Protein AF-A0A812TSK5-F1 (afdb_monomer_lite)

Foldseek 3Di:
DPPPPPDAPAQEEEEEQQQQQDDPQDDQDDPPDDGPLVSSLLQQLVSVVVNHQYEYEYCDDPVVVCPDPSHDNVSYHYDHDPDDSDTCQLVVCLVNRAAYEGSDQLVCLLPPPRDPPSSSVVSVVPVQSYWYWDQDPPVRHIDTDGNPPDPDPPDPPPVVVVVVVLVPPDPPFFDFDQDPLRWTWGPDPQTWIWHFDDDPPFTDIEIETEQPDCPPVLLVCLVVLLCVPPDVDDDPPQWDQPPDDCPPPVVDPKGKTKGWDPDDPDIHIYIYIYPDPSNRVSRRSLRSSLLVLLPDPDQDDDPDDPVSSVVSSVSNSVNVVNVVVCVVVVVGDPPPPPDDDDDDDDDDDDDDDDDDDDDDDDDDDDDDDDDDDDDPPPPDDPVVQQQPQAQFKKFFQDFDDDDPPPFADGDDGGWIWGFHDRHWAADDPPDPARTKTWTFTPDPPDPGRIGIDGPVRIDTD

Structure (mmCIF, N/CA/C/O backbone):
data_AF-A0A812TSK5-F1
#
_entry.id   AF-A0A812TSK5-F1
#
loop_
_atom_site.group_PDB
_atom_site.id
_atom_site.type_symbol
_atom_site.label_atom_id
_atom_site.label_alt_id
_atom_site.label_comp_id
_atom_site.label_asym_id
_atom_site.label_entity_id
_atom_site.label_seq_id
_atom_site.pdbx_PDB_ins_code
_atom_site.Cartn_x
_atom_site.Cartn_y
_atom_site.Cartn_z
_atom_site.occupancy
_atom_site.B_iso_or_equiv
_atom_site.auth_seq_id
_atom_site.auth_comp_id
_atom_site.auth_asym_id
_atom_site.auth_atom_id
_atom_site.pdbx_PDB_model_num
ATOM 1 N N . MET A 1 1 ? -24.366 -23.630 -4.716 1.00 36.78 1 MET A N 1
ATOM 2 C CA . MET A 1 1 ? -24.702 -23.035 -3.404 1.00 36.78 1 MET A CA 1
ATOM 3 C C . MET A 1 1 ? -24.321 -21.563 -3.444 1.00 36.78 1 MET A C 1
ATOM 5 O O . MET A 1 1 ? -23.135 -21.270 -3.481 1.00 36.78 1 MET A O 1
ATOM 9 N N . ARG A 1 2 ? -25.292 -20.641 -3.533 1.00 34.12 2 ARG A N 1
ATOM 10 C CA . ARG A 1 2 ? -25.018 -19.203 -3.381 1.00 34.12 2 ARG A CA 1
ATOM 11 C C . ARG A 1 2 ? -24.706 -18.969 -1.904 1.00 34.12 2 ARG A C 1
ATOM 13 O O . ARG A 1 2 ? -25.558 -19.250 -1.063 1.00 34.12 2 ARG A O 1
ATOM 20 N N . GLY A 1 3 ? -23.473 -18.575 -1.591 1.00 37.19 3 GLY A N 1
ATOM 21 C CA . GLY A 1 3 ? -23.091 -18.216 -0.228 1.00 37.19 3 GLY A CA 1
ATOM 22 C C . GLY A 1 3 ? -24.025 -17.120 0.270 1.00 37.19 3 GLY A C 1
ATOM 23 O O . GLY A 1 3 ? -24.274 -16.160 -0.457 1.00 37.19 3 GLY A O 1
ATOM 24 N N . ARG A 1 4 ? -24.588 -17.286 1.472 1.00 42.25 4 ARG A N 1
ATOM 25 C CA . ARG A 1 4 ? -25.325 -16.206 2.132 1.00 42.25 4 ARG A CA 1
ATOM 26 C C . ARG A 1 4 ? -24.375 -15.015 2.200 1.00 42.25 4 ARG A C 1
ATOM 28 O O . ARG A 1 4 ? -23.308 -15.129 2.804 1.00 42.25 4 ARG A O 1
ATOM 35 N N . GLN A 1 5 ? -24.743 -13.907 1.562 1.00 48.31 5 GLN A N 1
ATOM 36 C CA . GLN A 1 5 ? -24.223 -12.602 1.944 1.00 48.31 5 GLN A CA 1
ATOM 37 C C . GLN A 1 5 ? -24.538 -12.477 3.432 1.00 48.31 5 GLN A C 1
ATOM 39 O O . GLN A 1 5 ? -25.689 -12.377 3.837 1.00 48.31 5 GLN A O 1
ATOM 44 N N . HIS A 1 6 ? -23.520 -12.704 4.251 1.00 61.47 6 HIS A N 1
ATOM 45 C CA . HIS A 1 6 ? -23.629 -12.571 5.688 1.00 61.47 6 HIS A CA 1
ATOM 46 C C . HIS A 1 6 ? -23.700 -11.074 5.955 1.00 61.47 6 HIS A C 1
ATOM 48 O O . HIS A 1 6 ? -22.680 -10.387 5.826 1.00 61.47 6 HIS A O 1
ATOM 54 N N . ASP A 1 7 ? -24.917 -10.613 6.234 1.00 82.06 7 ASP A N 1
ATOM 55 C CA . ASP A 1 7 ? -25.226 -9.220 6.515 1.00 82.06 7 ASP A CA 1
ATOM 56 C C . ASP A 1 7 ? -24.321 -8.674 7.617 1.00 82.06 7 ASP A C 1
ATOM 58 O O . ASP A 1 7 ? -23.953 -9.362 8.572 1.00 82.06 7 ASP A O 1
ATOM 62 N N . VAL A 1 8 ? -23.925 -7.427 7.414 1.00 87.25 8 VAL A N 1
ATOM 63 C CA . VAL A 1 8 ? -23.082 -6.662 8.321 1.00 87.25 8 VAL A CA 1
ATOM 64 C C . VAL A 1 8 ? -23.941 -6.183 9.492 1.00 87.25 8 VAL A C 1
ATOM 66 O O . VAL A 1 8 ? -25.018 -5.622 9.276 1.00 87.25 8 VAL A O 1
ATOM 69 N N . ASP A 1 9 ? -23.477 -6.390 10.724 1.00 90.88 9 ASP A N 1
ATOM 70 C CA . ASP A 1 9 ? -24.188 -5.969 11.929 1.00 90.88 9 ASP A CA 1
ATOM 71 C C . ASP A 1 9 ? -23.918 -4.488 12.216 1.00 90.88 9 ASP A C 1
ATOM 73 O O . ASP A 1 9 ? -22.937 -4.097 12.851 1.00 90.88 9 ASP A O 1
ATOM 77 N N . LYS A 1 10 ? -24.831 -3.649 11.728 1.00 90.19 10 LYS A N 1
ATOM 78 C CA . LYS A 1 10 ? -24.807 -2.194 11.916 1.00 90.19 10 LYS A CA 1
ATOM 79 C C . LYS A 1 10 ? -25.226 -1.750 13.320 1.00 90.19 10 LYS A C 1
ATOM 81 O O . LYS A 1 10 ? -25.289 -0.553 13.568 1.00 90.19 10 LYS A O 1
ATOM 86 N N . THR A 1 11 ? -25.536 -2.680 14.223 1.00 94.75 11 THR A N 1
ATOM 87 C CA . THR A 1 11 ? -25.902 -2.371 15.613 1.00 94.75 11 THR A CA 1
ATOM 88 C C . THR A 1 11 ? -24.718 -2.463 16.569 1.00 94.75 11 THR A C 1
ATOM 90 O O . THR A 1 11 ? -24.868 -2.167 17.751 1.00 94.75 11 THR A O 1
ATOM 93 N N . ILE A 1 12 ? -23.541 -2.868 16.082 1.00 95.94 12 ILE A N 1
ATOM 94 C CA . ILE A 1 12 ? -22.325 -3.034 16.881 1.00 95.94 12 ILE A CA 1
ATOM 95 C C . ILE A 1 12 ? -21.238 -2.088 16.360 1.00 95.94 12 ILE A C 1
ATOM 97 O O . ILE A 1 12 ? -21.121 -1.857 15.155 1.00 95.94 12 ILE A O 1
ATOM 101 N N . CYS A 1 13 ? -20.428 -1.548 17.268 1.00 96.12 13 CYS A N 1
ATOM 102 C CA . CYS A 1 13 ? -19.269 -0.730 16.946 1.00 96.12 13 CYS A CA 1
ATOM 103 C C . CYS A 1 13 ? -18.065 -1.101 17.814 1.00 96.12 13 CYS A C 1
ATOM 105 O O . CYS A 1 13 ? -18.139 -1.093 19.043 1.00 96.12 13 CYS A O 1
ATOM 107 N N . VAL A 1 14 ? -16.932 -1.387 17.178 1.00 95.56 14 VAL A N 1
ATOM 108 C CA . VAL A 1 14 ? -15.648 -1.596 17.849 1.00 95.56 14 VAL A CA 1
ATOM 109 C C . VAL A 1 14 ? -14.958 -0.254 18.050 1.00 95.56 14 VAL A C 1
ATOM 111 O O . VAL A 1 14 ? -14.876 0.543 17.122 1.00 95.56 14 VAL A O 1
ATOM 114 N N . VAL A 1 15 ? -14.441 0.010 19.243 1.00 94.00 15 VAL A N 1
ATOM 115 C CA . VAL A 1 15 ? -13.782 1.275 19.576 1.00 94.00 15 VAL A CA 1
ATOM 116 C C . VAL A 1 15 ? -12.371 1.003 20.070 1.00 94.00 15 VAL A C 1
ATOM 118 O O . VAL A 1 15 ? -12.179 0.266 21.035 1.00 94.00 15 VAL A O 1
ATOM 121 N N . ASP A 1 16 ? -11.389 1.617 19.418 1.00 92.25 16 ASP A N 1
ATOM 122 C CA . ASP A 1 16 ? -10.003 1.658 19.880 1.00 92.25 16 ASP A CA 1
ATOM 123 C C . ASP A 1 16 ? -9.836 2.720 20.983 1.00 92.25 16 ASP A C 1
ATOM 125 O O . ASP A 1 16 ? -9.900 3.926 20.719 1.00 92.25 16 ASP A O 1
ATOM 129 N N . ALA A 1 17 ? -9.625 2.274 22.223 1.00 91.81 17 ALA A N 1
ATOM 130 C CA . ALA A 1 17 ? -9.507 3.148 23.386 1.00 91.81 17 ALA A CA 1
ATOM 131 C C . ALA A 1 17 ? -8.311 4.108 23.287 1.00 91.81 17 ALA A C 1
ATOM 133 O O . ALA A 1 17 ? -8.424 5.272 23.668 1.00 91.81 17 ALA A O 1
ATOM 134 N N . GLU A 1 18 ? -7.173 3.647 22.769 1.00 88.56 18 GLU A N 1
ATOM 135 C CA . GLU A 1 18 ? -5.960 4.443 22.599 1.00 88.56 18 GLU A CA 1
ATOM 136 C C . GLU A 1 18 ? -6.164 5.541 21.561 1.00 88.56 18 GLU A C 1
ATOM 138 O O . GLU A 1 18 ? -5.792 6.688 21.809 1.00 88.56 18 GLU A O 1
ATOM 143 N N . SER A 1 19 ? -6.800 5.202 20.436 1.00 86.38 19 SER A N 1
ATOM 144 C CA . SER A 1 19 ? -7.126 6.171 19.385 1.00 86.38 19 SER A CA 1
ATOM 145 C C . SER A 1 19 ? -8.056 7.273 19.893 1.00 86.38 19 SER A C 1
ATOM 147 O O . SER A 1 19 ? -7.827 8.446 19.617 1.00 86.38 19 SER A O 1
ATOM 149 N N . VAL A 1 20 ? -9.095 6.913 20.652 1.00 88.62 20 VAL A N 1
ATOM 150 C CA . VAL A 1 20 ? -10.060 7.880 21.209 1.00 88.62 20 VAL A CA 1
ATOM 151 C C . VAL A 1 20 ? -9.454 8.695 22.357 1.00 88.62 20 VAL A C 1
ATOM 153 O O . VAL A 1 20 ? -9.829 9.846 22.598 1.00 88.62 20 VAL A O 1
ATOM 156 N N . SER A 1 21 ? -8.505 8.109 23.082 1.00 87.62 21 SER A N 1
ATOM 157 C CA . SER A 1 21 ? -7.828 8.760 24.195 1.00 87.62 21 SER A CA 1
ATOM 158 C C . SER A 1 21 ? -6.821 9.829 23.762 1.00 87.62 21 SER A C 1
ATOM 160 O O . SER A 1 21 ? -6.545 10.730 24.561 1.00 87.62 21 SER A O 1
ATOM 162 N N . ASP A 1 22 ? -6.212 9.713 22.580 1.00 80.75 22 ASP A N 1
ATOM 163 C CA . ASP A 1 22 ? -5.118 10.599 22.177 1.00 80.75 22 ASP A CA 1
ATOM 164 C C . ASP A 1 22 ? -5.622 12.011 21.819 1.00 80.75 22 ASP A C 1
ATOM 166 O O . ASP A 1 22 ? -6.673 12.205 21.208 1.00 80.75 22 ASP A O 1
ATOM 170 N N . ILE A 1 23 ? -4.885 13.027 22.267 1.00 63.44 23 ILE A N 1
ATOM 171 C CA . ILE A 1 23 ? -5.219 14.450 22.088 1.00 63.44 23 ILE A CA 1
ATOM 172 C C . ILE A 1 23 ? -4.483 15.027 20.875 1.00 63.44 23 ILE A C 1
ATOM 174 O O . ILE A 1 23 ? -4.989 15.959 20.255 1.00 63.44 23 ILE A O 1
ATOM 178 N N . ASP A 1 24 ? -3.338 14.446 20.507 1.00 59.84 24 ASP A N 1
ATOM 179 C CA . ASP A 1 24 ? -2.367 15.087 19.615 1.00 59.84 24 ASP A CA 1
ATOM 180 C C . ASP A 1 24 ? -2.385 14.544 18.175 1.00 59.84 24 ASP A C 1
ATOM 182 O O . ASP A 1 24 ? -1.460 14.819 17.412 1.00 59.84 24 ASP A O 1
ATOM 186 N N . GLY A 1 25 ? -3.415 13.780 17.793 1.00 53.06 25 GLY A N 1
ATOM 187 C CA . GLY A 1 25 ? -3.689 13.443 16.392 1.00 53.06 25 GLY A CA 1
ATOM 188 C C . GLY A 1 25 ? -2.508 12.829 15.632 1.00 53.06 25 GLY A C 1
ATOM 189 O O . GLY A 1 25 ? -2.191 13.287 14.537 1.00 53.06 25 GLY A O 1
ATOM 190 N N . GLY A 1 26 ? -1.850 11.805 16.193 1.00 50.69 26 GLY A N 1
ATOM 191 C CA . GLY A 1 26 ? -0.916 10.973 15.417 1.00 50.69 26 GLY A CA 1
ATOM 192 C C . GLY A 1 26 ? 0.481 10.765 16.000 1.00 50.69 26 GLY A C 1
ATOM 193 O O . GLY A 1 26 ? 1.356 10.248 15.303 1.00 50.69 26 GLY A O 1
ATOM 194 N N . ARG A 1 27 ? 0.739 11.108 17.270 1.00 52.31 27 ARG A N 1
ATOM 195 C CA . ARG A 1 27 ? 1.970 10.642 17.928 1.00 52.31 27 ARG A CA 1
ATOM 196 C C . ARG A 1 27 ? 1.769 9.212 18.409 1.00 52.31 27 ARG A C 1
ATOM 198 O O . ARG A 1 27 ? 0.837 8.934 19.148 1.00 52.31 27 ARG A O 1
ATOM 205 N N . ALA A 1 28 ? 2.671 8.312 18.014 1.00 54.78 28 ALA A N 1
ATOM 206 C CA . ALA A 1 28 ? 2.641 6.917 18.440 1.00 54.78 28 ALA A CA 1
ATOM 207 C C . ALA A 1 28 ? 2.476 6.823 19.969 1.00 54.78 28 ALA A C 1
ATOM 209 O O . ALA A 1 28 ? 3.349 7.254 20.728 1.00 54.78 28 ALA A O 1
ATOM 210 N N . VAL A 1 29 ? 1.329 6.294 20.407 1.00 55.78 29 VAL A N 1
ATOM 211 C CA . VAL A 1 29 ? 0.978 6.150 21.821 1.00 55.78 29 VAL A CA 1
ATOM 212 C C . VAL A 1 29 ? 1.940 5.147 22.449 1.00 55.78 29 VAL A C 1
ATOM 214 O O . VAL A 1 29 ? 1.794 3.935 22.284 1.00 55.78 29 VAL A O 1
ATOM 217 N N . THR A 1 30 ? 2.940 5.653 23.169 1.00 60.62 30 THR A N 1
ATOM 218 C CA . THR A 1 30 ? 3.804 4.831 24.019 1.00 60.62 30 THR A CA 1
ATOM 219 C C . THR A 1 30 ? 2.961 4.181 25.113 1.00 60.62 30 THR A C 1
ATOM 221 O O . THR A 1 30 ? 2.147 4.869 25.732 1.00 60.62 30 THR A O 1
ATOM 224 N N . ASP A 1 31 ? 3.208 2.901 25.401 1.00 63.66 31 ASP A N 1
ATOM 225 C CA . ASP A 1 31 ? 2.447 2.070 26.358 1.00 63.66 31 ASP A CA 1
ATOM 226 C C . ASP A 1 31 ? 2.313 2.660 27.775 1.00 63.66 31 ASP A C 1
ATOM 228 O O . ASP A 1 31 ? 1.492 2.209 28.565 1.00 63.66 31 ASP A O 1
ATOM 232 N N . SER A 1 32 ? 3.103 3.681 28.108 1.00 69.31 32 SER A N 1
ATOM 233 C CA . SER A 1 32 ? 3.150 4.330 29.416 1.00 69.31 32 SER A CA 1
ATOM 234 C C . SER A 1 32 ? 2.205 5.523 29.601 1.00 69.31 32 SER A C 1
ATOM 236 O O . SER A 1 32 ? 2.106 6.029 30.720 1.00 69.31 32 SER A O 1
ATOM 238 N N . ARG A 1 33 ? 1.534 6.024 28.552 1.00 78.25 33 ARG A N 1
ATOM 239 C CA . ARG A 1 33 ? 0.634 7.182 28.706 1.00 78.25 33 ARG A CA 1
ATOM 240 C C . ARG A 1 33 ? -0.706 6.749 29.309 1.00 78.25 33 ARG A C 1
ATOM 242 O O . ARG A 1 33 ? -1.337 5.856 28.747 1.00 78.25 33 ARG A O 1
ATOM 249 N N . PRO A 1 34 ? -1.174 7.373 30.404 1.00 84.75 34 PRO A N 1
ATOM 250 C CA . PRO A 1 34 ? -2.491 7.070 30.952 1.00 84.75 34 PRO A CA 1
ATOM 251 C C . PRO A 1 34 ? -3.581 7.456 29.948 1.00 84.75 34 PRO A C 1
ATOM 253 O O . PRO A 1 34 ? -3.516 8.528 29.342 1.00 84.75 34 PRO A O 1
ATOM 256 N N . LEU A 1 35 ? -4.580 6.587 29.784 1.00 88.56 35 LEU A N 1
ATOM 257 C CA . LEU A 1 35 ? -5.718 6.870 28.915 1.00 88.56 35 LEU A CA 1
ATOM 258 C C . LEU A 1 35 ? -6.612 7.968 29.506 1.00 88.56 35 LEU A C 1
ATOM 260 O O . LEU A 1 35 ? -6.861 8.028 30.711 1.00 88.56 35 LEU A O 1
ATOM 264 N N . ASN A 1 36 ? -7.145 8.823 28.640 1.00 90.31 36 ASN A N 1
ATOM 265 C CA . ASN A 1 36 ? -8.159 9.810 28.967 1.00 90.31 36 ASN A CA 1
ATOM 266 C C . ASN A 1 36 ? -9.526 9.121 29.056 1.00 90.31 36 ASN A C 1
ATOM 268 O O . ASN A 1 36 ? -10.317 9.107 28.112 1.00 90.31 36 ASN A O 1
ATOM 272 N N . VAL A 1 37 ? -9.781 8.547 30.229 1.00 90.75 37 VAL A N 1
ATOM 273 C CA . VAL A 1 37 ? -11.004 7.809 30.572 1.00 90.75 37 VAL A CA 1
ATOM 274 C C . VAL A 1 37 ? -12.269 8.620 30.266 1.00 90.75 37 VAL A C 1
ATOM 276 O O . VAL A 1 37 ? -13.228 8.071 29.733 1.00 90.75 37 VAL A O 1
ATOM 279 N N . GLY A 1 38 ? -12.261 9.934 30.523 1.00 90.38 38 GLY A N 1
ATOM 280 C CA . GLY A 1 38 ? -13.415 10.803 30.272 1.00 90.38 38 GLY A CA 1
ATOM 281 C C . GLY A 1 38 ? -13.801 10.889 28.792 1.00 90.38 38 GLY A C 1
ATOM 282 O O . GLY A 1 38 ? -14.982 10.827 28.464 1.00 90.38 38 GLY A O 1
ATOM 283 N N . ARG A 1 39 ? -12.816 10.958 27.889 1.00 89.44 39 ARG A N 1
ATOM 284 C CA . ARG A 1 39 ? -13.065 10.946 26.437 1.00 89.44 39 ARG A CA 1
ATOM 285 C C . ARG A 1 39 ? -13.602 9.610 25.951 1.00 89.44 39 ARG A C 1
ATOM 287 O O . ARG A 1 39 ? -14.519 9.578 25.138 1.00 89.44 39 ARG A O 1
ATOM 294 N N . ILE A 1 40 ? -13.038 8.521 26.464 1.00 92.25 40 ILE A N 1
ATOM 295 C CA . ILE A 1 40 ? -13.488 7.170 26.128 1.00 92.25 40 ILE A CA 1
ATOM 296 C C . ILE A 1 40 ? -14.949 6.990 26.562 1.00 92.25 40 ILE A C 1
ATOM 298 O O . ILE A 1 40 ? -15.767 6.563 25.753 1.00 92.25 40 ILE A O 1
ATOM 302 N N . LEU A 1 41 ? -15.298 7.386 27.793 1.00 92.31 41 LEU A N 1
ATOM 303 C CA . LEU A 1 41 ? -16.678 7.359 28.294 1.00 92.31 41 LEU A CA 1
ATOM 304 C C . LEU A 1 41 ? -17.626 8.166 27.418 1.00 92.31 41 LEU A C 1
ATOM 306 O O . LEU A 1 41 ? -18.689 7.679 27.047 1.00 92.31 41 LEU A O 1
ATOM 310 N N . GLN A 1 42 ? -17.232 9.381 27.057 1.00 91.44 42 GLN A N 1
ATOM 311 C CA . GLN A 1 42 ? -18.052 10.241 26.219 1.00 91.44 42 GLN A CA 1
ATOM 312 C C . GLN A 1 42 ? -18.274 9.648 24.824 1.00 91.44 42 GLN A C 1
ATOM 314 O O . GLN A 1 42 ? -19.394 9.687 24.319 1.00 91.44 42 GLN A O 1
ATOM 319 N N . ALA A 1 43 ? -17.239 9.056 24.220 1.00 92.38 43 ALA A N 1
ATOM 320 C CA . ALA A 1 43 ? -17.361 8.362 22.943 1.00 92.38 43 ALA A CA 1
ATOM 321 C C . ALA A 1 43 ? -18.328 7.176 23.034 1.00 92.38 43 ALA A C 1
ATOM 323 O O . ALA A 1 43 ? -19.224 7.043 22.203 1.00 92.38 43 ALA A O 1
ATOM 324 N N . ILE A 1 44 ? -18.195 6.356 24.081 1.00 93.56 44 ILE A N 1
ATOM 325 C CA . ILE A 1 44 ? -19.095 5.228 24.348 1.00 93.56 44 ILE A CA 1
ATOM 326 C C . ILE A 1 44 ? -20.537 5.722 24.495 1.00 93.56 44 ILE A C 1
ATOM 328 O O . ILE A 1 44 ? -21.416 5.219 23.805 1.00 93.56 44 ILE A O 1
ATOM 332 N N . GLN A 1 45 ? -20.779 6.730 25.336 1.00 93.44 45 GLN A N 1
ATOM 333 C CA . GLN A 1 45 ? -22.114 7.285 25.578 1.00 93.44 45 GLN A CA 1
ATOM 334 C C . GLN A 1 45 ? -22.751 7.827 24.301 1.00 93.44 45 GLN A C 1
ATOM 336 O O . GLN A 1 45 ? -23.930 7.593 24.049 1.00 93.44 45 GLN A O 1
ATOM 341 N N . LYS A 1 46 ? -21.976 8.537 23.478 1.00 93.31 46 LYS A N 1
ATOM 342 C CA . LYS A 1 46 ? -22.461 9.084 22.210 1.00 93.31 46 LYS A CA 1
ATOM 343 C C . LYS A 1 46 ? -22.807 7.987 21.216 1.00 93.31 46 LYS A C 1
ATOM 345 O O . LYS A 1 46 ? -23.893 8.015 20.657 1.00 93.31 46 LYS A O 1
ATOM 350 N N . LEU A 1 47 ? -21.948 6.985 21.053 1.00 94.50 47 LEU A N 1
ATOM 351 C CA . LEU A 1 47 ? -22.238 5.850 20.174 1.00 94.50 47 LEU A CA 1
ATOM 352 C C . LEU A 1 47 ? -23.427 5.014 20.688 1.00 94.50 47 LEU A C 1
ATOM 354 O O . LEU A 1 47 ? -24.244 4.561 19.891 1.00 94.50 47 LEU A O 1
ATOM 358 N N . GLN A 1 48 ? -23.579 4.857 22.007 1.00 94.25 48 GLN A N 1
ATOM 359 C CA . GLN A 1 48 ? -24.752 4.209 22.607 1.00 94.25 48 GLN A CA 1
ATOM 360 C C . GLN A 1 48 ? -26.037 5.025 22.406 1.00 94.25 48 GLN A C 1
ATOM 362 O O . GLN A 1 48 ? -27.095 4.440 22.181 1.00 94.25 48 GLN A O 1
ATOM 367 N N . ALA A 1 49 ? -25.960 6.359 22.430 1.00 93.38 49 ALA A N 1
ATOM 368 C CA . ALA A 1 49 ? -27.096 7.231 22.123 1.00 93.38 49 ALA A CA 1
ATOM 369 C C . ALA A 1 49 ? -27.563 7.096 20.661 1.00 93.38 49 ALA A C 1
ATOM 371 O O . ALA A 1 49 ? -28.755 7.226 20.396 1.00 93.38 49 ALA A O 1
ATOM 372 N N . GLU A 1 50 ? -26.657 6.742 19.742 1.00 94.06 50 GLU A N 1
ATOM 373 C CA . GLU A 1 50 ? -26.975 6.351 18.357 1.00 94.06 50 GLU A CA 1
ATOM 374 C C . GLU A 1 50 ? -27.537 4.915 18.243 1.00 94.06 50 GLU A C 1
ATOM 376 O O . GLU A 1 50 ? -27.796 4.417 17.147 1.00 94.06 50 GLU A O 1
ATOM 381 N N . GLY A 1 51 ? -27.736 4.218 19.368 1.00 94.38 51 GLY A N 1
ATOM 382 C CA . GLY A 1 51 ? -28.298 2.867 19.422 1.00 94.38 51 GLY A CA 1
ATOM 383 C C . GLY A 1 51 ? -27.287 1.740 19.196 1.00 94.38 51 GLY A C 1
ATOM 384 O O . GLY A 1 51 ? -27.696 0.603 18.947 1.00 94.38 51 GLY A O 1
ATOM 385 N N . LEU A 1 52 ? -25.982 2.024 19.272 1.00 95.94 52 LEU A N 1
ATOM 386 C CA . LEU A 1 52 ? -24.930 1.033 19.041 1.00 95.94 52 LEU A CA 1
ATOM 387 C C . LEU A 1 52 ? -24.515 0.316 20.326 1.00 95.94 52 LEU A C 1
ATOM 389 O O . LEU A 1 52 ? -24.326 0.919 21.382 1.00 95.94 52 LEU A O 1
ATOM 393 N N . LYS A 1 53 ? -24.277 -0.989 20.206 1.00 96.56 53 LYS A N 1
ATOM 394 C CA . LYS A 1 53 ? -23.549 -1.787 21.193 1.00 96.56 53 LYS A CA 1
ATOM 395 C C . LYS A 1 53 ? -22.056 -1.635 20.955 1.00 96.56 53 LYS A C 1
ATOM 397 O O . LYS A 1 53 ? -21.600 -1.665 19.815 1.00 96.56 53 LYS A O 1
ATOM 402 N N . ILE A 1 54 ? -21.284 -1.505 22.022 1.00 95.94 54 ILE A N 1
ATOM 403 C CA . ILE A 1 54 ? -19.876 -1.134 21.941 1.00 95.94 54 ILE A CA 1
ATOM 404 C C . ILE A 1 54 ? -18.986 -2.311 22.311 1.00 95.94 54 ILE A C 1
ATOM 406 O O . ILE A 1 54 ? -19.173 -2.939 23.350 1.00 95.94 54 ILE A O 1
ATOM 410 N N . ILE A 1 55 ? -17.985 -2.576 21.473 1.00 95.38 55 ILE A N 1
ATOM 411 C CA . ILE A 1 55 ? -16.853 -3.443 21.793 1.00 95.38 55 ILE A CA 1
ATOM 412 C C . ILE A 1 55 ? -15.630 -2.548 21.989 1.00 95.38 55 ILE A C 1
ATOM 414 O O . ILE A 1 55 ? -15.021 -2.101 21.021 1.00 95.38 55 ILE A O 1
ATOM 418 N N . LEU A 1 56 ? -15.259 -2.263 23.233 1.00 93.94 56 LEU A N 1
ATOM 419 C CA . LEU A 1 56 ? -14.068 -1.475 23.534 1.00 93.94 56 LEU A CA 1
ATOM 420 C C . LEU A 1 56 ? -12.829 -2.368 23.520 1.00 93.94 56 LEU A C 1
ATOM 422 O O . LEU A 1 56 ? -12.758 -3.362 24.245 1.00 93.94 56 LEU A O 1
ATOM 426 N N . VAL A 1 57 ? -11.829 -1.970 22.743 1.00 92.94 57 VAL A N 1
ATOM 427 C CA . VAL A 1 57 ? -10.532 -2.637 22.649 1.00 92.94 57 VAL A CA 1
ATOM 428 C C . VAL A 1 57 ? -9.485 -1.729 23.268 1.00 92.94 57 VAL A C 1
ATOM 430 O O . VAL A 1 57 ? -9.395 -0.558 22.912 1.00 92.94 57 VAL A O 1
ATOM 433 N N . SER A 1 58 ? -8.706 -2.257 24.210 1.00 90.38 58 SER A N 1
ATOM 434 C CA . SER A 1 58 ? -7.613 -1.507 24.835 1.00 90.38 58 SER A CA 1
ATOM 435 C C . SER A 1 58 ? -6.457 -2.418 25.220 1.00 90.38 58 SER A C 1
ATOM 437 O O . SER A 1 58 ? -6.674 -3.571 25.603 1.00 90.38 58 SER A O 1
ATOM 439 N N . ARG A 1 59 ? -5.221 -1.914 25.162 1.00 87.50 59 ARG A N 1
ATOM 440 C CA . ARG A 1 59 ? -4.040 -2.586 25.735 1.00 87.50 59 ARG A CA 1
ATOM 441 C C . ARG A 1 59 ? -3.980 -2.410 27.252 1.00 87.50 59 ARG A C 1
ATOM 443 O O . ARG A 1 59 ? -3.475 -3.284 27.959 1.00 87.50 59 ARG A O 1
ATOM 450 N N . GLN A 1 60 ? -4.506 -1.296 27.761 1.00 87.44 60 GLN A N 1
ATOM 451 C CA . GLN A 1 60 ? -4.575 -1.024 29.195 1.00 87.44 60 GLN A CA 1
ATOM 452 C C . GLN A 1 60 ? -5.798 -1.696 29.813 1.00 87.44 60 GLN A C 1
ATOM 454 O O . GLN A 1 60 ? -6.780 -1.984 29.131 1.00 87.44 60 GLN A O 1
ATOM 459 N N . ASP A 1 61 ? -5.712 -1.988 31.110 1.00 86.94 61 ASP A N 1
ATOM 460 C CA . ASP A 1 61 ? -6.835 -2.533 31.866 1.00 86.94 61 ASP A CA 1
ATOM 461 C C . ASP A 1 61 ? -7.899 -1.452 32.071 1.00 86.94 61 ASP A C 1
ATOM 463 O O . ASP A 1 61 ? -7.650 -0.443 32.728 1.00 86.94 61 ASP A O 1
ATOM 467 N N . MET A 1 62 ? -9.074 -1.688 31.492 1.00 86.81 62 MET A N 1
ATOM 468 C CA . MET A 1 62 ? -10.221 -0.782 31.532 1.00 86.81 62 MET A CA 1
ATOM 469 C C . MET A 1 62 ? -11.374 -1.346 32.367 1.00 86.81 62 MET A C 1
ATOM 471 O O . MET A 1 62 ? -12.504 -0.881 32.261 1.00 86.81 62 MET A O 1
ATOM 475 N N . SER A 1 63 ? -11.116 -2.338 33.222 1.00 81.69 63 SER A N 1
ATOM 476 C CA . SER A 1 63 ? -12.138 -2.934 34.095 1.00 81.69 63 SER A CA 1
ATOM 477 C C . SER A 1 63 ? -12.845 -1.911 34.993 1.00 81.69 63 SER A C 1
ATOM 479 O O . SER A 1 63 ? -14.036 -2.047 35.258 1.00 81.69 63 SER A O 1
ATOM 481 N N . THR A 1 64 ? -12.164 -0.840 35.402 1.00 81.38 64 THR A N 1
ATOM 482 C CA . THR A 1 64 ? -12.746 0.228 36.231 1.00 81.38 64 THR A CA 1
ATOM 483 C C . THR A 1 64 ? -13.851 1.013 35.526 1.00 81.38 64 THR A C 1
ATOM 485 O O . THR A 1 64 ? -14.785 1.454 36.191 1.00 81.38 64 THR A O 1
ATOM 488 N N . LEU A 1 65 ? -13.805 1.128 34.194 1.00 79.69 65 LEU A N 1
ATOM 489 C CA . LEU A 1 65 ? -14.867 1.755 33.400 1.00 79.69 65 LEU A CA 1
ATOM 490 C C . LEU A 1 65 ? -16.185 0.983 33.474 1.00 79.69 65 LEU A C 1
ATOM 492 O O . LEU A 1 65 ? -17.246 1.570 33.299 1.00 79.69 65 LEU A O 1
ATOM 496 N N . MET A 1 66 ? -16.136 -0.327 33.741 1.00 74.56 66 MET A N 1
ATOM 497 C CA . MET A 1 66 ? -17.325 -1.197 33.740 1.00 74.56 66 MET A CA 1
ATOM 498 C C . MET A 1 66 ? -18.241 -0.954 34.929 1.00 74.56 66 MET A C 1
ATOM 500 O O . MET A 1 66 ? -19.371 -1.433 34.954 1.00 74.56 66 MET A O 1
ATOM 504 N N . HIS A 1 67 ? -17.745 -0.220 35.918 1.00 80.69 67 HIS A N 1
ATOM 505 C CA . HIS A 1 67 ? -18.482 0.131 37.119 1.00 80.69 67 HIS A CA 1
ATOM 506 C C . HIS A 1 67 ? -19.017 1.565 37.085 1.00 80.69 67 HIS A C 1
ATOM 508 O O . HIS A 1 67 ? -19.679 1.980 38.036 1.00 80.69 67 HIS A O 1
ATOM 514 N N . ASP A 1 68 ? -18.751 2.319 36.016 1.00 84.06 68 ASP A N 1
ATOM 515 C CA . ASP A 1 68 ? -19.303 3.655 35.857 1.00 84.06 68 ASP A CA 1
ATOM 516 C C . ASP A 1 68 ? -20.789 3.562 35.483 1.00 84.06 68 ASP A C 1
ATOM 518 O O . ASP A 1 68 ? -21.164 2.981 34.466 1.00 84.06 68 ASP A O 1
ATOM 522 N N . SER A 1 69 ? -21.652 4.149 36.314 1.00 81.69 69 SER A N 1
ATOM 523 C CA . SER A 1 69 ? -23.108 4.133 36.127 1.00 81.69 69 SER A CA 1
ATOM 524 C C . SER A 1 69 ? -23.586 4.849 34.861 1.00 81.69 69 SER A C 1
ATOM 526 O O . SER A 1 69 ? -24.766 4.772 34.529 1.00 81.69 69 SER A O 1
ATOM 528 N N . SER A 1 70 ? -22.706 5.595 34.191 1.00 84.88 70 SER A N 1
ATOM 529 C CA . SER A 1 70 ? -23.035 6.360 32.991 1.00 84.88 70 SER A CA 1
ATOM 530 C C . SER A 1 70 ? -22.957 5.556 31.688 1.00 84.88 70 SER A C 1
ATOM 532 O O . SER A 1 70 ? -23.377 6.066 30.651 1.00 84.88 70 SER A O 1
ATOM 534 N N . VAL A 1 71 ? -22.445 4.321 31.725 1.00 84.12 71 VAL A N 1
ATOM 535 C CA . VAL A 1 71 ? -22.389 3.417 30.567 1.00 84.12 71 VAL A CA 1
ATOM 536 C C . VAL A 1 71 ? -23.452 2.337 30.712 1.00 84.12 71 VAL A C 1
ATOM 538 O O . VAL A 1 71 ? -23.563 1.698 31.760 1.00 84.12 71 VAL A O 1
ATOM 541 N N . ASP A 1 72 ? -24.211 2.083 29.645 1.00 88.00 72 ASP A N 1
ATOM 542 C CA . ASP A 1 72 ? -25.099 0.923 29.616 1.00 88.00 72 ASP A CA 1
ATOM 543 C C . ASP A 1 72 ? -24.267 -0.358 29.480 1.00 88.00 72 ASP A C 1
ATOM 545 O O . ASP A 1 72 ? -23.823 -0.727 28.388 1.00 88.00 72 ASP A O 1
ATOM 549 N N . ALA A 1 73 ? -24.063 -1.042 30.607 1.00 87.25 73 ALA A N 1
ATOM 550 C CA . ALA A 1 73 ? -23.304 -2.285 30.681 1.00 87.25 73 ALA A CA 1
ATOM 551 C C . ALA A 1 73 ? -23.915 -3.422 29.839 1.00 87.25 73 ALA A C 1
ATOM 553 O O . ALA A 1 73 ? -23.200 -4.346 29.458 1.00 87.25 73 ALA A O 1
ATOM 554 N N . SER A 1 74 ? -25.218 -3.379 29.526 1.00 88.19 74 SER A N 1
ATOM 555 C CA . SER A 1 74 ? -25.880 -4.433 28.742 1.00 88.19 74 SER A CA 1
ATOM 556 C C . SER A 1 74 ? -25.518 -4.391 27.252 1.00 88.19 74 SER A C 1
ATOM 558 O O . SER A 1 74 ? -25.554 -5.417 26.567 1.00 88.19 74 SER A O 1
ATOM 560 N N . GLY A 1 75 ? -25.123 -3.216 26.759 1.00 87.75 75 GLY A N 1
ATOM 561 C CA . GLY A 1 75 ? -24.675 -2.975 25.392 1.00 87.75 75 GLY A CA 1
ATOM 562 C C . GLY A 1 75 ? -23.161 -2.837 25.269 1.00 87.75 75 GLY A C 1
ATOM 563 O O . GLY A 1 75 ? -22.708 -2.219 24.310 1.00 87.75 75 GLY A O 1
ATOM 564 N N . PHE A 1 76 ? -22.382 -3.343 26.227 1.00 90.25 76 PHE A N 1
ATOM 565 C CA . PHE A 1 76 ? -20.952 -3.074 26.306 1.00 90.25 76 PHE A CA 1
ATOM 566 C C . PHE A 1 76 ? -20.115 -4.350 26.501 1.00 90.25 76 PHE A C 1
ATOM 568 O O . PHE A 1 76 ? -20.363 -5.148 27.402 1.00 90.25 76 PHE A O 1
ATOM 575 N N . LEU A 1 77 ? -19.079 -4.520 25.677 1.00 91.94 77 LEU A N 1
ATOM 576 C CA . LEU A 1 77 ? -18.084 -5.587 25.773 1.00 91.94 77 LEU A CA 1
ATOM 577 C C . LEU A 1 77 ? -16.676 -4.985 25.819 1.00 91.94 77 LEU A C 1
ATOM 579 O O . LEU A 1 77 ? -16.302 -4.206 24.949 1.00 91.94 77 LEU A O 1
ATOM 583 N N . TYR A 1 78 ? -15.865 -5.393 26.794 1.00 91.56 78 TYR A N 1
ATOM 584 C CA . TYR A 1 78 ? -14.447 -5.034 26.864 1.00 91.56 78 TYR A CA 1
ATOM 585 C C . TYR A 1 78 ? -13.562 -6.194 26.403 1.00 91.56 78 TYR A C 1
ATOM 587 O O . TYR A 1 78 ? -13.679 -7.312 26.909 1.00 91.56 78 TYR A O 1
ATOM 595 N N . ILE A 1 79 ? -12.637 -5.914 25.486 1.00 90.12 79 ILE A N 1
ATOM 596 C CA . ILE A 1 79 ? -11.604 -6.849 25.041 1.00 90.12 79 ILE A CA 1
ATOM 597 C C . ILE A 1 79 ? -10.231 -6.242 25.328 1.00 90.12 79 ILE A C 1
ATOM 599 O O . ILE A 1 79 ? -9.812 -5.261 24.710 1.00 90.12 79 ILE A O 1
ATOM 603 N N . LYS A 1 80 ? -9.493 -6.870 26.247 1.00 86.88 80 LYS A N 1
ATOM 604 C CA . LYS A 1 80 ? -8.089 -6.535 26.483 1.00 86.88 80 LYS A CA 1
ATOM 605 C C . LYS A 1 80 ? -7.229 -7.102 25.356 1.00 86.88 80 LYS A C 1
ATOM 607 O O . LYS A 1 80 ? -7.215 -8.313 25.138 1.00 86.88 80 LYS A O 1
ATOM 612 N N . SER A 1 81 ? -6.490 -6.244 24.662 1.00 82.81 81 SER A N 1
ATOM 613 C CA . SER A 1 81 ? -5.494 -6.675 23.681 1.00 82.81 81 SER A CA 1
ATOM 614 C C . SER A 1 81 ? -4.301 -7.276 24.420 1.00 82.81 81 SER A C 1
ATOM 616 O O . SER A 1 81 ? -3.611 -6.580 25.165 1.00 82.81 81 SER A O 1
ATOM 618 N N . LEU A 1 82 ? -4.104 -8.592 24.284 1.00 68.00 82 LEU A N 1
ATOM 619 C CA . LEU A 1 82 ? -3.142 -9.317 25.112 1.00 68.00 82 LEU A CA 1
ATOM 620 C C . LEU A 1 82 ? -1.719 -9.316 24.553 1.00 68.00 82 LEU A C 1
ATOM 622 O O . LEU A 1 82 ? -0.815 -9.406 25.369 1.00 68.00 82 LEU A O 1
ATOM 626 N N . ASN A 1 83 ? -1.494 -9.212 23.235 1.00 55.78 83 ASN A N 1
ATOM 627 C CA . ASN A 1 83 ? -0.147 -9.260 22.643 1.00 55.78 83 ASN A CA 1
ATOM 628 C C . ASN A 1 83 ? -0.127 -8.739 21.190 1.00 55.78 83 ASN A C 1
ATOM 630 O O . ASN A 1 83 ? -0.519 -9.463 20.276 1.00 55.78 83 ASN A O 1
ATOM 634 N N . GLY A 1 84 ? 0.382 -7.523 20.959 1.00 56.47 84 GLY A N 1
ATOM 635 C CA . GLY A 1 84 ? 0.686 -7.020 19.613 1.00 56.47 84 GLY A CA 1
ATOM 636 C C . GLY A 1 84 ? 0.988 -5.512 19.559 1.00 56.47 84 GLY A C 1
ATOM 637 O O . GLY A 1 84 ? 0.393 -4.751 20.320 1.00 56.47 84 GLY A O 1
ATOM 638 N N . PRO A 1 85 ? 1.891 -5.051 18.667 1.00 53.25 85 PRO A N 1
ATOM 639 C CA . PRO A 1 85 ? 2.156 -3.623 18.443 1.00 53.25 85 PRO A CA 1
ATOM 640 C C . PRO A 1 85 ? 1.036 -2.904 17.668 1.00 53.25 85 PRO A C 1
ATOM 642 O O . PRO A 1 85 ? 1.066 -1.682 17.549 1.00 53.25 85 PRO A O 1
ATOM 645 N N . ALA A 1 86 ? 0.064 -3.644 17.128 1.00 58.38 86 ALA A N 1
ATOM 646 C CA . ALA A 1 86 ? -1.102 -3.118 16.430 1.00 58.38 86 ALA A CA 1
ATOM 647 C C . ALA A 1 86 ? -2.369 -3.516 17.196 1.00 58.38 86 ALA A C 1
ATOM 649 O O . ALA A 1 86 ? -2.522 -4.666 17.607 1.00 58.38 86 ALA A O 1
ATOM 650 N N . ILE A 1 87 ? -3.249 -2.546 17.427 1.00 62.28 87 ILE A N 1
ATOM 651 C CA . ILE A 1 87 ? -4.502 -2.741 18.153 1.00 62.28 87 ILE A CA 1
ATOM 652 C C . ILE A 1 87 ? -5.461 -3.517 17.243 1.00 62.28 87 ILE A C 1
ATOM 654 O O . ILE A 1 87 ? -5.684 -3.150 16.092 1.00 62.28 87 ILE A O 1
ATOM 658 N N . ASP A 1 88 ? -6.027 -4.607 17.763 1.00 77.44 88 ASP A N 1
ATOM 659 C CA . ASP A 1 88 ? -6.846 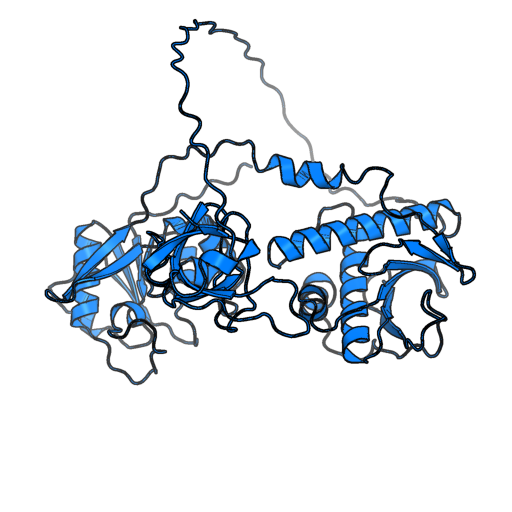-5.577 17.023 1.00 77.44 88 ASP A CA 1
ATOM 660 C C . ASP A 1 88 ? -8.247 -5.063 16.628 1.00 77.44 88 ASP A C 1
ATOM 662 O O . ASP A 1 88 ? -9.129 -5.855 16.300 1.00 77.44 88 ASP A O 1
ATOM 666 N N . THR A 1 89 ? -8.480 -3.750 16.630 1.00 88.50 89 THR A N 1
ATOM 667 C CA . THR A 1 89 ? -9.779 -3.130 16.323 1.00 88.50 89 THR A CA 1
ATOM 668 C C . THR A 1 89 ? -10.306 -3.579 14.966 1.00 88.50 89 THR A C 1
ATOM 670 O O . THR A 1 89 ? -11.448 -4.017 14.874 1.00 88.50 89 THR A O 1
ATOM 673 N N . VAL A 1 90 ? -9.460 -3.568 13.927 1.00 88.88 90 VAL A N 1
ATOM 674 C CA . VAL A 1 90 ? -9.843 -4.011 12.575 1.00 88.88 90 VAL A CA 1
ATOM 675 C C . VAL A 1 90 ? -10.137 -5.511 12.535 1.00 88.88 90 VAL A C 1
ATOM 677 O O . VAL A 1 90 ? -11.094 -5.933 11.892 1.00 88.88 90 VAL A O 1
ATOM 680 N N . ARG A 1 91 ? -9.352 -6.337 13.241 1.00 89.94 91 ARG A N 1
ATOM 681 C CA . ARG A 1 91 ? -9.611 -7.783 13.321 1.00 89.94 91 ARG A CA 1
ATOM 682 C C . ARG A 1 91 ? -10.963 -8.050 13.971 1.00 89.94 91 ARG A C 1
ATOM 684 O O . ARG A 1 91 ? -11.760 -8.804 13.431 1.00 89.94 91 ARG A O 1
ATOM 691 N N . ILE A 1 92 ? -11.216 -7.423 15.117 1.00 91.75 92 ILE A N 1
ATOM 692 C CA . ILE A 1 92 ? -12.460 -7.590 15.867 1.00 91.75 92 ILE A CA 1
ATOM 693 C C . ILE A 1 92 ? -13.631 -7.078 15.023 1.00 91.75 92 ILE A C 1
ATOM 695 O O . ILE A 1 92 ? -14.633 -7.771 14.890 1.00 91.75 92 ILE A O 1
ATOM 699 N N . ALA A 1 93 ? -13.489 -5.936 14.355 1.00 92.50 93 ALA A N 1
ATOM 700 C CA . ALA A 1 93 ? -14.515 -5.426 13.453 1.00 92.50 93 ALA A CA 1
ATOM 701 C C . ALA A 1 93 ? -14.801 -6.388 12.291 1.00 92.50 93 ALA A C 1
ATOM 703 O O . ALA A 1 93 ? -15.964 -6.594 11.953 1.00 92.50 93 ALA A O 1
ATOM 704 N N . ALA A 1 94 ? -13.772 -7.038 11.740 1.00 90.69 94 ALA A N 1
ATOM 705 C CA . ALA A 1 94 ? -13.914 -8.049 10.696 1.00 90.69 94 ALA A CA 1
ATOM 706 C C . ALA A 1 94 ? -14.578 -9.342 11.195 1.00 90.69 94 ALA A C 1
ATOM 708 O O . ALA A 1 94 ? -15.426 -9.906 10.498 1.00 90.69 94 ALA A O 1
ATOM 709 N N . ASP A 1 95 ? -14.226 -9.801 12.396 1.00 90.88 95 ASP A N 1
ATOM 710 C CA . ASP A 1 95 ? -14.787 -11.009 13.006 1.00 90.88 95 ASP A CA 1
ATOM 711 C C . ASP A 1 95 ? -16.265 -10.81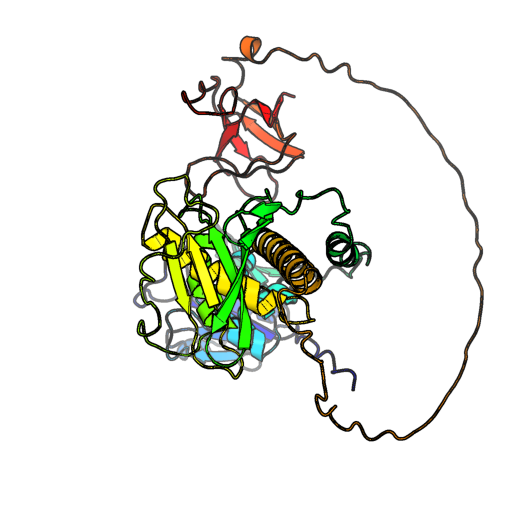7 13.381 1.00 90.88 95 ASP A C 1
ATOM 713 O O . ASP A 1 95 ? -17.082 -11.708 13.147 1.00 90.88 95 ASP A O 1
ATOM 717 N N . TYR A 1 96 ? -16.620 -9.634 13.891 1.00 91.69 96 TYR A N 1
ATOM 718 C CA . TYR A 1 96 ? -17.993 -9.264 14.254 1.00 91.69 96 TYR A CA 1
ATOM 719 C C . TYR A 1 96 ? -18.774 -8.601 13.110 1.00 91.69 96 TYR A C 1
ATOM 721 O O . TYR A 1 96 ? -19.970 -8.366 13.252 1.00 91.69 96 TYR A O 1
ATOM 729 N N . ARG A 1 97 ? -18.119 -8.319 11.976 1.00 91.06 97 ARG A N 1
ATOM 730 C CA . ARG A 1 97 ? -18.677 -7.636 10.795 1.00 91.06 97 ARG A CA 1
ATOM 731 C C . ARG A 1 97 ? -19.484 -6.399 11.168 1.00 91.06 97 ARG A C 1
ATOM 733 O O . ARG A 1 97 ? -20.673 -6.325 10.877 1.00 91.06 97 ARG A O 1
ATOM 740 N N . CYS A 1 98 ? -18.845 -5.451 11.830 1.00 94.00 98 CYS A N 1
ATOM 741 C CA . CYS A 1 98 ? -19.534 -4.313 12.425 1.00 94.00 98 CYS A CA 1
ATOM 742 C C . CYS A 1 98 ? -18.758 -3.008 12.222 1.00 94.00 98 CYS A C 1
ATOM 744 O O . CYS A 1 98 ? -17.713 -2.996 11.565 1.00 94.00 98 CYS A O 1
ATOM 746 N N . PHE A 1 99 ? -19.304 -1.899 12.724 1.00 93.19 99 PHE A N 1
ATOM 747 C CA . PHE A 1 99 ? -18.647 -0.599 12.629 1.00 93.19 99 PHE A CA 1
ATOM 748 C C . PHE A 1 99 ? -17.351 -0.581 13.438 1.00 93.19 99 PHE A C 1
ATOM 750 O O . PHE A 1 99 ? -17.200 -1.338 14.398 1.00 93.19 99 PHE A O 1
ATOM 757 N N . PHE A 1 100 ? -16.417 0.298 13.081 1.00 93.06 100 PHE A N 1
ATOM 758 C CA . PHE A 1 100 ? -15.218 0.503 13.885 1.00 93.06 100 PHE A CA 1
ATOM 759 C C . PHE A 1 100 ? -14.756 1.957 13.929 1.00 93.06 100 PHE A C 1
ATOM 761 O O . PHE A 1 100 ? -14.836 2.684 12.942 1.00 93.06 100 PHE A O 1
ATOM 768 N N . VAL A 1 101 ? -14.242 2.352 15.091 1.00 90.44 101 VAL A N 1
ATOM 769 C CA . VAL A 1 101 ? -13.715 3.681 15.405 1.00 90.44 101 VAL A CA 1
ATOM 770 C C . VAL A 1 101 ? -12.216 3.559 15.658 1.00 90.44 101 VAL A C 1
ATOM 772 O O . VAL A 1 101 ? -11.779 2.834 16.555 1.00 90.44 101 VAL A O 1
ATOM 775 N N . THR A 1 102 ? -11.423 4.281 14.872 1.00 83.94 102 THR A N 1
ATOM 776 C CA . THR A 1 102 ? -9.958 4.336 14.967 1.00 83.94 102 THR A CA 1
ATOM 777 C C . THR A 1 102 ? -9.455 5.691 14.463 1.00 83.94 102 THR A C 1
ATOM 779 O O . THR A 1 102 ? -10.154 6.368 13.712 1.00 83.94 102 THR A O 1
ATOM 782 N N . SER A 1 103 ? -8.274 6.112 14.920 1.00 74.25 103 SER A N 1
ATOM 783 C CA . SER A 1 103 ? -7.688 7.424 14.613 1.00 74.25 103 SER A CA 1
ATOM 784 C C . SER A 1 103 ? -7.073 7.524 13.215 1.00 74.25 103 SER A C 1
ATOM 786 O O . SER A 1 103 ? -6.897 8.636 12.722 1.00 74.25 103 SER A O 1
ATOM 788 N N . ALA A 1 104 ? -6.742 6.402 12.567 1.00 66.75 104 ALA A N 1
ATOM 789 C CA . ALA A 1 104 ? -6.206 6.440 11.208 1.00 66.75 104 ALA A CA 1
ATOM 790 C C . ALA A 1 104 ? -7.322 6.371 10.156 1.00 66.75 104 ALA A C 1
ATOM 792 O O . ALA A 1 104 ? -8.373 5.763 10.365 1.00 66.75 104 ALA A O 1
ATOM 793 N N . ASP A 1 105 ? -7.088 7.012 9.014 1.00 64.44 105 ASP A N 1
ATOM 794 C CA . ASP A 1 105 ? -7.965 6.908 7.850 1.00 64.44 105 ASP A CA 1
ATOM 795 C C . ASP A 1 105 ? -8.031 5.440 7.384 1.00 64.44 105 ASP A C 1
ATOM 797 O O . ASP A 1 105 ? -6.998 4.763 7.359 1.00 64.44 105 ASP A O 1
ATOM 801 N N . ALA A 1 106 ? -9.215 4.928 7.020 1.00 61.44 106 ALA A N 1
ATOM 802 C CA . ALA A 1 106 ? -9.352 3.586 6.445 1.00 61.44 106 ALA A CA 1
ATOM 803 C C . ALA A 1 106 ? -8.394 3.388 5.266 1.00 61.44 106 ALA A C 1
ATOM 805 O O . ALA A 1 106 ? -7.771 2.331 5.172 1.00 61.44 106 ALA A O 1
ATOM 806 N N . ALA A 1 107 ? -8.188 4.429 4.452 1.00 61.12 107 ALA A N 1
ATOM 807 C CA . ALA A 1 107 ? -7.254 4.397 3.330 1.00 61.12 107 ALA A CA 1
ATOM 808 C C . ALA A 1 107 ? -5.814 4.063 3.766 1.00 61.12 107 ALA A C 1
ATOM 810 O O . ALA A 1 107 ? -5.107 3.315 3.093 1.00 61.12 107 ALA A O 1
ATOM 811 N N . ALA A 1 108 ? -5.380 4.557 4.931 1.00 66.56 108 ALA A N 1
ATOM 812 C CA . ALA A 1 108 ? -4.062 4.234 5.467 1.00 66.56 108 ALA A CA 1
ATOM 813 C C . ALA A 1 108 ? -3.969 2.758 5.899 1.00 66.56 108 ALA A C 1
ATOM 815 O O . ALA A 1 108 ? -2.913 2.141 5.754 1.00 66.56 108 ALA A O 1
ATOM 816 N N . PHE A 1 109 ? -5.073 2.172 6.375 1.00 70.50 109 PHE A N 1
ATOM 817 C CA . PHE A 1 109 ? -5.130 0.773 6.808 1.00 70.50 109 PHE A CA 1
ATOM 818 C C . PHE A 1 109 ? -5.205 -0.237 5.664 1.00 70.50 109 PHE A C 1
ATOM 820 O O . PHE A 1 109 ? -4.717 -1.355 5.825 1.00 70.50 109 PHE A O 1
ATOM 827 N N . GLU A 1 110 ? -5.759 0.135 4.509 1.00 70.00 110 GLU A N 1
ATOM 828 C CA . GLU A 1 110 ? -5.786 -0.731 3.320 1.00 70.00 110 GLU A CA 1
ATOM 829 C C . GLU A 1 110 ? -4.375 -1.161 2.893 1.00 70.00 110 GLU A C 1
ATOM 831 O O . GLU A 1 110 ? -4.168 -2.299 2.475 1.00 70.00 110 GLU A O 1
ATOM 836 N N . SER A 1 111 ? -3.397 -0.266 3.067 1.00 65.31 111 SER A N 1
ATOM 837 C CA . SER A 1 111 ? -1.980 -0.500 2.760 1.00 65.31 111 SER A CA 1
ATOM 838 C C . SER A 1 111 ? -1.089 -0.757 3.986 1.00 65.31 111 SER A C 1
ATOM 840 O O . SER A 1 111 ? 0.131 -0.868 3.844 1.00 65.31 111 SER A O 1
ATOM 842 N N . ASP A 1 112 ? -1.655 -0.859 5.197 1.00 70.50 112 ASP A N 1
ATOM 843 C CA . ASP A 1 112 ? -0.858 -1.044 6.415 1.00 70.50 112 ASP A CA 1
ATOM 844 C C . ASP A 1 112 ? -0.305 -2.472 6.482 1.00 70.50 112 ASP A C 1
ATOM 846 O O . ASP A 1 112 ? -1.014 -3.430 6.804 1.00 70.50 112 ASP A O 1
ATOM 850 N N . TRP A 1 113 ? 0.997 -2.605 6.217 1.00 67.56 113 TRP A N 1
ATOM 851 C CA . TRP A 1 113 ? 1.729 -3.875 6.215 1.00 67.56 113 TRP A CA 1
ATOM 852 C C . TRP A 1 113 ? 1.650 -4.643 7.545 1.00 67.56 113 TRP A C 1
ATOM 854 O O . TRP A 1 113 ? 1.944 -5.838 7.573 1.00 67.56 113 TRP A O 1
ATOM 864 N N . ARG A 1 114 ? 1.260 -3.988 8.649 1.00 73.12 114 ARG A N 1
ATOM 865 C CA . ARG A 1 114 ? 1.098 -4.621 9.968 1.00 73.12 114 ARG A CA 1
ATOM 866 C C . ARG A 1 114 ? -0.205 -5.414 10.094 1.00 73.12 114 ARG A C 1
ATOM 868 O O . ARG A 1 114 ? -0.306 -6.266 10.976 1.00 73.12 114 ARG A O 1
ATOM 875 N N . LEU A 1 115 ? -1.205 -5.148 9.251 1.00 74.31 115 LEU A N 1
ATOM 876 C CA . LEU A 1 115 ? -2.477 -5.871 9.251 1.00 74.31 115 LEU A CA 1
ATOM 877 C C . LEU A 1 115 ? -2.381 -7.145 8.390 1.00 74.31 115 LEU A C 1
ATOM 879 O O . LEU A 1 115 ? -1.884 -7.087 7.270 1.00 74.31 115 LEU A O 1
ATOM 883 N N . PRO A 1 116 ? -2.891 -8.308 8.845 1.00 78.38 116 PRO A N 1
ATOM 884 C CA . PRO A 1 116 ? -2.997 -9.491 7.992 1.00 78.38 116 PRO A CA 1
ATOM 885 C C . PRO A 1 116 ? -3.824 -9.219 6.727 1.00 78.38 116 PRO A C 1
ATOM 887 O O . PRO A 1 116 ? -4.852 -8.543 6.793 1.00 78.38 116 PRO A O 1
ATOM 890 N N . GLN A 1 117 ? -3.453 -9.838 5.602 1.00 73.12 117 GLN A N 1
ATOM 891 C CA . GLN A 1 117 ? -4.097 -9.632 4.292 1.00 73.12 117 GLN A CA 1
ATOM 892 C C . GLN A 1 117 ? -5.627 -9.797 4.322 1.00 73.12 117 GLN A C 1
ATOM 894 O O . GLN A 1 117 ? -6.356 -9.018 3.712 1.00 73.12 117 GLN A O 1
ATOM 899 N N . LYS A 1 118 ? -6.138 -10.784 5.073 1.00 83.81 118 LYS A N 1
ATOM 900 C CA . LYS A 1 118 ? -7.586 -10.998 5.250 1.00 83.81 118 LYS A CA 1
ATOM 901 C C . LYS A 1 118 ? -8.289 -9.744 5.791 1.00 83.81 118 LYS A C 1
ATOM 903 O O . LYS A 1 118 ? -9.414 -9.462 5.394 1.00 83.81 118 LYS A O 1
ATOM 908 N N . HIS A 1 119 ? -7.644 -9.013 6.698 1.00 85.81 119 HIS A N 1
ATOM 909 C CA . HIS A 1 119 ? -8.204 -7.818 7.325 1.00 85.81 119 HIS A CA 1
ATOM 910 C C . HIS A 1 119 ? -8.029 -6.578 6.447 1.00 85.81 119 HIS A C 1
ATOM 912 O O . HIS A 1 119 ? -8.972 -5.806 6.349 1.00 85.81 119 HIS A O 1
ATOM 918 N N . GLN A 1 120 ? -6.900 -6.433 5.744 1.00 82.19 120 GLN A N 1
ATOM 919 C CA . GLN A 1 120 ? -6.721 -5.377 4.731 1.00 82.19 120 GLN A CA 1
ATOM 920 C C . GLN A 1 120 ? -7.821 -5.450 3.659 1.00 82.19 120 GLN A C 1
ATOM 922 O O . GLN A 1 120 ? -8.508 -4.467 3.396 1.00 82.19 120 GLN A O 1
ATOM 927 N N . MET A 1 121 ? -8.069 -6.650 3.118 1.00 80.06 121 MET A N 1
ATOM 928 C CA . MET A 1 121 ? -9.146 -6.884 2.149 1.00 80.06 121 MET A CA 1
ATOM 929 C C . MET A 1 121 ? -10.533 -6.601 2.732 1.00 80.06 121 MET A C 1
ATOM 931 O O . MET A 1 121 ? -11.401 -6.096 2.023 1.00 80.06 121 MET A O 1
ATOM 935 N N . TRP A 1 122 ? -10.755 -6.921 4.011 1.00 87.69 122 TRP A N 1
ATOM 936 C CA . TRP A 1 122 ? -12.016 -6.607 4.680 1.00 87.69 122 TRP A CA 1
ATOM 937 C C . TRP A 1 122 ? -12.222 -5.094 4.805 1.00 87.69 122 TRP A C 1
ATOM 939 O O . TRP A 1 122 ? -13.308 -4.630 4.475 1.00 87.69 122 TRP A O 1
ATOM 949 N N . VAL A 1 123 ? -11.198 -4.332 5.206 1.00 86.19 123 VAL A N 1
ATOM 950 C CA . VAL A 1 123 ? -11.266 -2.861 5.277 1.00 86.19 123 VAL A CA 1
ATOM 951 C C . VAL A 1 123 ? -11.578 -2.277 3.904 1.00 86.19 123 VAL A C 1
ATOM 953 O O . VAL A 1 123 ? -12.552 -1.544 3.782 1.00 86.19 123 VAL A O 1
ATOM 956 N N . TYR A 1 124 ? -10.844 -2.687 2.867 1.00 83.19 124 TYR A N 1
ATOM 957 C CA . TYR A 1 124 ? -11.065 -2.234 1.490 1.00 83.19 124 TYR A CA 1
ATOM 958 C C . TYR A 1 124 ? -12.516 -2.463 1.024 1.00 83.19 124 TYR A C 1
ATOM 960 O O . TYR A 1 124 ? -13.190 -1.572 0.501 1.00 83.19 124 TYR A O 1
ATOM 968 N N . GLN A 1 125 ? -13.047 -3.664 1.275 1.00 84.62 125 GLN A N 1
ATOM 969 C CA . GLN A 1 125 ? -14.413 -4.033 0.891 1.00 84.62 125 GLN A CA 1
ATOM 970 C C . GLN A 1 125 ? -15.501 -3.370 1.748 1.00 84.62 125 GLN A C 1
ATOM 972 O O . GLN A 1 125 ? -16.653 -3.322 1.323 1.00 84.62 125 GLN A O 1
ATOM 977 N N . ASN A 1 126 ? -15.160 -2.893 2.947 1.00 88.00 126 ASN A N 1
ATOM 978 C CA . ASN A 1 126 ? -16.102 -2.375 3.940 1.00 88.00 126 ASN A CA 1
ATOM 979 C C . ASN A 1 126 ? -15.664 -0.995 4.457 1.00 88.00 126 ASN A C 1
ATOM 981 O O . ASN A 1 126 ? -15.841 -0.686 5.633 1.00 88.00 126 ASN A O 1
ATOM 985 N N . HIS A 1 127 ? -15.100 -0.147 3.593 1.00 84.31 127 HIS A N 1
ATOM 986 C CA . HIS A 1 127 ? -14.632 1.198 3.959 1.00 84.31 127 HIS A CA 1
ATOM 987 C C . HIS A 1 127 ? -15.758 2.067 4.552 1.00 84.31 127 HIS A C 1
ATOM 989 O O . HIS A 1 127 ? -15.530 2.911 5.414 1.00 84.31 127 HIS A O 1
ATOM 995 N N . ASN A 1 128 ? -17.008 1.800 4.166 1.00 86.81 128 ASN A N 1
ATOM 996 C CA . ASN A 1 128 ? -18.206 2.432 4.717 1.00 86.81 128 ASN A CA 1
ATOM 997 C C . ASN A 1 128 ? -18.538 2.023 6.168 1.00 86.81 128 ASN A C 1
ATOM 999 O O . ASN A 1 128 ? -19.445 2.600 6.763 1.00 86.81 128 ASN A O 1
ATOM 1003 N N . MET A 1 129 ? -17.838 1.037 6.734 1.00 88.19 129 MET A N 1
ATOM 1004 C CA . MET A 1 129 ? -17.982 0.607 8.129 1.00 88.19 129 MET A CA 1
ATOM 1005 C C . MET A 1 129 ? -17.045 1.355 9.083 1.00 88.19 129 MET A C 1
ATOM 1007 O O . MET A 1 129 ? -17.077 1.119 10.292 1.00 88.19 129 MET A O 1
ATOM 1011 N N . GLN A 1 130 ? -16.226 2.274 8.573 1.00 89.75 130 GLN A N 1
ATOM 1012 C CA . GLN A 1 130 ? -15.463 3.172 9.422 1.00 89.75 130 GLN A CA 1
ATOM 1013 C C . GLN A 1 130 ? -16.363 4.285 9.969 1.00 89.75 130 GLN A C 1
ATOM 1015 O O . GLN A 1 130 ? -17.059 4.983 9.224 1.00 89.75 130 GLN A O 1
ATOM 1020 N N . VAL A 1 131 ? -16.289 4.480 11.281 1.00 89.06 131 VAL A N 1
ATOM 1021 C CA . VAL A 1 131 ? -16.866 5.622 11.984 1.00 89.06 131 VAL A CA 1
ATOM 1022 C C . VAL A 1 131 ? -15.728 6.581 12.284 1.00 89.06 131 VAL A C 1
ATOM 1024 O O . VAL A 1 131 ? -14.871 6.319 13.133 1.00 89.06 131 VAL A O 1
ATOM 1027 N N . ARG A 1 132 ? -15.700 7.688 11.544 1.00 88.00 132 ARG A N 1
ATOM 1028 C CA . ARG A 1 132 ? -14.779 8.787 11.828 1.00 88.00 132 ARG A CA 1
ATOM 1029 C C . ARG A 1 132 ? -15.281 9.514 13.066 1.00 88.00 132 ARG A C 1
ATOM 1031 O O . ARG A 1 132 ? -16.461 9.437 13.399 1.00 88.00 132 ARG A O 1
ATOM 1038 N N . PHE A 1 133 ? -14.396 10.197 13.770 1.00 87.50 133 PHE A N 1
ATOM 1039 C CA . PHE A 1 133 ? -14.801 10.965 14.934 1.00 87.50 133 PHE A CA 1
ATOM 1040 C C . PHE A 1 133 ? -13.965 12.219 15.0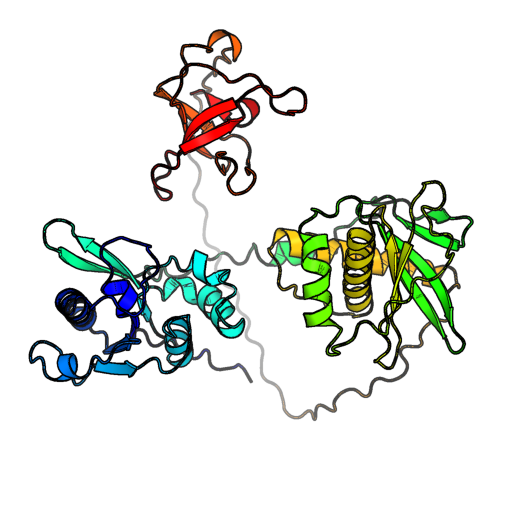79 1.00 87.50 133 PHE A C 1
ATOM 1042 O O . PHE A 1 133 ? -12.800 12.257 14.683 1.00 87.50 133 PHE A O 1
ATOM 1049 N N . GLU A 1 134 ? -14.570 13.217 15.702 1.00 85.94 134 GLU A N 1
ATOM 1050 C CA . GLU A 1 134 ? -13.912 14.457 16.073 1.00 85.94 134 GLU A CA 1
ATOM 1051 C C . GLU A 1 134 ? -14.209 14.761 17.539 1.00 85.94 134 GLU A C 1
ATOM 1053 O O . GLU A 1 134 ? -15.281 14.441 18.055 1.00 85.94 134 GLU A O 1
ATOM 1058 N N . PHE A 1 135 ? -13.237 15.362 18.221 1.00 82.62 135 PHE A N 1
ATOM 1059 C CA . PHE A 1 135 ? -13.460 15.978 19.522 1.00 82.62 135 PHE A CA 1
ATOM 1060 C C . PHE A 1 135 ? -13.513 17.480 19.314 1.00 82.62 135 PHE A C 1
ATOM 1062 O O . PHE A 1 135 ? -12.494 18.093 18.988 1.00 82.62 135 PHE A O 1
ATOM 1069 N N . GLU A 1 136 ? -14.685 18.075 19.506 1.00 81.38 136 GLU A N 1
ATOM 1070 C CA . GLU A 1 136 ? -14.862 19.504 19.288 1.00 81.38 136 GLU A CA 1
ATOM 1071 C C . GLU A 1 136 ? -13.900 20.293 20.210 1.00 81.38 136 GLU A C 1
ATOM 1073 O O . GLU A 1 136 ? -13.887 20.068 21.424 1.00 81.38 136 GLU A O 1
ATOM 1078 N N . PRO A 1 137 ? -13.062 21.212 19.686 1.00 74.25 137 PRO A N 1
ATOM 1079 C CA . PRO A 1 137 ? -11.950 21.797 20.448 1.00 74.25 137 PRO A CA 1
ATOM 1080 C C . PRO A 1 137 ? -12.359 22.508 21.747 1.00 74.25 137 PRO A C 1
ATOM 1082 O O . PRO A 1 137 ? -11.580 22.561 22.701 1.00 74.25 137 PRO A O 1
ATOM 1085 N N . HIS A 1 138 ? -13.582 23.045 21.788 1.00 74.44 138 HIS A N 1
ATOM 1086 C CA . HIS A 1 138 ? -14.076 23.896 22.871 1.00 74.44 138 HIS A CA 1
ATOM 1087 C C . HIS A 1 138 ? -14.946 23.136 23.877 1.00 74.44 138 HIS A C 1
ATOM 1089 O O . HIS A 1 138 ? -14.749 23.276 25.083 1.00 74.44 138 HIS A O 1
ATOM 1095 N N . SER A 1 139 ? -15.882 22.314 23.400 1.00 75.69 139 SER A N 1
ATOM 1096 C CA . SER A 1 139 ? -16.756 21.491 24.249 1.00 75.69 139 SER A CA 1
ATOM 1097 C C . SER A 1 139 ? -16.086 20.179 24.674 1.00 75.69 139 SER A C 1
ATOM 1099 O O . SER A 1 139 ? -16.525 19.536 25.627 1.00 75.69 139 SER A O 1
ATOM 1101 N N . ARG A 1 140 ? -15.007 19.792 23.973 1.00 75.31 140 ARG A N 1
ATOM 1102 C CA . ARG A 1 140 ? -14.404 18.454 24.002 1.00 75.31 140 ARG A CA 1
ATOM 1103 C C . ARG A 1 140 ? -15.431 17.368 23.718 1.00 75.31 140 ARG A C 1
ATOM 1105 O O . ARG A 1 140 ? -15.254 16.256 24.192 1.00 75.31 140 ARG A O 1
ATOM 1112 N N . GLU A 1 141 ? -16.495 17.683 22.988 1.00 86.94 141 GLU A N 1
ATOM 1113 C CA . GLU A 1 141 ? -17.561 16.741 22.693 1.00 86.94 141 GLU A CA 1
ATOM 1114 C C . GLU A 1 141 ? -17.154 15.771 21.591 1.00 86.94 141 GLU A C 1
ATOM 1116 O O . GLU A 1 141 ? -16.627 16.182 20.561 1.00 86.94 141 GLU A O 1
ATOM 1121 N N . PHE A 1 142 ? -17.377 14.478 21.830 1.00 88.69 142 PHE A N 1
ATOM 1122 C CA . PHE A 1 142 ? -17.188 13.446 20.819 1.00 88.69 142 PHE A CA 1
ATOM 1123 C C . PHE A 1 142 ? -18.333 13.499 19.805 1.00 88.69 142 PHE A C 1
ATOM 1125 O O . PHE A 1 142 ? -19.502 13.356 20.178 1.00 88.69 142 PHE A O 1
ATOM 1132 N N . VAL A 1 143 ? -17.988 13.650 18.530 1.00 89.69 143 VAL A N 1
ATOM 1133 C CA . VAL A 1 143 ? -18.931 13.680 17.412 1.00 89.69 143 VAL A CA 1
ATOM 1134 C C . VAL A 1 143 ? -18.602 12.526 16.461 1.00 89.69 143 VAL A C 1
ATOM 1136 O O . VAL A 1 143 ? -17.584 12.593 15.767 1.00 89.69 143 VAL A O 1
ATOM 1139 N N . PRO A 1 144 ? -19.412 11.450 16.428 1.00 90.44 144 PRO A N 1
ATOM 1140 C CA . PRO A 1 144 ? -19.239 10.383 15.453 1.00 90.44 144 PRO A CA 1
ATOM 1141 C C . PRO A 1 144 ? -19.737 10.823 14.072 1.00 90.44 144 PRO A C 1
ATOM 1143 O O . PRO A 1 144 ? -20.802 11.419 13.933 1.00 90.44 144 PRO A O 1
ATOM 1146 N N . VAL A 1 145 ? -18.984 10.468 13.037 1.00 89.50 145 VAL A N 1
ATOM 1147 C CA . VAL A 1 145 ? -19.301 10.710 11.630 1.00 89.50 145 VAL A CA 1
ATOM 1148 C C . VAL A 1 145 ? -19.360 9.360 10.925 1.00 89.50 145 VAL A C 1
ATOM 1150 O O . VAL A 1 145 ? -18.340 8.740 10.610 1.00 89.50 145 VAL A O 1
ATOM 1153 N N . PHE A 1 146 ? -20.583 8.888 10.695 1.00 86.62 146 PHE A N 1
ATOM 1154 C CA . PHE A 1 146 ? -20.837 7.659 9.954 1.00 86.62 146 PHE A CA 1
ATOM 1155 C C . PHE A 1 146 ? -20.726 7.930 8.460 1.00 86.62 146 PHE A C 1
ATOM 1157 O O . PHE A 1 146 ? -21.356 8.851 7.936 1.00 86.62 146 PHE A O 1
ATOM 1164 N N . SER A 1 147 ? -19.966 7.094 7.757 1.00 81.31 147 SER A N 1
ATOM 1165 C CA . SER A 1 147 ? -19.988 7.098 6.299 1.00 81.31 147 SER A CA 1
ATOM 1166 C C . SER A 1 147 ? -21.413 6.792 5.840 1.00 81.31 147 SER A C 1
ATOM 1168 O O . SER A 1 147 ? -21.948 5.719 6.130 1.00 81.31 147 SER A O 1
ATOM 1170 N N . ALA A 1 148 ? -22.063 7.742 5.163 1.00 64.06 148 ALA A N 1
ATOM 1171 C CA . ALA A 1 148 ? -23.419 7.542 4.676 1.00 64.06 148 ALA A CA 1
ATOM 1172 C C . ALA A 1 148 ? -23.439 6.295 3.785 1.00 64.06 148 ALA A C 1
ATOM 1174 O O . ALA A 1 148 ? -22.723 6.227 2.783 1.00 64.06 148 ALA A O 1
ATOM 1175 N N . SER A 1 149 ? -24.265 5.303 4.127 1.00 47.59 149 SER A N 1
ATOM 1176 C CA . SER A 1 149 ? -24.570 4.219 3.201 1.00 47.59 149 SER A CA 1
ATOM 1177 C C . SER A 1 149 ? -25.415 4.802 2.074 1.00 47.59 149 SER A C 1
ATOM 1179 O O . SER A 1 149 ? -26.642 4.723 2.110 1.00 47.59 149 SER A O 1
ATOM 1181 N N . SER A 1 150 ? -24.768 5.453 1.110 1.00 34.19 150 SER A N 1
ATOM 1182 C CA . SER A 1 150 ? -25.435 5.886 -0.108 1.00 34.19 150 SER A CA 1
ATOM 1183 C C . SER A 1 150 ? -26.011 4.636 -0.777 1.00 34.19 150 SER A C 1
ATOM 1185 O O . SER A 1 150 ? -25.276 3.657 -0.953 1.00 34.19 150 SER A O 1
ATOM 1187 N N . PRO A 1 151 ? -27.311 4.599 -1.114 1.00 36.22 151 PRO A N 1
ATOM 1188 C CA . PRO A 1 151 ? -27.843 3.522 -1.927 1.00 36.22 151 PRO A CA 1
ATOM 1189 C C . PRO A 1 151 ? -27.108 3.551 -3.270 1.00 36.22 151 PRO A C 1
ATOM 1191 O O . PRO A 1 151 ? -27.110 4.557 -3.974 1.00 36.22 151 PRO A O 1
ATOM 1194 N N . SER A 1 152 ? -26.424 2.449 -3.565 1.00 37.69 152 SER A N 1
ATOM 1195 C CA . SER A 1 152 ? -25.666 2.199 -4.788 1.00 37.69 152 SER A CA 1
ATOM 1196 C C . SER A 1 152 ? -26.392 2.694 -6.048 1.00 37.69 152 SER A C 1
ATOM 1198 O O . SER A 1 152 ? -27.401 2.124 -6.458 1.00 37.69 152 SER A O 1
ATOM 1200 N N . GLN A 1 153 ? -25.824 3.712 -6.694 1.00 31.00 153 GLN A N 1
ATOM 1201 C CA . GLN A 1 153 ? -25.811 3.837 -8.151 1.00 31.00 153 GLN A CA 1
ATOM 1202 C C . GLN A 1 153 ? -24.365 3.660 -8.627 1.00 31.00 153 GLN A C 1
ATOM 1204 O O . GLN A 1 153 ? -23.743 4.574 -9.159 1.00 31.00 153 GLN A O 1
ATOM 1209 N N . ALA A 1 154 ? -23.792 2.479 -8.396 1.00 33.19 154 ALA A N 1
ATOM 1210 C CA . ALA A 1 154 ? -22.643 2.048 -9.179 1.00 33.19 154 ALA A CA 1
ATOM 1211 C C . ALA A 1 154 ? -23.173 1.502 -10.515 1.00 33.19 154 ALA A C 1
ATOM 1213 O O . ALA A 1 154 ? -23.808 0.447 -10.547 1.00 33.19 154 ALA A O 1
ATOM 1214 N N . SER A 1 155 ? -22.959 2.244 -11.607 1.00 30.89 155 SER A N 1
ATOM 1215 C CA . SER A 1 155 ? -23.167 1.730 -12.967 1.00 30.89 155 SER A CA 1
ATOM 1216 C C . SER A 1 155 ? -22.239 0.521 -13.203 1.00 30.89 155 SER A C 1
ATOM 1218 O O . SER A 1 155 ? -21.070 0.598 -12.814 1.00 30.89 155 SER A O 1
ATOM 1220 N N . PRO A 1 156 ? -22.694 -0.583 -13.831 1.00 34.88 156 PRO A N 1
ATOM 1221 C CA . PRO A 1 156 ? -21.879 -1.786 -14.040 1.00 34.88 156 PRO A CA 1
ATOM 1222 C C . PRO A 1 156 ? -20.730 -1.624 -15.053 1.00 34.88 156 PRO A C 1
ATOM 1224 O O . PRO A 1 156 ? -19.959 -2.558 -15.247 1.00 34.88 156 PRO A O 1
ATOM 1227 N N . GLU A 1 157 ? -20.588 -0.475 -15.712 1.00 35.16 157 GLU A N 1
ATOM 1228 C CA . GLU A 1 157 ? -19.822 -0.383 -16.965 1.00 35.16 157 GLU A CA 1
ATOM 1229 C C . GLU A 1 157 ? -18.288 -0.343 -16.825 1.00 35.16 157 GLU A C 1
ATOM 1231 O O . GLU A 1 157 ? -17.595 -0.521 -17.818 1.00 35.16 157 GLU A O 1
ATOM 1236 N N . LYS A 1 158 ? -17.708 -0.174 -15.627 1.00 36.50 158 LYS A N 1
ATOM 1237 C CA . LYS A 1 158 ? -16.240 -0.000 -15.490 1.00 36.50 158 LYS A CA 1
ATOM 1238 C C . LYS A 1 158 ? -15.427 -1.230 -15.085 1.00 36.50 158 LYS A C 1
ATOM 1240 O O . LYS A 1 158 ? -14.202 -1.163 -15.084 1.00 36.50 158 LYS A O 1
ATOM 1245 N N . ILE A 1 159 ? -16.062 -2.356 -14.759 1.00 36.91 159 ILE A N 1
ATOM 1246 C CA . ILE A 1 159 ? -15.325 -3.588 -14.410 1.00 36.91 159 ILE A CA 1
ATOM 1247 C C . ILE A 1 159 ? -14.999 -4.421 -15.669 1.00 36.91 159 ILE A C 1
ATOM 1249 O O . ILE A 1 159 ? -14.025 -5.173 -15.669 1.00 36.91 159 ILE A O 1
ATOM 1253 N N . GLU A 1 160 ? -15.726 -4.237 -16.778 1.00 34.38 160 GLU A N 1
ATOM 1254 C CA . GLU A 1 160 ? -15.467 -4.963 -18.035 1.00 34.38 160 GLU A CA 1
ATOM 1255 C C . GLU A 1 160 ? -14.266 -4.428 -18.845 1.00 34.38 160 GLU A C 1
ATOM 1257 O O . GLU A 1 160 ? -13.611 -5.211 -19.535 1.00 34.38 160 GLU A O 1
ATOM 1262 N N . GLU A 1 161 ? -13.879 -3.152 -18.711 1.00 33.94 161 GLU A N 1
ATOM 1263 C CA . GLU A 1 161 ? -12.742 -2.586 -19.470 1.00 33.94 161 GLU A CA 1
ATOM 1264 C C . GLU A 1 161 ? -11.377 -3.173 -19.068 1.00 33.94 161 GLU A C 1
ATOM 1266 O O . GLU A 1 161 ? -10.479 -3.298 -19.905 1.00 33.94 161 GLU A O 1
ATOM 1271 N N . CYS A 1 162 ? -11.215 -3.617 -17.815 1.00 32.81 162 CYS A N 1
ATOM 1272 C CA . CYS A 1 162 ? -9.964 -4.233 -17.358 1.00 32.81 162 CYS A CA 1
ATOM 1273 C C . CYS A 1 162 ? -9.731 -5.618 -17.996 1.00 32.81 162 CYS A C 1
ATOM 1275 O O . CYS A 1 162 ? -8.591 -6.013 -18.248 1.00 32.81 162 CYS A O 1
ATOM 1277 N N . HIS A 1 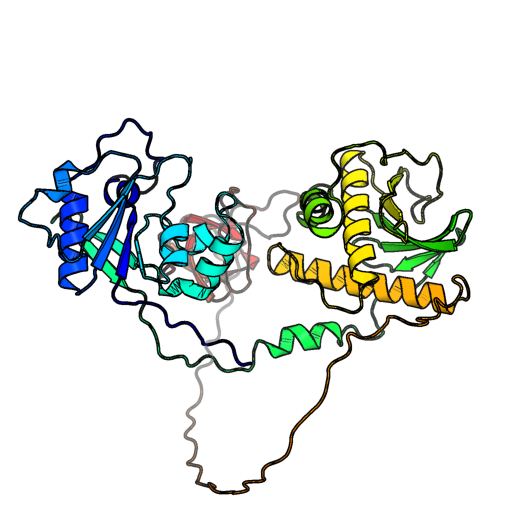163 ? -10.805 -6.343 -18.330 1.00 35.03 163 HIS A N 1
ATOM 1278 C CA . HIS A 1 163 ? -10.699 -7.629 -19.018 1.00 35.03 163 HIS A CA 1
ATOM 1279 C C . HIS A 1 163 ? -10.487 -7.476 -20.531 1.00 35.03 163 HIS A C 1
ATOM 1281 O O . HIS A 1 163 ? -9.733 -8.259 -21.110 1.00 35.03 163 HIS A O 1
ATOM 1287 N N . GLN A 1 164 ? -11.046 -6.436 -21.158 1.00 34.97 164 GLN A N 1
ATOM 1288 C CA . GLN A 1 164 ? -10.931 -6.229 -22.608 1.00 34.97 164 GLN A CA 1
ATOM 1289 C C . GLN A 1 164 ? -9.556 -5.697 -23.053 1.00 34.97 164 GLN A C 1
ATOM 1291 O O . GLN A 1 164 ? -9.110 -6.006 -24.158 1.00 34.97 164 GLN A O 1
ATOM 1296 N N . GLN A 1 165 ? -8.805 -4.987 -22.200 1.00 37.41 165 GLN A N 1
ATOM 1297 C CA . GLN A 1 165 ? -7.458 -4.519 -22.571 1.00 37.41 165 GLN A CA 1
ATOM 1298 C C . GLN A 1 165 ? -6.390 -5.624 -22.662 1.00 37.41 165 GLN A C 1
ATOM 1300 O O . GLN A 1 165 ? -5.362 -5.422 -23.307 1.00 37.41 165 GLN A O 1
ATOM 1305 N N . THR A 1 166 ? -6.632 -6.814 -22.100 1.00 39.50 166 THR A N 1
ATOM 1306 C CA . THR A 1 166 ? -5.700 -7.950 -22.259 1.00 39.50 166 THR A CA 1
ATOM 1307 C C . THR A 1 166 ? -5.822 -8.595 -23.651 1.00 39.50 166 THR A C 1
ATOM 1309 O O . THR A 1 166 ? -4.850 -9.160 -24.151 1.00 39.50 166 THR A O 1
ATOM 1312 N N . GLU A 1 167 ? -6.982 -8.465 -24.310 1.00 39.22 167 GLU A N 1
ATOM 1313 C CA . GLU A 1 167 ? -7.221 -8.916 -25.694 1.00 39.22 167 GLU A CA 1
ATOM 1314 C C . GLU A 1 167 ? -6.895 -7.841 -26.751 1.00 39.22 167 GLU A C 1
ATOM 1316 O O . GLU A 1 167 ? -6.743 -8.162 -27.927 1.00 39.22 167 GLU A O 1
ATOM 1321 N N . LEU A 1 168 ? -6.702 -6.580 -26.341 1.00 38.06 168 LEU A N 1
ATOM 1322 C CA . LEU A 1 168 ? -6.385 -5.438 -27.216 1.00 38.06 168 LEU A CA 1
ATOM 1323 C C . LEU A 1 168 ? -4.882 -5.184 -27.429 1.00 38.06 168 LEU A C 1
ATOM 1325 O O . LEU A 1 168 ? -4.502 -4.155 -27.989 1.00 38.06 168 LEU A O 1
ATOM 1329 N N . LEU A 1 169 ? -4.001 -6.113 -27.049 1.00 46.91 169 LEU A N 1
ATOM 1330 C CA . LEU A 1 169 ? -2.612 -6.085 -27.515 1.00 46.91 169 LEU A CA 1
ATOM 1331 C C . LEU A 1 169 ? -2.576 -6.546 -28.980 1.00 46.91 169 LEU A C 1
ATOM 1333 O O . LEU A 1 169 ? -2.278 -7.705 -29.269 1.00 46.91 169 LEU A O 1
ATOM 1337 N N . GLY A 1 170 ? -2.915 -5.637 -29.897 1.00 46.69 170 GLY A N 1
ATOM 1338 C CA . GLY A 1 170 ? -2.879 -5.871 -31.339 1.00 46.69 170 GLY A CA 1
ATOM 1339 C C . GLY A 1 170 ? -1.504 -6.351 -31.847 1.00 46.69 170 GLY A C 1
ATOM 1340 O O . GLY A 1 170 ? -0.501 -6.272 -31.130 1.00 46.69 170 GLY A O 1
ATOM 1341 N N . PRO A 1 171 ? -1.423 -6.835 -33.100 1.00 47.31 171 PRO A N 1
ATOM 1342 C CA . PRO A 1 171 ? -0.200 -7.381 -33.712 1.00 47.31 171 PRO A CA 1
ATOM 1343 C C . PRO A 1 171 ? 0.964 -6.375 -33.865 1.00 47.31 171 PRO A C 1
ATOM 1345 O O . PRO A 1 171 ? 2.042 -6.746 -34.315 1.00 47.31 171 PRO A O 1
ATOM 1348 N N . GLU A 1 172 ? 0.769 -5.121 -33.460 1.00 46.94 172 GLU A N 1
ATOM 1349 C CA . GLU A 1 172 ? 1.667 -3.974 -33.640 1.00 46.94 172 GLU A CA 1
ATOM 1350 C C . GLU A 1 172 ? 2.739 -3.837 -32.529 1.00 46.94 172 GLU A C 1
ATOM 1352 O O . GLU A 1 172 ? 3.435 -2.824 -32.450 1.00 46.94 172 GLU A O 1
ATOM 1357 N N . HIS A 1 173 ? 2.867 -4.792 -31.600 1.00 55.44 173 HIS A N 1
ATOM 1358 C CA . HIS A 1 173 ? 3.728 -4.636 -30.417 1.00 55.44 173 HIS A CA 1
ATOM 1359 C C . HIS A 1 173 ? 4.913 -5.600 -30.396 1.00 55.44 173 HIS A C 1
ATOM 1361 O O . HIS A 1 173 ? 4.788 -6.745 -29.968 1.00 55.44 173 HIS A O 1
ATOM 1367 N N . GLY A 1 174 ? 6.068 -5.054 -30.794 1.00 59.34 174 GLY A N 1
ATOM 1368 C CA . GLY A 1 174 ? 7.393 -5.664 -30.714 1.00 59.34 174 GLY A CA 1
ATOM 1369 C C . GLY A 1 174 ? 7.622 -6.701 -31.806 1.00 59.34 174 GLY A C 1
ATOM 1370 O O . GLY A 1 174 ? 7.033 -7.779 -31.780 1.00 59.34 174 GLY A O 1
ATOM 1371 N N . VAL A 1 175 ? 8.508 -6.403 -32.758 1.00 70.94 175 VAL A N 1
ATOM 1372 C CA . VAL A 1 175 ? 8.997 -7.431 -33.683 1.00 70.94 175 VAL A CA 1
ATOM 1373 C C . VAL A 1 175 ? 9.711 -8.484 -32.839 1.00 70.94 175 VAL A C 1
ATOM 1375 O O . VAL A 1 175 ? 10.661 -8.171 -32.124 1.00 70.94 175 VAL A O 1
ATOM 1378 N N . LEU A 1 176 ? 9.207 -9.719 -32.868 1.00 78.06 176 LEU A N 1
ATOM 1379 C CA . LEU A 1 176 ? 9.885 -10.837 -32.227 1.00 78.06 176 LEU A CA 1
ATOM 1380 C C . LEU A 1 176 ? 11.130 -11.164 -33.040 1.00 78.06 176 LEU A C 1
ATOM 1382 O O . LEU A 1 176 ? 11.037 -11.539 -34.209 1.00 78.06 176 LEU A O 1
ATOM 1386 N N . GLU A 1 177 ? 12.290 -11.037 -32.413 1.00 77.56 177 GLU A N 1
ATOM 1387 C CA . GLU A 1 177 ? 13.566 -11.298 -33.064 1.00 77.56 177 GLU A CA 1
ATOM 1388 C C . GLU A 1 177 ? 14.193 -12.567 -32.496 1.00 77.56 177 GLU A C 1
ATOM 1390 O O . GLU A 1 177 ? 14.333 -12.737 -31.282 1.00 77.56 177 GLU A O 1
ATOM 1395 N N . THR A 1 178 ? 14.585 -13.472 -33.396 1.00 76.94 178 THR A N 1
ATOM 1396 C CA . THR A 1 178 ? 15.438 -14.608 -33.040 1.00 76.94 178 THR A CA 1
ATOM 1397 C C . THR A 1 178 ? 16.885 -14.161 -33.147 1.00 76.94 178 THR A C 1
ATOM 1399 O O . THR A 1 178 ? 17.394 -13.890 -34.234 1.00 76.94 178 THR A O 1
ATOM 1402 N N . LEU A 1 179 ? 17.558 -14.085 -32.008 1.00 74.56 179 LEU A N 1
ATOM 1403 C CA . LEU A 1 179 ? 18.947 -13.675 -31.928 1.00 74.56 179 LEU A CA 1
ATOM 1404 C C . LEU A 1 179 ? 19.874 -14.821 -32.360 1.00 74.56 179 LEU A C 1
ATOM 1406 O O . LEU A 1 179 ? 19.541 -15.993 -32.165 1.00 74.56 179 LEU A O 1
ATOM 1410 N N . PRO A 1 180 ? 21.088 -14.521 -32.864 1.00 63.38 180 PRO A N 1
ATOM 1411 C CA . PRO A 1 180 ? 22.060 -15.542 -33.279 1.00 63.38 180 PRO A CA 1
ATOM 1412 C C . PRO A 1 180 ? 22.431 -16.549 -32.179 1.00 63.38 180 PRO A C 1
ATOM 1414 O O . PRO A 1 180 ? 22.911 -17.644 -32.456 1.00 63.38 180 PRO A O 1
ATOM 1417 N N . SER A 1 181 ? 22.219 -16.175 -30.918 1.00 67.44 181 SER A N 1
ATOM 1418 C CA . SER A 1 181 ? 22.422 -16.996 -29.724 1.00 67.44 181 SER A CA 1
ATOM 1419 C C . SER A 1 181 ? 21.267 -17.964 -29.422 1.00 67.44 181 SER A C 1
ATOM 1421 O O . SER A 1 181 ? 21.352 -18.704 -28.444 1.00 67.44 181 SER A O 1
ATOM 1423 N N . GLY A 1 182 ? 20.204 -17.973 -30.233 1.00 79.94 182 GLY A N 1
ATOM 1424 C CA . GLY A 1 182 ? 19.010 -18.805 -30.054 1.00 79.94 182 GLY A CA 1
ATOM 1425 C C . GLY A 1 182 ? 17.960 -18.218 -29.105 1.00 79.94 182 GLY A C 1
ATOM 1426 O O . GLY A 1 182 ? 16.940 -18.857 -28.859 1.00 79.94 182 GLY A O 1
ATOM 1427 N N . TRP A 1 183 ? 18.198 -17.018 -28.570 1.00 83.81 183 TRP A N 1
ATOM 1428 C CA . TRP A 1 183 ? 17.222 -16.286 -27.764 1.00 83.81 183 TRP A CA 1
ATOM 1429 C C . TRP A 1 183 ? 16.132 -15.688 -28.643 1.00 83.81 183 TRP A C 1
ATOM 1431 O O . TRP A 1 183 ? 16.412 -15.187 -29.727 1.00 83.81 183 TRP A O 1
ATOM 1441 N N . ILE A 1 184 ? 14.908 -15.681 -28.136 1.00 86.12 184 ILE A N 1
ATOM 1442 C CA . ILE A 1 184 ? 13.779 -14.982 -28.743 1.00 86.12 184 ILE A CA 1
ATOM 1443 C C . ILE A 1 184 ? 13.448 -13.815 -27.828 1.00 86.12 184 ILE A C 1
ATOM 1445 O O . ILE A 1 184 ? 13.108 -14.045 -26.670 1.00 86.12 184 ILE A O 1
ATOM 1449 N N . SER A 1 185 ? 13.580 -12.591 -28.324 1.00 87.69 185 SER A N 1
ATOM 1450 C CA . SER A 1 185 ? 13.355 -11.363 -27.557 1.00 87.69 185 SER A CA 1
ATOM 1451 C C . SER A 1 185 ? 12.191 -10.578 -28.141 1.00 87.69 185 SER A C 1
ATOM 1453 O O . SER A 1 185 ? 11.918 -10.671 -29.338 1.00 87.69 185 SER A O 1
ATOM 1455 N N . ASP A 1 186 ? 11.543 -9.771 -27.306 1.00 83.00 186 ASP A N 1
ATOM 1456 C CA . ASP A 1 186 ? 10.845 -8.581 -27.787 1.00 83.00 186 ASP A CA 1
ATOM 1457 C C . ASP A 1 186 ? 11.734 -7.341 -27.582 1.00 83.00 186 ASP A C 1
ATOM 1459 O O . ASP A 1 186 ? 12.725 -7.377 -26.848 1.00 83.00 186 ASP A O 1
ATOM 1463 N N . SER A 1 187 ? 11.424 -6.258 -28.291 1.00 79.00 187 SER A N 1
ATOM 1464 C CA . SER A 1 187 ? 12.126 -4.972 -28.189 1.00 79.00 187 SER A CA 1
ATOM 1465 C C . SER A 1 187 ? 11.526 -4.054 -27.115 1.00 79.00 187 SER A C 1
ATOM 1467 O O . SER A 1 187 ? 11.787 -2.854 -27.117 1.00 79.00 187 SER A O 1
ATOM 1469 N N . LEU A 1 188 ? 10.646 -4.584 -26.260 1.00 79.69 188 LEU A N 1
ATOM 1470 C CA . LEU A 1 188 ? 9.865 -3.809 -25.298 1.00 79.69 188 LEU A CA 1
ATOM 1471 C C . LEU A 1 188 ? 10.539 -3.820 -23.926 1.00 79.69 188 LEU A C 1
ATOM 1473 O O . LEU A 1 188 ? 11.191 -4.789 -23.546 1.00 79.69 188 LEU A O 1
ATOM 1477 N N . GLU A 1 189 ? 10.335 -2.763 -23.146 1.00 77.06 189 GLU A N 1
ATOM 1478 C CA . GLU A 1 189 ? 10.847 -2.676 -21.777 1.00 77.06 189 GLU A CA 1
ATOM 1479 C C . GLU A 1 189 ? 9.834 -3.222 -20.749 1.00 77.06 189 GLU A C 1
ATOM 1481 O O . GLU A 1 189 ? 8.627 -3.091 -20.962 1.00 77.06 189 GLU A O 1
ATOM 1486 N N . PRO A 1 190 ? 10.274 -3.885 -19.659 1.00 79.31 190 PRO A N 1
ATOM 1487 C CA . PRO A 1 190 ? 11.635 -4.391 -19.465 1.00 79.31 190 PRO A CA 1
ATOM 1488 C C . PRO A 1 190 ? 11.974 -5.433 -20.536 1.00 79.31 190 PRO A C 1
ATOM 1490 O O . PRO A 1 190 ? 11.087 -6.158 -20.979 1.00 79.31 190 PRO A O 1
ATOM 1493 N N . LEU A 1 191 ? 13.239 -5.502 -20.960 1.00 84.81 191 LEU A N 1
ATOM 1494 C CA . LEU A 1 191 ? 13.656 -6.425 -22.020 1.00 84.81 191 LEU A CA 1
ATOM 1495 C C . LEU A 1 191 ? 13.478 -7.871 -21.556 1.00 84.81 191 LEU A C 1
ATOM 1497 O O . LEU A 1 191 ? 14.075 -8.296 -20.559 1.00 84.81 191 LEU A O 1
ATOM 1501 N N . MET A 1 192 ? 12.655 -8.613 -22.296 1.00 90.94 192 MET A N 1
ATOM 1502 C CA . MET A 1 192 ? 12.313 -10.001 -22.019 1.00 90.94 192 MET A CA 1
ATOM 1503 C C . MET A 1 192 ? 12.793 -10.885 -23.157 1.00 90.94 192 MET A C 1
ATOM 1505 O O . MET A 1 192 ? 12.541 -10.607 -24.327 1.00 90.94 192 MET A O 1
ATOM 1509 N N . ALA A 1 193 ? 13.435 -11.994 -22.806 1.00 89.56 193 ALA A N 1
ATOM 1510 C CA . ALA A 1 193 ? 13.846 -12.980 -23.786 1.00 89.56 193 ALA A CA 1
ATOM 1511 C C . ALA A 1 193 ? 13.598 -14.398 -23.285 1.00 89.56 193 ALA A C 1
ATOM 1513 O O . ALA A 1 193 ? 13.703 -14.677 -22.094 1.00 89.56 193 ALA A O 1
ATOM 1514 N N . VAL A 1 194 ? 13.290 -15.314 -24.194 1.00 89.38 194 VAL A N 1
ATOM 1515 C CA . VAL A 1 194 ? 13.112 -16.734 -23.896 1.00 89.38 194 VAL A CA 1
ATOM 1516 C C . VAL A 1 194 ? 14.189 -17.538 -24.609 1.00 89.38 194 VAL A C 1
ATOM 1518 O O . VAL A 1 194 ? 14.426 -17.344 -25.801 1.00 89.38 194 VAL A O 1
ATOM 1521 N N . LEU A 1 195 ? 14.827 -18.455 -23.882 1.00 85.69 195 LEU A N 1
ATOM 1522 C CA . LEU A 1 195 ? 15.745 -19.443 -24.444 1.00 85.69 195 LEU A CA 1
ATOM 1523 C C . LEU A 1 195 ? 15.224 -20.853 -24.161 1.00 85.69 195 LEU A C 1
ATOM 1525 O O . LEU A 1 195 ? 14.886 -21.161 -23.016 1.00 85.69 195 LEU A O 1
ATOM 1529 N N . PRO A 1 196 ? 15.210 -21.752 -25.150 1.00 75.94 196 PRO A N 1
ATOM 1530 C CA . PRO A 1 196 ? 15.125 -23.180 -24.877 1.00 75.94 196 PRO A CA 1
ATOM 1531 C C . PRO A 1 196 ? 16.380 -23.690 -24.171 1.00 75.94 196 PRO A C 1
ATOM 1533 O O . PRO A 1 196 ? 17.472 -23.689 -24.740 1.00 75.94 196 PRO A O 1
ATOM 1536 N N . CYS A 1 197 ? 16.241 -24.195 -22.950 1.00 72.75 197 CYS A N 1
ATOM 1537 C CA . CYS A 1 197 ? 17.334 -24.914 -22.307 1.00 72.75 197 CYS A CA 1
ATOM 1538 C C . CYS A 1 197 ? 17.063 -26.418 -22.343 1.00 72.75 197 CYS A C 1
ATOM 1540 O O . CYS A 1 197 ? 15.974 -26.876 -21.990 1.00 72.75 197 CYS A O 1
ATOM 1542 N N . ARG A 1 198 ? 18.062 -27.185 -22.797 1.00 65.56 198 ARG A N 1
ATOM 1543 C CA . ARG A 1 198 ? 18.092 -28.638 -22.625 1.00 65.56 198 ARG A CA 1
ATOM 1544 C C . ARG A 1 198 ? 18.734 -28.937 -21.282 1.00 65.56 198 ARG A C 1
ATOM 1546 O O . ARG A 1 198 ? 19.946 -28.809 -21.147 1.00 65.56 198 ARG A O 1
ATOM 1553 N N . GLU A 1 199 ? 17.920 -29.361 -20.329 1.00 62.22 199 GLU A N 1
ATOM 1554 C CA . GLU A 1 199 ? 18.395 -30.107 -19.168 1.00 62.22 199 GLU A CA 1
ATOM 1555 C C . GLU A 1 199 ? 18.007 -31.579 -19.358 1.00 62.22 199 GLU A C 1
ATOM 1557 O O . GLU A 1 199 ? 17.016 -31.850 -20.036 1.00 62.22 199 GLU A O 1
ATOM 1562 N N . ASP A 1 200 ? 18.789 -32.503 -18.789 1.00 53.19 200 ASP A N 1
ATOM 1563 C CA . ASP A 1 200 ? 18.891 -33.953 -19.075 1.00 53.19 200 ASP A CA 1
ATOM 1564 C C . ASP A 1 200 ? 17.594 -34.773 -19.292 1.00 53.19 200 ASP A C 1
ATOM 1566 O O . ASP A 1 200 ? 17.670 -35.929 -19.703 1.00 53.19 200 ASP A O 1
ATOM 1570 N N . VAL A 1 201 ? 16.400 -34.221 -19.050 1.00 54.44 201 VAL A N 1
ATOM 1571 C CA . VAL A 1 201 ? 15.116 -34.937 -19.136 1.00 54.44 201 VAL A CA 1
ATOM 1572 C C . VAL A 1 201 ? 14.020 -34.172 -19.908 1.00 54.44 201 VAL A C 1
ATOM 1574 O O . VAL A 1 201 ? 13.090 -34.805 -20.404 1.00 54.44 201 VAL A O 1
ATOM 1577 N N . ALA A 1 202 ? 14.105 -32.842 -20.083 1.00 62.12 202 ALA A N 1
ATOM 1578 C CA . ALA A 1 202 ? 13.098 -32.067 -20.826 1.00 62.12 202 ALA A CA 1
ATOM 1579 C C . ALA A 1 202 ? 13.614 -30.702 -21.325 1.00 62.12 202 ALA A C 1
ATOM 1581 O O . ALA A 1 202 ? 14.374 -30.015 -20.645 1.00 62.12 202 ALA A O 1
ATOM 1582 N N . LEU A 1 203 ? 13.139 -30.280 -22.503 1.00 68.12 203 LEU A N 1
ATOM 1583 C CA . LEU A 1 203 ? 13.298 -28.912 -23.011 1.00 68.12 203 LEU A CA 1
ATOM 1584 C C . LEU A 1 203 ? 12.337 -27.984 -22.260 1.00 68.12 203 LEU A C 1
ATOM 1586 O O . LEU A 1 203 ? 11.124 -28.115 -22.418 1.00 68.12 203 LEU A O 1
ATOM 1590 N N . GLN A 1 204 ? 12.867 -27.046 -21.472 1.00 73.88 204 GLN A N 1
ATOM 1591 C CA . GLN A 1 204 ? 12.053 -26.060 -20.753 1.00 73.88 204 GLN A CA 1
ATOM 1592 C C . GLN A 1 204 ? 12.377 -24.627 -21.189 1.00 73.88 204 GLN A C 1
ATOM 1594 O O . GLN A 1 204 ? 13.541 -24.321 -21.480 1.00 73.88 204 GLN A O 1
ATOM 1599 N N . PRO A 1 205 ? 11.364 -23.744 -21.283 1.00 80.50 205 PRO A N 1
ATOM 1600 C CA . PRO A 1 205 ? 11.597 -22.341 -21.574 1.00 80.50 205 PRO A CA 1
ATOM 1601 C C . PRO A 1 205 ? 12.243 -21.665 -20.368 1.00 80.50 205 PRO A C 1
ATOM 1603 O O . PRO A 1 205 ? 11.703 -21.682 -19.264 1.00 80.50 205 PRO A O 1
ATOM 1606 N N . VAL A 1 206 ? 13.388 -21.037 -20.604 1.00 87.06 206 VAL A N 1
ATOM 1607 C CA . VAL A 1 206 ? 14.046 -20.146 -19.652 1.00 87.06 206 VAL A CA 1
ATOM 1608 C C . VAL A 1 206 ? 13.618 -18.729 -19.981 1.00 87.06 206 VAL A C 1
ATOM 1610 O O . VAL A 1 206 ? 13.920 -18.248 -21.074 1.00 87.06 206 VAL A O 1
ATOM 1613 N N . LEU A 1 207 ? 12.931 -18.059 -19.056 1.00 90.62 207 LEU A N 1
ATOM 1614 C CA . LEU A 1 207 ? 12.622 -16.639 -19.208 1.00 90.62 207 LEU A CA 1
ATOM 1615 C C . LEU A 1 207 ? 13.767 -15.808 -18.629 1.00 90.62 207 LEU A C 1
ATOM 1617 O O . LEU A 1 207 ? 14.162 -15.989 -17.478 1.00 90.62 207 LEU A O 1
ATOM 1621 N N . ALA A 1 208 ? 14.287 -14.885 -19.423 1.00 89.62 208 ALA A N 1
ATOM 1622 C CA . ALA A 1 208 ? 15.274 -13.913 -19.008 1.00 89.62 208 ALA A CA 1
ATOM 1623 C C . ALA A 1 208 ? 14.674 -12.509 -18.994 1.00 89.62 208 ALA A C 1
ATOM 1625 O O . ALA A 1 208 ? 13.944 -12.135 -19.910 1.00 89.62 208 ALA A O 1
ATOM 1626 N N . MET A 1 209 ? 15.027 -11.731 -17.975 1.00 91.44 209 MET A N 1
ATOM 1627 C CA . MET A 1 209 ? 14.686 -10.317 -17.864 1.00 91.44 209 MET A CA 1
ATOM 1628 C C . MET A 1 209 ? 15.926 -9.494 -17.543 1.00 91.44 209 MET A C 1
ATOM 1630 O O . MET A 1 209 ? 16.747 -9.888 -16.711 1.00 91.44 209 MET A O 1
ATOM 1634 N N . GLN A 1 210 ? 16.050 -8.329 -18.168 1.00 87.69 210 GLN A N 1
ATOM 1635 C CA . GLN A 1 210 ? 17.063 -7.342 -17.811 1.00 87.69 210 GLN A CA 1
ATOM 1636 C C . GLN A 1 210 ? 16.454 -6.285 -16.886 1.00 87.69 210 GLN A C 1
ATOM 1638 O O . GLN A 1 210 ? 15.496 -5.614 -17.261 1.00 87.69 210 GLN A O 1
ATOM 1643 N N . ALA A 1 211 ? 17.028 -6.105 -15.693 1.00 83.69 211 ALA A N 1
ATOM 1644 C CA . ALA A 1 211 ? 16.749 -4.918 -14.888 1.00 83.69 211 ALA A CA 1
ATOM 1645 C C . ALA A 1 211 ? 17.595 -3.760 -15.416 1.00 83.69 211 ALA A C 1
ATOM 1647 O O . ALA A 1 211 ? 18.827 -3.797 -15.326 1.00 83.69 211 ALA A O 1
ATOM 1648 N N . GLN A 1 212 ? 16.928 -2.746 -15.961 1.00 74.88 212 GLN A N 1
ATOM 1649 C CA . GLN A 1 212 ? 17.573 -1.490 -16.335 1.00 74.88 212 GLN A CA 1
ATOM 1650 C C . GLN A 1 212 ? 17.817 -0.608 -15.107 1.00 74.88 212 GLN A C 1
ATOM 1652 O O . GLN A 1 212 ? 18.921 -0.093 -14.937 1.00 74.88 212 GLN A O 1
ATOM 1657 N N . ASP A 1 213 ? 16.826 -0.525 -14.213 1.00 80.44 213 ASP A N 1
ATOM 1658 C CA . ASP A 1 213 ? 16.908 0.216 -12.958 1.00 80.44 213 ASP A CA 1
ATOM 1659 C C . ASP A 1 213 ? 16.631 -0.699 -11.754 1.00 80.44 213 ASP A C 1
ATOM 1661 O O . ASP A 1 213 ? 15.660 -1.452 -11.710 1.00 80.44 213 ASP A O 1
ATOM 1665 N N . GLU A 1 214 ? 17.501 -0.642 -10.747 1.00 76.62 214 GLU A N 1
ATOM 1666 C CA . GLU A 1 214 ? 17.293 -1.345 -9.477 1.00 76.62 214 GLU A CA 1
ATOM 1667 C C . GLU A 1 214 ? 16.313 -0.625 -8.542 1.00 76.62 214 GLU A C 1
ATOM 1669 O O . GLU A 1 214 ? 15.903 -1.203 -7.525 1.00 76.62 214 GLU A O 1
ATOM 1674 N N . LYS A 1 215 ? 15.990 0.635 -8.865 1.00 82.62 215 LYS A N 1
ATOM 1675 C CA . LYS A 1 215 ? 15.008 1.465 -8.173 1.00 82.62 215 LYS A CA 1
ATOM 1676 C C . LYS A 1 215 ? 13.585 1.281 -8.688 1.00 82.62 215 LYS A C 1
ATOM 1678 O O . LYS A 1 215 ? 12.674 1.740 -8.008 1.00 82.62 215 LYS A O 1
ATOM 1683 N N . ASP A 1 216 ? 13.397 0.584 -9.809 1.00 82.19 216 ASP A N 1
ATOM 1684 C CA . ASP A 1 216 ? 12.070 0.230 -10.307 1.00 82.19 216 ASP A CA 1
ATOM 1685 C C . ASP A 1 216 ? 11.263 -0.474 -9.187 1.00 82.19 216 ASP A C 1
ATOM 1687 O O . ASP A 1 216 ? 11.740 -1.479 -8.636 1.00 82.19 216 ASP A O 1
ATOM 1691 N N . PRO A 1 217 ? 10.077 0.043 -8.807 1.00 83.06 217 PRO A N 1
ATOM 1692 C CA . PRO A 1 217 ? 9.285 -0.499 -7.701 1.00 83.06 217 PRO A CA 1
ATOM 1693 C C . PRO A 1 217 ? 8.955 -1.988 -7.856 1.00 83.06 217 PRO A C 1
ATOM 1695 O O . PRO A 1 217 ? 9.027 -2.751 -6.889 1.00 83.06 217 PRO A O 1
ATOM 1698 N N . ILE A 1 218 ? 8.677 -2.442 -9.079 1.00 83.75 218 ILE A N 1
ATOM 1699 C CA . ILE A 1 218 ? 8.354 -3.840 -9.369 1.00 83.75 218 ILE A CA 1
ATOM 1700 C C . ILE A 1 218 ? 9.600 -4.708 -9.186 1.00 83.75 218 ILE A C 1
ATOM 1702 O O . ILE A 1 218 ? 9.537 -5.784 -8.581 1.00 83.75 218 ILE A O 1
ATOM 1706 N N . VAL A 1 219 ? 10.763 -4.225 -9.632 1.00 84.12 219 VAL A N 1
ATOM 1707 C CA . VAL A 1 219 ? 12.053 -4.895 -9.401 1.00 84.12 219 VAL A CA 1
ATOM 1708 C C . VAL A 1 219 ? 12.369 -4.956 -7.901 1.00 84.12 219 VAL A C 1
ATOM 1710 O O . VAL A 1 219 ? 12.850 -5.986 -7.418 1.00 84.12 219 VAL A O 1
ATOM 1713 N N . GLN A 1 220 ? 12.068 -3.912 -7.123 1.00 84.75 220 GLN A N 1
ATOM 1714 C CA . GLN A 1 220 ? 12.240 -3.924 -5.665 1.00 84.75 220 GLN A CA 1
ATOM 1715 C C . GLN A 1 220 ? 11.330 -4.952 -4.973 1.00 84.75 220 GLN A C 1
ATOM 1717 O O . GLN A 1 220 ? 11.790 -5.648 -4.061 1.00 84.75 220 GLN A O 1
ATOM 1722 N N . HIS A 1 221 ? 10.088 -5.104 -5.441 1.00 85.31 221 HIS A N 1
ATOM 1723 C CA . HIS A 1 221 ? 9.103 -6.048 -4.901 1.00 85.31 221 HIS A CA 1
ATOM 1724 C C . HIS A 1 221 ? 9.285 -7.500 -5.375 1.00 85.31 221 HIS A C 1
ATOM 1726 O O . HIS A 1 221 ? 8.775 -8.424 -4.737 1.00 85.31 221 HIS A O 1
ATOM 1732 N N . ALA A 1 222 ? 10.054 -7.735 -6.441 1.00 85.06 222 ALA A N 1
ATOM 1733 C CA . ALA A 1 222 ? 10.212 -9.038 -7.089 1.00 85.06 222 ALA A CA 1
ATOM 1734 C C . ALA A 1 222 ? 10.577 -10.197 -6.141 1.00 85.06 222 ALA A C 1
ATOM 1736 O O . ALA A 1 222 ? 10.067 -11.311 -6.284 1.00 85.06 222 ALA A O 1
ATOM 1737 N N . VAL A 1 223 ? 11.438 -9.948 -5.146 1.00 82.06 223 VAL A N 1
ATOM 1738 C CA . VAL A 1 223 ? 11.837 -10.973 -4.164 1.00 82.06 223 VAL A CA 1
ATOM 1739 C C . VAL A 1 223 ? 10.639 -11.398 -3.311 1.00 82.06 223 VAL A C 1
ATOM 1741 O O . VAL A 1 223 ? 10.360 -12.593 -3.221 1.00 82.06 223 VAL A O 1
ATOM 1744 N N . SER A 1 224 ? 9.896 -10.432 -2.762 1.00 83.12 224 SER A N 1
ATOM 1745 C CA . SER A 1 224 ? 8.692 -10.674 -1.953 1.00 83.12 224 SER A CA 1
ATOM 1746 C C . SER A 1 224 ? 7.616 -11.422 -2.749 1.00 83.12 224 SER A C 1
ATOM 1748 O O . SER A 1 224 ? 7.048 -12.414 -2.283 1.00 83.12 224 SER A O 1
ATOM 1750 N N . LEU A 1 225 ? 7.405 -11.020 -4.008 1.00 82.19 225 LEU A N 1
ATOM 1751 C CA . LEU A 1 225 ? 6.465 -11.683 -4.914 1.00 82.19 225 LEU A CA 1
ATOM 1752 C C . LEU A 1 225 ? 6.832 -13.151 -5.147 1.00 82.19 225 LEU A C 1
ATOM 1754 O O . LEU A 1 225 ? 5.982 -14.034 -5.035 1.00 82.19 225 LEU A O 1
ATOM 1758 N N . SER A 1 226 ? 8.107 -13.436 -5.414 1.00 80.12 226 SER A N 1
ATOM 1759 C CA . SER A 1 226 ? 8.557 -14.811 -5.652 1.00 80.12 226 SER A CA 1
ATOM 1760 C C . SER A 1 226 ? 8.406 -15.718 -4.423 1.00 80.12 226 SER A C 1
ATOM 1762 O O . SER A 1 226 ? 8.023 -16.880 -4.563 1.00 80.12 226 SER A O 1
ATOM 1764 N N . GLN A 1 227 ? 8.636 -15.183 -3.219 1.00 78.69 227 GLN A N 1
ATOM 1765 C CA . GLN A 1 227 ? 8.456 -15.905 -1.955 1.00 78.69 227 GLN A CA 1
ATOM 1766 C C . GLN A 1 227 ? 6.976 -16.169 -1.658 1.00 78.69 227 GLN A C 1
ATOM 1768 O O . GLN A 1 227 ? 6.617 -17.224 -1.154 1.00 78.69 227 GLN A O 1
ATOM 1773 N N . THR A 1 228 ? 6.093 -15.242 -2.023 1.00 73.19 228 THR A N 1
ATOM 1774 C CA . THR A 1 228 ? 4.653 -15.405 -1.785 1.00 73.19 228 THR A CA 1
ATOM 1775 C C . THR A 1 228 ? 4.025 -16.429 -2.733 1.00 73.19 228 THR A C 1
ATOM 1777 O O . THR A 1 228 ? 3.169 -17.212 -2.329 1.00 73.19 228 THR A O 1
ATOM 1780 N N . HIS A 1 229 ? 4.433 -16.426 -4.006 1.00 65.31 229 HIS A N 1
ATOM 1781 C CA . HIS A 1 229 ? 3.731 -17.173 -5.054 1.00 65.31 229 HIS A CA 1
ATOM 1782 C C . HIS A 1 229 ? 4.389 -18.497 -5.459 1.00 65.31 229 HIS A C 1
ATOM 1784 O O . HIS A 1 229 ? 3.700 -19.362 -6.003 1.00 65.31 229 HIS A O 1
ATOM 1790 N N . ILE A 1 230 ? 5.704 -18.656 -5.259 1.00 68.56 230 ILE A N 1
ATOM 1791 C CA . ILE A 1 230 ? 6.472 -19.752 -5.875 1.00 68.56 230 ILE A CA 1
ATOM 1792 C C . ILE A 1 230 ? 7.340 -20.515 -4.869 1.00 68.56 230 ILE A C 1
ATOM 1794 O O . ILE A 1 230 ? 7.478 -21.730 -5.008 1.00 68.56 230 ILE A O 1
ATOM 1798 N N . TYR A 1 231 ? 7.927 -19.843 -3.873 1.00 65.19 231 TYR A N 1
ATOM 1799 C CA . TYR A 1 231 ? 8.959 -20.434 -3.016 1.00 65.19 231 TYR A CA 1
ATOM 1800 C C . TYR A 1 231 ? 8.576 -20.444 -1.531 1.00 65.19 231 TYR A C 1
ATOM 1802 O O . TYR A 1 231 ? 8.426 -19.390 -0.932 1.00 65.19 231 TYR A O 1
ATOM 1810 N N . SER A 1 232 ? 8.502 -21.626 -0.908 1.00 53.62 232 SER A N 1
ATOM 1811 C CA . SER A 1 232 ? 8.314 -21.771 0.549 1.00 53.62 232 SER A CA 1
ATOM 1812 C C . SER A 1 232 ? 9.587 -22.185 1.304 1.00 53.62 232 SER A C 1
ATOM 1814 O O . SER A 1 232 ? 9.522 -22.475 2.496 1.00 53.62 232 SER A O 1
ATOM 1816 N N . GLY A 1 233 ? 10.727 -22.300 0.613 1.00 51.06 233 GLY A N 1
ATOM 1817 C CA . GLY A 1 233 ? 12.001 -22.714 1.207 1.00 51.06 233 GLY A CA 1
ATOM 1818 C C . GLY A 1 233 ? 12.755 -21.556 1.868 1.00 51.06 233 GLY A C 1
ATOM 1819 O O . GLY A 1 233 ? 12.464 -20.386 1.626 1.00 51.06 233 GLY A O 1
ATOM 1820 N N . THR A 1 234 ? 13.748 -21.878 2.696 1.00 47.34 234 THR A N 1
ATOM 1821 C CA . THR A 1 234 ? 14.525 -20.893 3.466 1.00 47.34 234 THR A CA 1
ATOM 1822 C C . THR A 1 234 ? 15.915 -20.586 2.918 1.00 47.34 234 THR A C 1
ATOM 1824 O O . THR A 1 234 ? 16.570 -19.722 3.489 1.00 47.34 234 THR A O 1
ATOM 1827 N N . GLU A 1 235 ? 16.412 -21.229 1.856 1.00 49.09 235 GLU A N 1
ATOM 1828 C CA . GLU A 1 235 ? 17.859 -21.185 1.604 1.00 49.09 235 GLU A CA 1
ATOM 1829 C C . GLU A 1 235 ? 18.303 -20.795 0.196 1.00 49.09 235 GLU A C 1
ATOM 1831 O O . GLU A 1 235 ? 17.822 -21.267 -0.828 1.00 49.09 235 GLU A O 1
ATOM 1836 N N . GLU A 1 236 ? 19.338 -19.957 0.210 1.00 48.31 236 GLU A N 1
ATOM 1837 C CA . GLU A 1 236 ? 20.184 -19.452 -0.869 1.00 48.31 236 GLU A CA 1
ATOM 1838 C C . GLU A 1 236 ? 20.863 -20.536 -1.736 1.00 48.31 236 GLU A C 1
ATOM 1840 O O . GLU A 1 236 ? 21.689 -20.193 -2.583 1.00 48.31 236 GLU A O 1
ATOM 1845 N N . SER A 1 237 ? 20.556 -21.827 -1.555 1.00 44.19 237 SER A N 1
ATOM 1846 C CA . SER A 1 237 ? 21.293 -22.937 -2.180 1.00 44.19 237 SER A CA 1
ATOM 1847 C C . SER A 1 237 ? 21.048 -23.087 -3.690 1.00 44.19 237 SER A C 1
ATOM 1849 O O . SER A 1 237 ? 21.909 -23.623 -4.388 1.00 44.19 237 SER A O 1
ATOM 1851 N N . ASP A 1 238 ? 19.956 -22.522 -4.218 1.00 50.88 238 ASP A N 1
ATOM 1852 C CA . ASP A 1 238 ? 19.625 -22.562 -5.653 1.00 50.88 238 ASP A CA 1
ATOM 1853 C C . ASP A 1 238 ? 20.135 -21.339 -6.454 1.00 50.88 238 ASP A C 1
ATOM 1855 O O . ASP A 1 238 ? 19.952 -21.247 -7.673 1.00 50.88 238 ASP A O 1
ATOM 1859 N N . LEU A 1 239 ? 20.812 -20.390 -5.795 1.00 52.50 239 LEU A N 1
ATOM 1860 C CA . LEU A 1 239 ? 21.396 -19.200 -6.424 1.00 52.50 239 LEU A CA 1
ATOM 1861 C C . LEU A 1 239 ? 22.828 -19.482 -6.896 1.00 52.50 239 LEU A C 1
ATOM 1863 O O . LEU A 1 239 ? 23.797 -18.969 -6.334 1.00 52.50 239 LEU A O 1
ATOM 1867 N N . GLN A 1 240 ? 22.987 -20.302 -7.934 1.00 55.31 240 GLN A N 1
ATOM 1868 C CA . GLN A 1 240 ? 24.298 -20.474 -8.559 1.00 55.31 240 GLN A CA 1
ATOM 1869 C C . GLN A 1 240 ? 24.553 -19.399 -9.620 1.00 55.31 240 GLN A C 1
ATOM 1871 O O . GLN A 1 240 ? 23.790 -19.225 -10.570 1.00 55.31 240 GLN A O 1
ATOM 1876 N N . ASP A 1 241 ? 25.688 -18.708 -9.492 1.00 52.16 241 ASP A N 1
ATOM 1877 C CA . ASP A 1 241 ? 26.237 -17.873 -10.558 1.00 52.16 241 ASP A CA 1
ATOM 1878 C C . ASP A 1 241 ? 26.580 -18.762 -11.758 1.00 52.16 241 ASP A C 1
ATOM 1880 O O . ASP A 1 241 ? 27.653 -19.372 -11.816 1.00 52.16 241 ASP A O 1
ATOM 1884 N N . TRP A 1 242 ? 25.671 -18.851 -12.733 1.00 54.00 242 TRP A N 1
ATOM 1885 C CA . TRP A 1 242 ? 25.934 -19.605 -13.950 1.00 54.00 242 TRP A CA 1
ATOM 1886 C C . TRP A 1 242 ? 27.020 -18.880 -14.750 1.00 54.00 242 TRP A C 1
ATOM 1888 O O . TRP A 1 242 ? 26.800 -17.850 -15.391 1.00 54.00 242 TRP A O 1
ATOM 1898 N N . ARG A 1 243 ? 28.249 -19.396 -14.675 1.00 45.91 243 ARG A N 1
ATOM 1899 C CA . ARG A 1 243 ? 29.391 -18.828 -15.389 1.00 45.91 243 ARG A CA 1
ATOM 1900 C C . ARG A 1 243 ? 29.210 -19.081 -16.889 1.00 45.91 243 ARG A C 1
ATOM 1902 O O . ARG A 1 243 ? 29.620 -20.124 -17.384 1.00 45.91 243 ARG A O 1
ATOM 1909 N N . LYS A 1 244 ? 28.708 -18.062 -17.600 1.00 53.25 244 LYS A N 1
ATOM 1910 C CA . LYS A 1 244 ? 28.778 -17.855 -19.066 1.00 53.25 244 LYS A CA 1
ATOM 1911 C C . LYS A 1 244 ? 27.607 -18.373 -19.917 1.00 53.25 244 LYS A C 1
ATOM 1913 O O . LYS A 1 244 ? 27.842 -18.954 -20.975 1.00 53.25 244 LYS A O 1
ATOM 1918 N N . ILE A 1 245 ? 26.359 -18.063 -19.568 1.00 54.75 245 ILE A N 1
ATOM 1919 C CA . ILE A 1 245 ? 25.344 -17.955 -20.630 1.00 54.75 245 ILE A CA 1
ATOM 1920 C C . ILE A 1 245 ? 25.591 -16.641 -21.368 1.00 54.75 245 ILE A C 1
ATOM 1922 O O . ILE A 1 245 ? 25.545 -15.571 -20.763 1.00 54.75 245 ILE A O 1
ATOM 1926 N N . LYS A 1 246 ? 25.869 -16.713 -22.676 1.00 59.62 246 LYS A N 1
ATOM 1927 C CA . LYS A 1 246 ? 25.789 -15.533 -23.542 1.00 59.62 246 LYS A CA 1
ATOM 1928 C C . LYS A 1 246 ? 24.313 -15.166 -23.654 1.00 59.62 246 LYS A C 1
ATOM 1930 O O . LYS A 1 246 ? 23.571 -15.779 -24.420 1.00 59.62 246 LYS A O 1
ATOM 1935 N N . GLY A 1 247 ? 23.885 -14.240 -22.802 1.00 64.44 247 GLY A N 1
ATOM 1936 C CA . GLY A 1 247 ? 22.545 -13.679 -22.863 1.00 64.44 247 GLY A CA 1
ATOM 1937 C C . GLY A 1 247 ? 22.328 -12.903 -24.167 1.00 64.44 247 GLY A C 1
ATOM 1938 O O . GLY A 1 247 ? 23.290 -12.601 -24.883 1.00 64.44 247 GLY A O 1
ATOM 1939 N N . PRO A 1 248 ? 21.077 -12.532 -24.461 1.00 66.38 248 PRO A N 1
ATOM 1940 C CA . PRO A 1 248 ? 20.752 -11.693 -25.614 1.00 66.38 248 PRO A CA 1
ATOM 1941 C C . PRO A 1 248 ? 21.456 -10.324 -25.540 1.00 66.38 248 PRO A C 1
ATOM 1943 O O . PRO A 1 248 ? 21.758 -9.721 -26.560 1.00 66.38 248 PRO A O 1
ATOM 1946 N N . TRP A 1 249 ? 21.851 -9.906 -24.334 1.00 70.31 249 TRP A N 1
ATOM 1947 C CA . TRP A 1 249 ? 22.524 -8.638 -24.034 1.00 70.31 249 TRP A CA 1
ATOM 1948 C C . TRP A 1 249 ? 24.061 -8.705 -24.072 1.00 70.31 249 TRP A C 1
ATOM 1950 O O . TRP A 1 249 ? 24.741 -7.834 -23.539 1.00 70.31 249 TRP A O 1
ATOM 1960 N N . SER A 1 250 ? 24.636 -9.750 -24.680 1.00 57.34 250 SER A N 1
ATOM 1961 C CA . SER A 1 250 ? 26.089 -10.021 -24.666 1.00 57.34 250 SER A CA 1
ATOM 1962 C C . SER A 1 250 ? 26.983 -8.980 -25.364 1.00 57.34 250 SER A C 1
ATOM 1964 O O . SER A 1 250 ? 28.207 -9.095 -25.284 1.00 57.34 250 SER A O 1
ATOM 1966 N N . HIS A 1 251 ? 26.398 -7.978 -26.028 1.00 55.09 251 HIS A N 1
ATOM 1967 C CA . HIS A 1 251 ? 27.122 -6.843 -26.612 1.00 55.09 251 HIS A CA 1
ATOM 1968 C C . HIS A 1 251 ? 27.475 -5.755 -25.587 1.00 55.09 251 HIS A C 1
ATOM 1970 O O . HIS A 1 251 ? 28.382 -4.962 -25.830 1.00 55.09 251 HIS A O 1
ATOM 1976 N N . GLU A 1 252 ? 26.819 -5.748 -24.429 1.00 53.91 252 GLU A N 1
ATOM 1977 C CA . GLU A 1 252 ? 27.073 -4.809 -23.342 1.00 53.91 252 GLU A CA 1
ATOM 1978 C C . GLU A 1 252 ? 27.816 -5.535 -22.210 1.00 53.91 252 GLU A C 1
ATOM 1980 O O . GLU A 1 252 ? 27.735 -6.756 -22.079 1.00 53.91 252 GLU A O 1
ATOM 1985 N N . HIS A 1 253 ? 28.567 -4.819 -21.369 1.00 52.47 253 HIS A N 1
ATOM 1986 C CA . HIS A 1 253 ? 29.321 -5.374 -20.229 1.00 52.47 253 HIS A CA 1
ATOM 1987 C C . HIS A 1 253 ? 28.415 -5.888 -19.085 1.00 52.47 253 HIS A C 1
ATOM 1989 O O . HIS A 1 253 ? 28.666 -5.658 -17.900 1.00 52.47 253 HIS A O 1
ATOM 1995 N N . ILE A 1 254 ? 27.329 -6.571 -19.426 1.00 56.59 254 ILE A N 1
ATOM 1996 C CA . ILE A 1 254 ? 26.279 -7.014 -18.529 1.00 56.59 254 ILE A CA 1
ATOM 1997 C C . ILE A 1 254 ? 26.577 -8.452 -18.122 1.00 56.59 254 ILE A C 1
ATOM 1999 O O . ILE A 1 254 ? 26.609 -9.377 -18.932 1.00 56.59 254 ILE A O 1
ATOM 2003 N N . SER A 1 255 ? 26.804 -8.641 -16.826 1.00 58.84 255 SER A N 1
ATOM 2004 C CA . SER A 1 255 ? 26.817 -9.977 -16.230 1.00 58.84 255 SER A CA 1
ATOM 2005 C C . SER A 1 255 ? 25.377 -10.473 -16.045 1.00 58.84 255 SER A C 1
ATOM 2007 O O . SER A 1 255 ? 24.427 -9.689 -16.030 1.00 58.84 255 SER A O 1
ATOM 2009 N N . SER A 1 256 ? 25.186 -11.783 -15.909 1.00 58.53 256 SER A N 1
ATOM 2010 C CA . SER A 1 256 ? 23.868 -12.396 -15.688 1.00 58.53 256 SER A CA 1
ATOM 2011 C C . SER A 1 256 ? 23.872 -13.164 -14.364 1.00 58.53 256 SER A C 1
ATOM 2013 O O . SER A 1 256 ? 24.866 -13.814 -14.044 1.00 58.53 256 SER A O 1
ATOM 2015 N N . HIS A 1 257 ? 22.789 -13.072 -13.587 1.00 56.25 257 HIS A N 1
ATOM 2016 C CA . HIS A 1 257 ? 22.490 -13.997 -12.492 1.00 56.25 257 HIS A CA 1
ATOM 2017 C C . HIS A 1 257 ? 21.344 -14.898 -12.901 1.00 56.25 257 HIS A C 1
ATOM 2019 O O . HIS A 1 257 ? 20.449 -14.504 -13.642 1.00 56.25 257 HIS A O 1
ATOM 2025 N N . VAL A 1 258 ? 21.376 -16.122 -12.402 1.00 60.03 258 VAL A N 1
ATOM 2026 C CA . VAL A 1 258 ? 20.359 -17.123 -12.683 1.00 60.03 258 VAL A CA 1
ATOM 2027 C C . VAL A 1 258 ? 19.732 -17.504 -11.361 1.00 60.03 258 VAL A C 1
ATOM 2029 O O . VAL A 1 258 ? 20.433 -17.709 -10.373 1.00 60.03 258 VAL A O 1
ATOM 2032 N N . VAL A 1 259 ? 18.407 -17.554 -11.347 1.00 60.75 259 VAL A N 1
ATOM 2033 C CA . VAL A 1 259 ? 17.635 -18.110 -10.245 1.00 60.75 259 VAL A CA 1
ATOM 2034 C C . VAL A 1 259 ? 16.964 -19.351 -10.803 1.00 60.75 259 VAL A C 1
ATOM 2036 O O . VAL A 1 259 ? 16.093 -19.276 -11.673 1.00 60.75 259 VAL A O 1
ATOM 2039 N N . ARG A 1 260 ? 17.401 -20.509 -10.320 1.00 60.53 260 ARG A N 1
ATOM 2040 C CA . ARG A 1 260 ? 16.658 -21.752 -10.480 1.00 60.53 260 ARG A CA 1
ATOM 2041 C C . ARG A 1 260 ? 15.748 -21.881 -9.266 1.00 60.53 260 ARG A C 1
ATOM 2043 O O . ARG A 1 260 ? 16.154 -21.531 -8.166 1.00 60.53 260 ARG A O 1
ATOM 2050 N N . VAL A 1 261 ? 14.537 -22.389 -9.448 1.00 56.25 261 VAL A N 1
ATOM 2051 C CA . VAL A 1 261 ? 13.792 -22.958 -8.321 1.00 56.25 261 VAL A CA 1
ATOM 2052 C C . VAL A 1 261 ? 13.681 -24.450 -8.552 1.00 56.25 261 VAL A C 1
ATOM 2054 O O . VAL A 1 261 ? 12.928 -24.910 -9.414 1.00 56.25 261 VAL A O 1
ATOM 2057 N N . ALA A 1 262 ? 14.472 -25.215 -7.803 1.00 46.34 262 ALA A N 1
ATOM 2058 C CA . ALA A 1 262 ? 14.302 -26.653 -7.721 1.00 46.34 262 ALA A CA 1
ATOM 2059 C C . ALA A 1 262 ? 13.222 -26.938 -6.666 1.00 46.34 262 ALA A C 1
ATOM 2061 O O . ALA A 1 262 ? 13.321 -26.481 -5.532 1.00 46.34 262 ALA A O 1
ATOM 2062 N N . GLY A 1 263 ? 12.157 -27.670 -7.018 1.00 43.16 263 GLY A N 1
ATOM 2063 C CA . GLY A 1 263 ? 11.195 -28.090 -5.986 1.00 43.16 263 GLY A CA 1
ATOM 2064 C C . GLY A 1 263 ? 9.779 -28.453 -6.418 1.00 43.16 263 GLY A C 1
ATOM 2065 O O . GLY A 1 263 ? 9.036 -29.002 -5.612 1.00 43.16 263 GLY A O 1
ATOM 2066 N N . THR A 1 264 ? 9.376 -28.222 -7.667 1.00 48.22 264 THR A N 1
ATOM 2067 C CA . THR A 1 264 ? 8.101 -28.755 -8.181 1.00 48.22 264 THR A CA 1
ATOM 2068 C C . THR A 1 264 ? 8.351 -29.576 -9.438 1.00 48.22 264 THR A C 1
ATOM 2070 O O . THR A 1 264 ? 9.413 -29.468 -10.044 1.00 48.22 264 THR A O 1
ATOM 2073 N N . ARG A 1 265 ? 7.407 -30.454 -9.804 1.00 48.84 265 ARG A N 1
ATOM 2074 C CA . ARG A 1 265 ? 7.549 -31.482 -10.859 1.00 48.84 265 ARG A CA 1
ATOM 2075 C C . ARG A 1 265 ? 8.015 -30.954 -12.236 1.00 48.84 265 ARG A C 1
ATOM 2077 O O . ARG A 1 265 ? 8.357 -31.775 -13.075 1.00 48.84 265 ARG A O 1
ATOM 2084 N N . ASN A 1 266 ? 8.076 -29.631 -12.438 1.00 58.00 266 ASN A N 1
ATOM 2085 C CA . ASN A 1 266 ? 8.731 -28.947 -13.553 1.00 58.00 266 ASN A CA 1
ATOM 2086 C C . ASN A 1 266 ? 9.652 -27.823 -13.026 1.00 58.00 266 ASN A C 1
ATOM 2088 O O . ASN A 1 266 ? 9.135 -26.828 -12.512 1.00 58.00 266 ASN A O 1
ATOM 2092 N N . PRO A 1 267 ? 10.988 -27.944 -13.127 1.00 63.59 267 PRO A N 1
ATOM 2093 C CA . PRO A 1 267 ? 11.904 -26.902 -12.664 1.00 63.59 267 PRO A CA 1
ATOM 2094 C C . PRO A 1 267 ? 11.825 -25.661 -13.561 1.00 63.59 267 PRO A C 1
ATOM 2096 O O . PRO A 1 267 ? 12.346 -25.671 -14.667 1.00 63.59 267 PRO A O 1
ATOM 2099 N N . LEU A 1 268 ? 11.216 -24.572 -13.085 1.00 69.69 268 LEU A N 1
ATOM 2100 C CA . LEU A 1 268 ? 11.245 -23.294 -13.801 1.00 69.69 268 LEU A CA 1
ATOM 2101 C C . LEU A 1 268 ? 12.614 -22.624 -13.642 1.00 69.69 268 LEU A C 1
ATOM 2103 O O . LEU A 1 268 ? 13.150 -22.496 -12.537 1.00 69.69 268 LEU A O 1
ATOM 2107 N N . TRP A 1 269 ? 13.150 -22.166 -14.768 1.00 76.12 269 TRP A N 1
ATOM 2108 C CA . TRP A 1 269 ? 14.425 -21.468 -14.855 1.00 76.12 269 TRP A CA 1
ATOM 2109 C C . TRP A 1 269 ? 14.191 -20.010 -15.225 1.00 76.12 269 TRP A C 1
ATOM 2111 O O . TRP A 1 269 ? 13.518 -19.712 -16.215 1.00 76.12 269 TRP A O 1
ATOM 2121 N N . ALA A 1 270 ? 14.786 -19.109 -14.450 1.00 86.38 270 ALA A N 1
ATOM 2122 C CA . ALA A 1 270 ? 14.715 -17.682 -14.698 1.00 86.38 270 ALA A CA 1
ATOM 2123 C C . ALA A 1 270 ? 16.108 -17.045 -14.667 1.00 86.38 270 ALA A C 1
ATOM 2125 O O . ALA A 1 270 ? 16.958 -17.381 -13.840 1.00 86.38 270 ALA A O 1
ATOM 2126 N N . VAL A 1 271 ? 16.352 -16.107 -15.578 1.00 86.56 271 VAL A N 1
ATOM 2127 C CA . VAL A 1 271 ? 17.628 -15.389 -15.685 1.00 86.56 271 VAL A CA 1
ATOM 2128 C C . VAL A 1 271 ? 17.382 -13.901 -15.490 1.00 86.56 271 VAL A C 1
ATOM 2130 O O . VAL A 1 271 ? 16.510 -13.311 -16.114 1.00 86.56 271 VAL A O 1
ATOM 2133 N N . GLY A 1 272 ? 18.173 -13.279 -14.630 1.00 87.44 272 GLY A N 1
ATOM 2134 C CA . GLY A 1 272 ? 18.189 -11.841 -14.416 1.00 87.44 272 GLY A CA 1
ATOM 2135 C C . GLY A 1 272 ? 19.496 -11.239 -14.909 1.00 87.44 272 GLY A C 1
ATOM 2136 O O . GLY A 1 272 ? 20.578 -11.615 -14.458 1.00 87.44 272 GLY A O 1
ATOM 2137 N N . ALA A 1 273 ? 19.420 -10.281 -15.820 1.00 84.56 273 ALA A N 1
ATOM 2138 C CA . ALA A 1 273 ? 20.568 -9.532 -16.318 1.00 84.56 273 ALA A CA 1
ATOM 2139 C C . ALA A 1 273 ? 20.590 -8.107 -15.747 1.00 84.56 273 ALA A C 1
ATOM 2141 O O . ALA A 1 273 ? 19.554 -7.552 -15.386 1.00 84.56 273 ALA A O 1
ATOM 2142 N N . GLY A 1 274 ? 21.787 -7.534 -15.611 1.00 81.25 274 GLY A N 1
ATOM 2143 C CA . GLY A 1 274 ? 21.978 -6.209 -15.024 1.00 81.25 274 GLY A CA 1
ATOM 2144 C C . GLY A 1 274 ? 23.428 -5.927 -14.622 1.00 81.25 274 GLY A C 1
ATOM 2145 O O . GLY A 1 274 ? 24.240 -6.834 -14.416 1.00 81.25 274 GLY A O 1
ATOM 2146 N N . SER A 1 275 ? 23.771 -4.651 -14.475 1.00 77.00 275 SER A N 1
ATOM 2147 C CA . SER A 1 275 ? 25.130 -4.216 -14.118 1.00 77.00 275 SER A CA 1
ATOM 2148 C C . SER A 1 275 ? 25.509 -4.575 -12.672 1.00 77.00 275 SER A C 1
ATOM 2150 O O . SER A 1 275 ? 26.650 -4.950 -12.391 1.00 77.00 275 SER A O 1
ATOM 2152 N N . ARG A 1 276 ? 24.537 -4.558 -11.749 1.00 83.00 276 ARG A N 1
ATOM 2153 C CA . ARG A 1 276 ? 24.725 -4.817 -10.309 1.00 83.00 276 ARG A CA 1
ATOM 2154 C C . ARG A 1 276 ? 24.214 -6.196 -9.889 1.00 83.00 276 ARG A C 1
ATOM 2156 O O . ARG A 1 276 ? 23.213 -6.688 -10.404 1.00 83.00 276 ARG A O 1
ATOM 2163 N N . LYS A 1 277 ? 24.869 -6.800 -8.887 1.00 82.31 277 LYS A N 1
ATOM 2164 C CA . LYS A 1 277 ? 24.485 -8.110 -8.318 1.00 82.31 277 LYS A CA 1
ATOM 2165 C C . LYS A 1 277 ? 23.051 -8.118 -7.785 1.00 82.31 277 LYS A C 1
ATOM 2167 O O . LYS A 1 277 ? 22.305 -9.055 -8.050 1.00 82.31 277 LYS A O 1
ATOM 2172 N N . LEU A 1 278 ? 22.650 -7.061 -7.081 1.00 82.88 278 LEU A N 1
ATOM 2173 C CA . LEU A 1 278 ? 21.302 -6.956 -6.524 1.00 82.88 278 LEU A CA 1
ATOM 2174 C C . LEU A 1 278 ? 20.229 -6.827 -7.618 1.00 82.88 278 LEU A C 1
ATOM 2176 O O . LEU A 1 278 ? 19.242 -7.558 -7.576 1.00 82.88 278 LEU A O 1
ATOM 2180 N N . ALA A 1 279 ? 20.457 -5.969 -8.617 1.00 84.56 279 ALA A N 1
ATOM 2181 C CA . ALA A 1 279 ? 19.564 -5.789 -9.765 1.00 84.56 279 ALA A CA 1
ATOM 2182 C C . ALA A 1 279 ? 19.338 -7.105 -10.519 1.00 84.56 279 ALA A C 1
ATOM 2184 O O . ALA A 1 279 ? 18.207 -7.526 -10.731 1.00 84.56 279 ALA A O 1
ATOM 2185 N N . ARG A 1 280 ? 20.428 -7.815 -10.825 1.00 84.94 280 ARG A N 1
ATOM 2186 C CA . ARG A 1 280 ? 20.391 -9.138 -11.453 1.00 84.94 280 ARG A CA 1
ATOM 2187 C C . ARG A 1 280 ? 19.603 -10.165 -10.633 1.00 84.94 280 ARG A C 1
ATOM 2189 O O . ARG A 1 280 ? 18.803 -10.901 -11.196 1.00 84.94 280 ARG A O 1
ATOM 2196 N N . LYS A 1 281 ? 19.791 -10.206 -9.306 1.00 84.06 281 LYS A N 1
ATOM 2197 C CA . LYS A 1 281 ? 19.022 -11.099 -8.420 1.00 84.06 281 LYS A CA 1
ATOM 2198 C C . LYS A 1 281 ? 17.527 -10.782 -8.504 1.00 84.06 281 LYS A C 1
ATOM 2200 O O . LYS A 1 281 ? 16.726 -11.673 -8.759 1.00 84.06 281 LYS A O 1
ATOM 2205 N N . ARG A 1 282 ? 17.153 -9.512 -8.339 1.00 87.19 282 ARG A N 1
ATOM 2206 C CA . ARG A 1 282 ? 15.756 -9.056 -8.397 1.00 87.19 282 ARG A CA 1
ATOM 2207 C C . ARG A 1 282 ? 15.102 -9.326 -9.756 1.00 87.19 282 ARG A C 1
ATOM 2209 O O . ARG A 1 282 ? 14.010 -9.881 -9.789 1.00 87.19 282 ARG A O 1
ATOM 2216 N N . ALA A 1 283 ? 15.800 -9.038 -10.855 1.00 89.38 283 ALA A N 1
ATOM 2217 C CA . ALA A 1 283 ? 15.343 -9.340 -12.213 1.00 89.38 283 ALA A CA 1
ATOM 2218 C C . ALA A 1 283 ? 15.053 -10.832 -12.409 1.00 89.38 283 ALA A C 1
ATOM 2220 O O . ALA A 1 283 ? 14.048 -11.197 -13.007 1.00 89.38 283 ALA A O 1
ATOM 2221 N N . ALA A 1 284 ? 15.905 -11.700 -11.863 1.00 87.50 284 ALA A N 1
ATOM 2222 C CA . ALA A 1 284 ? 15.708 -13.138 -11.953 1.00 87.50 284 ALA A CA 1
ATOM 2223 C C . ALA A 1 284 ? 14.485 -13.607 -11.140 1.00 87.50 284 ALA A C 1
ATOM 2225 O O . ALA A 1 284 ? 13.727 -14.450 -11.614 1.00 87.50 284 ALA A O 1
ATOM 2226 N N . HIS A 1 285 ? 14.238 -13.031 -9.956 1.00 87.69 285 HIS A N 1
ATOM 2227 C CA . HIS A 1 285 ? 13.009 -13.293 -9.194 1.00 87.69 285 HIS A CA 1
ATOM 2228 C C . HIS A 1 285 ? 11.755 -12.809 -9.937 1.00 87.69 285 HIS A C 1
ATOM 2230 O O . HIS A 1 285 ? 10.753 -13.522 -9.966 1.00 87.69 285 HIS A O 1
ATOM 2236 N N . LEU A 1 286 ? 11.816 -11.638 -10.577 1.00 90.69 286 LEU A N 1
ATOM 2237 C CA . LEU A 1 286 ? 10.709 -11.111 -11.376 1.00 90.69 286 LEU A CA 1
ATOM 2238 C C . LEU A 1 286 ? 10.424 -12.014 -12.583 1.00 90.69 286 LEU A C 1
ATOM 2240 O O . LEU A 1 286 ? 9.283 -12.422 -12.788 1.00 90.69 286 LEU A O 1
ATOM 2244 N N . ALA A 1 287 ? 11.468 -12.411 -13.314 1.00 91.06 287 ALA A N 1
ATOM 2245 C CA . ALA A 1 287 ? 11.373 -13.357 -14.423 1.00 91.06 287 ALA A CA 1
ATOM 2246 C C . ALA A 1 287 ? 10.754 -14.687 -13.984 1.00 91.06 287 ALA A C 1
ATOM 2248 O O . ALA A 1 287 ? 9.922 -15.245 -14.691 1.00 91.06 287 ALA A O 1
ATOM 2249 N N . LEU A 1 288 ? 11.091 -15.178 -12.793 1.00 87.62 288 LEU A N 1
ATOM 2250 C CA . LEU A 1 288 ? 10.505 -16.402 -12.263 1.00 87.62 288 LEU A CA 1
ATOM 2251 C C . LEU A 1 288 ? 8.998 -16.257 -11.999 1.00 87.62 288 LEU A C 1
ATOM 2253 O O . LEU A 1 288 ? 8.221 -17.118 -12.411 1.00 87.62 288 LEU A O 1
ATOM 2257 N N . VAL A 1 289 ? 8.588 -15.167 -11.342 1.00 88.38 289 VAL A N 1
ATOM 2258 C CA . VAL A 1 289 ? 7.176 -14.835 -11.079 1.00 88.38 289 VAL A CA 1
ATOM 2259 C C . VAL A 1 289 ? 6.391 -14.767 -12.384 1.00 88.38 289 VAL A C 1
ATOM 2261 O O . VAL A 1 289 ? 5.373 -15.445 -12.544 1.00 88.38 289 VAL A O 1
ATOM 2264 N N . VAL A 1 290 ? 6.906 -14.013 -13.350 1.00 91.19 290 VAL A N 1
ATOM 2265 C CA . VAL A 1 290 ? 6.275 -13.843 -14.657 1.00 91.19 290 VAL A CA 1
ATOM 2266 C C . VAL A 1 290 ? 6.196 -15.177 -15.407 1.00 91.19 290 VAL A C 1
ATOM 2268 O O . VAL A 1 290 ? 5.133 -15.520 -15.922 1.00 91.19 290 VAL A O 1
ATOM 2271 N N . ALA A 1 291 ? 7.267 -15.976 -15.421 1.00 89.25 291 ALA A N 1
ATOM 2272 C CA . ALA A 1 291 ? 7.287 -17.283 -16.079 1.00 89.25 291 ALA A CA 1
ATOM 2273 C C . ALA A 1 291 ? 6.284 -18.267 -15.460 1.00 89.25 291 ALA A C 1
ATOM 2275 O O . ALA A 1 291 ? 5.561 -18.956 -16.183 1.00 89.25 291 ALA A O 1
ATOM 2276 N N . TYR A 1 292 ? 6.195 -18.307 -14.128 1.00 86.44 292 TYR A N 1
ATOM 2277 C CA . TYR A 1 292 ? 5.246 -19.155 -13.412 1.00 86.44 292 TYR A CA 1
ATOM 2278 C C . TYR A 1 292 ? 3.802 -18.818 -13.781 1.00 86.44 292 TYR A C 1
ATOM 2280 O O . TYR A 1 292 ? 3.031 -19.705 -14.149 1.00 86.44 292 TYR A O 1
ATOM 2288 N N . HIS A 1 293 ? 3.435 -17.539 -13.750 1.00 88.00 293 HIS A N 1
ATOM 2289 C CA . HIS A 1 293 ? 2.081 -17.117 -14.099 1.00 88.00 293 HIS A CA 1
ATOM 2290 C C . HIS A 1 293 ? 1.792 -17.230 -15.601 1.00 88.00 293 HIS A C 1
ATOM 2292 O O . HIS A 1 293 ? 0.678 -17.595 -15.976 1.00 88.00 293 HIS A O 1
ATOM 2298 N N . ALA A 1 294 ? 2.789 -17.024 -16.463 1.00 89.38 294 ALA A N 1
ATOM 2299 C CA . ALA A 1 294 ? 2.665 -17.269 -17.897 1.00 89.38 294 ALA A CA 1
ATOM 2300 C C . ALA A 1 294 ? 2.407 -18.749 -18.214 1.00 89.38 294 ALA A C 1
ATOM 2302 O O . ALA A 1 294 ? 1.654 -19.049 -19.138 1.00 89.38 294 ALA A O 1
ATOM 2303 N N . SER A 1 295 ? 2.970 -19.669 -17.423 1.00 85.12 295 SER A N 1
ATOM 2304 C CA . SER A 1 295 ? 2.730 -21.112 -17.566 1.00 85.12 295 SER A CA 1
ATOM 2305 C C . SER A 1 295 ? 1.332 -21.564 -17.125 1.00 85.12 295 SER A C 1
ATOM 2307 O O . SER A 1 295 ? 0.911 -22.664 -17.475 1.00 85.12 295 SER A O 1
ATOM 2309 N N . LYS A 1 296 ? 0.598 -20.727 -16.378 1.00 83.12 296 LYS A N 1
ATOM 2310 C CA . LYS A 1 296 ? -0.774 -21.002 -15.940 1.00 83.12 296 LYS A CA 1
ATOM 2311 C C . LYS A 1 296 ? -1.799 -20.398 -16.899 1.00 83.12 296 LYS A C 1
ATOM 2313 O O . LYS A 1 296 ? -1.635 -19.269 -17.363 1.00 83.12 296 LYS A O 1
ATOM 2318 N N . SER A 1 297 ? -2.909 -21.111 -17.101 1.00 72.31 297 SER A N 1
ATOM 2319 C CA . SER A 1 297 ? -4.038 -20.661 -17.932 1.00 72.31 297 SER A CA 1
ATOM 2320 C C . SER A 1 297 ? -4.868 -19.538 -17.294 1.00 72.31 297 SER A C 1
ATOM 2322 O O . SER A 1 297 ? -5.593 -18.846 -17.996 1.00 72.31 297 SER A O 1
ATOM 2324 N N . ALA A 1 298 ? -4.773 -19.341 -15.975 1.00 71.38 298 ALA A N 1
ATOM 2325 C CA . ALA A 1 298 ? -5.540 -18.327 -15.249 1.00 71.38 298 ALA A CA 1
ATOM 2326 C C . ALA A 1 298 ? -4.824 -16.965 -15.186 1.00 71.38 298 ALA A C 1
ATOM 2328 O O . ALA A 1 298 ? -3.590 -16.886 -15.158 1.00 71.38 298 ALA A O 1
ATOM 2329 N N . THR A 1 299 ? -5.607 -15.888 -15.116 1.00 70.44 299 THR A N 1
ATOM 2330 C CA . THR A 1 299 ? -5.137 -14.540 -14.774 1.00 70.44 299 THR A CA 1
ATOM 2331 C C . THR A 1 299 ? -4.574 -14.526 -13.354 1.00 70.44 299 THR A C 1
ATOM 2333 O O . THR A 1 299 ? -5.123 -15.141 -12.439 1.00 70.44 299 THR A O 1
ATOM 2336 N N . ALA A 1 300 ? -3.436 -13.860 -13.178 1.00 70.00 300 ALA A N 1
ATOM 2337 C CA . ALA A 1 300 ? -2.787 -13.743 -11.884 1.00 70.00 300 ALA A CA 1
ATOM 2338 C C . ALA A 1 300 ? -3.448 -12.622 -11.073 1.00 70.00 300 ALA A C 1
ATOM 2340 O O . ALA A 1 300 ? -3.638 -11.522 -11.583 1.00 70.00 300 ALA A O 1
ATOM 2341 N N . ALA A 1 301 ? -3.779 -12.895 -9.812 1.00 72.44 301 ALA A N 1
ATOM 2342 C CA . ALA A 1 301 ? -4.067 -11.845 -8.844 1.00 72.44 301 ALA A CA 1
ATOM 2343 C C . ALA A 1 301 ? -2.745 -11.449 -8.176 1.00 72.44 301 ALA A C 1
ATOM 2345 O O . ALA A 1 301 ? -2.092 -12.299 -7.561 1.00 72.44 301 ALA A O 1
ATOM 2346 N N . TRP A 1 302 ? -2.341 -10.189 -8.336 1.00 74.00 302 TRP A N 1
ATOM 2347 C CA . TRP A 1 302 ? -1.091 -9.663 -7.792 1.00 74.00 302 TRP A CA 1
ATOM 2348 C C . TRP A 1 302 ? -1.342 -8.910 -6.487 1.00 74.00 302 TRP A C 1
ATOM 2350 O O . TRP A 1 302 ? -2.275 -8.119 -6.394 1.00 74.00 302 TRP A O 1
ATOM 2360 N N . ASN A 1 303 ? -0.478 -9.113 -5.494 1.00 64.25 303 ASN A N 1
ATOM 2361 C CA . ASN A 1 303 ? -0.518 -8.384 -4.223 1.00 64.25 303 ASN A CA 1
ATOM 2362 C C . ASN A 1 303 ? 0.342 -7.104 -4.303 1.00 64.25 303 ASN A C 1
ATOM 2364 O O . ASN A 1 303 ? 1.280 -6.941 -3.526 1.00 64.25 303 ASN A O 1
ATOM 2368 N N . VAL A 1 304 ? 0.083 -6.241 -5.292 1.00 70.69 304 VAL A N 1
ATOM 2369 C CA . VAL A 1 304 ? 0.799 -4.966 -5.524 1.00 70.69 304 VAL A CA 1
ATOM 2370 C C . VAL A 1 304 ? -0.188 -3.856 -5.893 1.00 70.69 304 VAL A C 1
ATOM 2372 O O . VAL A 1 304 ? -1.360 -4.135 -6.149 1.00 70.69 304 VAL A O 1
ATOM 2375 N N . GLY A 1 305 ? 0.277 -2.602 -5.933 1.00 70.12 305 GLY A N 1
ATOM 2376 C CA . GLY A 1 305 ? -0.548 -1.465 -6.347 1.00 70.12 305 GLY A CA 1
ATOM 2377 C C . GLY A 1 305 ? -1.149 -1.647 -7.752 1.00 70.12 305 GLY A C 1
ATOM 2378 O O . GLY A 1 305 ? -0.628 -2.421 -8.555 1.00 70.12 305 GLY A O 1
ATOM 2379 N N . PRO A 1 306 ? -2.239 -0.936 -8.089 1.00 61.47 306 PRO A N 1
ATOM 2380 C CA . PRO A 1 306 ? -2.979 -1.152 -9.336 1.00 61.47 306 PRO A CA 1
ATOM 2381 C C . PRO A 1 306 ? -2.124 -0.956 -10.598 1.00 61.47 306 PRO A C 1
ATOM 2383 O O . PRO A 1 306 ? -2.274 -1.714 -11.553 1.00 61.47 306 PRO A O 1
ATOM 2386 N N . LYS A 1 307 ? -1.182 -0.004 -10.579 1.00 74.88 307 LYS A N 1
ATOM 2387 C CA . LYS A 1 307 ? -0.224 0.207 -11.673 1.00 74.88 307 LYS A CA 1
ATOM 2388 C C . LYS A 1 307 ? 0.728 -0.983 -11.830 1.00 74.88 307 LYS A C 1
ATOM 2390 O O . LYS A 1 307 ? 0.778 -1.592 -12.891 1.00 74.88 307 LYS A O 1
ATOM 2395 N N . ASP A 1 308 ? 1.390 -1.380 -10.748 1.00 79.06 308 ASP A N 1
ATOM 2396 C CA . ASP A 1 308 ? 2.299 -2.532 -10.739 1.00 79.06 308 ASP A CA 1
ATOM 2397 C C . ASP A 1 308 ? 1.575 -3.832 -11.143 1.00 79.06 308 ASP A C 1
ATOM 2399 O O . ASP A 1 308 ? 2.141 -4.702 -11.801 1.00 79.06 308 ASP A O 1
ATOM 2403 N N . CYS A 1 309 ? 0.298 -3.964 -10.772 1.00 81.56 309 CYS A N 1
ATOM 2404 C CA . CYS A 1 309 ? -0.575 -5.079 -11.134 1.00 81.56 309 CYS A CA 1
ATOM 2405 C C . CYS A 1 309 ? -0.825 -5.118 -12.650 1.00 81.56 309 CYS A C 1
ATOM 2407 O O . CYS A 1 309 ? -0.741 -6.182 -13.270 1.00 81.56 309 CYS A O 1
ATOM 2409 N N . GLN A 1 310 ? -1.084 -3.959 -13.262 1.00 82.50 310 GLN A N 1
ATOM 2410 C CA . GLN A 1 310 ? -1.221 -3.827 -14.710 1.00 82.50 310 GLN A CA 1
ATOM 2411 C C . GLN A 1 310 ? 0.095 -4.162 -15.424 1.00 82.50 310 GLN A C 1
ATOM 2413 O O . GLN A 1 310 ? 0.092 -4.979 -16.346 1.00 82.50 310 GLN A O 1
ATOM 2418 N N . ASP A 1 311 ? 1.220 -3.625 -14.956 1.00 86.06 311 ASP A N 1
ATOM 2419 C CA . ASP A 1 311 ? 2.542 -3.870 -15.539 1.00 86.06 311 ASP A CA 1
ATOM 2420 C C . ASP A 1 311 ? 2.939 -5.356 -15.453 1.00 86.06 311 ASP A C 1
ATOM 2422 O O . ASP A 1 311 ? 3.410 -5.944 -16.432 1.00 86.06 311 ASP A O 1
ATOM 2426 N N . LEU A 1 312 ? 2.666 -6.019 -14.323 1.00 89.25 312 LEU A N 1
ATOM 2427 C CA . LEU A 1 312 ? 2.862 -7.464 -14.158 1.00 89.25 312 LEU A CA 1
ATOM 2428 C C . LEU A 1 312 ? 1.962 -8.291 -15.080 1.00 89.25 312 LEU A C 1
ATOM 2430 O O . LEU A 1 312 ? 2.428 -9.267 -15.676 1.00 89.25 312 LEU A O 1
ATOM 2434 N N . ASN A 1 313 ? 0.697 -7.904 -15.252 1.00 88.00 313 ASN A N 1
ATOM 2435 C CA . ASN A 1 313 ? -0.201 -8.557 -16.206 1.00 88.00 313 ASN A CA 1
ATOM 2436 C C . ASN A 1 313 ? 0.299 -8.410 -17.650 1.00 88.00 313 ASN A C 1
ATOM 2438 O O . ASN A 1 313 ? 0.325 -9.397 -18.392 1.00 88.00 313 ASN A O 1
ATOM 2442 N N . CYS A 1 314 ? 0.776 -7.222 -18.026 1.00 88.69 314 CYS A N 1
ATOM 2443 C CA . CYS A 1 314 ? 1.393 -6.964 -19.326 1.00 88.69 314 CYS A CA 1
ATOM 2444 C C . CYS A 1 314 ? 2.646 -7.826 -19.542 1.00 88.69 314 CYS A C 1
ATOM 2446 O O . CYS A 1 314 ? 2.797 -8.447 -20.599 1.00 88.69 314 CYS A O 1
ATOM 2448 N N . MET A 1 315 ? 3.519 -7.936 -18.536 1.00 91.88 315 MET A N 1
ATOM 2449 C CA . MET A 1 315 ? 4.698 -8.807 -18.587 1.00 91.88 315 MET A CA 1
ATOM 2450 C C . MET A 1 315 ? 4.322 -10.287 -18.721 1.00 91.88 315 MET A C 1
ATOM 2452 O O . MET A 1 315 ? 4.922 -11.003 -19.524 1.00 91.88 315 MET A O 1
ATOM 2456 N N . VAL A 1 316 ? 3.298 -10.762 -18.006 1.00 92.19 316 VAL A N 1
ATOM 2457 C CA . VAL A 1 316 ? 2.807 -12.145 -18.135 1.00 92.19 316 VAL A CA 1
ATOM 2458 C C . VAL A 1 316 ? 2.234 -12.414 -19.523 1.00 92.19 316 VAL A C 1
ATOM 2460 O O . VAL A 1 316 ? 2.539 -13.449 -20.120 1.00 92.19 316 VAL A O 1
ATOM 2463 N N . ALA A 1 317 ? 1.453 -11.487 -20.079 1.00 89.75 317 ALA A N 1
ATOM 2464 C CA . ALA A 1 317 ? 0.943 -11.604 -21.442 1.00 89.75 317 ALA A CA 1
ATOM 2465 C C . ALA A 1 317 ? 2.086 -11.643 -22.475 1.00 89.75 317 ALA A C 1
ATOM 2467 O O . ALA A 1 317 ? 2.079 -12.480 -23.383 1.00 89.75 317 ALA A O 1
ATOM 2468 N N . ARG A 1 318 ? 3.118 -10.804 -22.309 1.00 91.94 318 ARG A N 1
ATOM 2469 C CA . ARG A 1 318 ? 4.334 -10.821 -23.142 1.00 91.94 318 ARG A CA 1
ATOM 2470 C C . ARG A 1 318 ? 5.096 -12.139 -23.035 1.00 91.94 318 ARG A C 1
ATOM 2472 O O . ARG A 1 318 ? 5.376 -12.752 -24.063 1.00 91.94 318 ARG A O 1
ATOM 2479 N N . ALA A 1 319 ? 5.341 -12.637 -21.823 1.00 91.94 319 ALA A N 1
ATOM 2480 C CA . ALA A 1 319 ? 5.984 -13.934 -21.614 1.00 91.94 319 ALA A CA 1
ATOM 2481 C C . ALA A 1 319 ? 5.213 -15.082 -22.278 1.00 91.94 319 ALA A C 1
ATOM 2483 O O . ALA A 1 319 ? 5.832 -15.935 -22.914 1.00 91.94 319 ALA A O 1
ATOM 2484 N N . ARG A 1 320 ? 3.874 -15.096 -22.195 1.00 91.50 320 ARG A N 1
ATOM 2485 C CA . ARG A 1 320 ? 3.042 -16.099 -22.884 1.00 91.50 320 ARG A CA 1
ATOM 2486 C C . ARG A 1 320 ? 3.265 -16.077 -24.393 1.00 91.50 320 ARG A C 1
ATOM 2488 O O . ARG A 1 320 ? 3.459 -17.139 -24.980 1.00 91.50 320 ARG A O 1
ATOM 2495 N N . ARG A 1 321 ? 3.293 -14.889 -25.008 1.00 90.31 321 ARG A N 1
ATOM 2496 C CA . ARG A 1 321 ? 3.552 -14.730 -26.449 1.00 90.31 321 ARG A CA 1
ATOM 2497 C C . ARG A 1 321 ? 4.950 -15.208 -26.835 1.00 90.31 321 ARG A C 1
ATOM 2499 O O . ARG A 1 321 ? 5.070 -16.007 -27.760 1.00 90.31 321 ARG A O 1
ATOM 2506 N N . LEU A 1 322 ? 5.982 -14.806 -26.089 1.00 90.12 322 LEU A N 1
ATOM 2507 C CA . LEU A 1 322 ? 7.362 -15.252 -26.317 1.00 90.12 322 LEU A CA 1
ATOM 2508 C C . LEU A 1 322 ? 7.489 -16.778 -26.211 1.00 90.12 322 LEU A C 1
ATOM 2510 O O . LEU A 1 322 ? 8.051 -17.422 -27.095 1.00 90.12 322 LEU A O 1
ATOM 2514 N N . MET A 1 323 ? 6.912 -17.376 -25.165 1.00 88.69 323 MET A N 1
ATOM 2515 C CA . MET A 1 323 ? 6.926 -18.827 -24.973 1.00 88.69 323 MET A CA 1
ATOM 2516 C C . MET A 1 323 ? 6.135 -19.565 -26.060 1.00 88.69 323 MET A C 1
ATOM 2518 O O . MET A 1 323 ? 6.581 -20.613 -26.520 1.00 88.69 323 MET A O 1
ATOM 2522 N N . ALA A 1 324 ? 4.980 -19.047 -26.487 1.00 88.44 324 ALA A N 1
ATOM 2523 C CA . ALA A 1 324 ? 4.183 -19.639 -27.561 1.00 88.44 324 ALA A CA 1
ATOM 2524 C C . ALA A 1 324 ? 4.909 -19.572 -28.912 1.00 88.44 324 ALA A C 1
ATOM 2526 O O . ALA A 1 324 ? 4.969 -20.573 -29.627 1.00 88.44 324 ALA A O 1
ATOM 2527 N N . HIS A 1 325 ? 5.528 -18.431 -29.230 1.00 87.69 325 HIS A N 1
ATOM 2528 C CA . HIS A 1 325 ? 6.321 -18.277 -30.446 1.00 87.69 325 HIS A CA 1
ATOM 2529 C C . HIS A 1 325 ? 7.509 -19.238 -30.455 1.00 87.69 325 HIS A C 1
ATOM 2531 O O . HIS A 1 325 ? 7.713 -19.976 -31.418 1.00 87.69 325 HIS A O 1
ATOM 2537 N N . ALA A 1 326 ? 8.222 -19.327 -29.336 1.00 85.81 326 ALA A N 1
ATOM 2538 C CA . ALA A 1 326 ? 9.315 -20.267 -29.189 1.00 85.81 326 ALA A CA 1
ATOM 2539 C C . ALA A 1 326 ? 8.857 -21.728 -29.380 1.00 85.81 326 ALA A C 1
ATOM 2541 O O . ALA A 1 326 ? 9.540 -22.496 -30.048 1.00 85.81 326 ALA A O 1
ATOM 2542 N N . ARG A 1 327 ? 7.663 -22.118 -28.904 1.00 84.69 327 ARG A N 1
ATOM 2543 C CA . ARG A 1 327 ? 7.088 -23.450 -29.204 1.00 84.69 327 ARG A CA 1
ATOM 2544 C C . ARG A 1 327 ? 6.804 -23.631 -30.696 1.00 84.69 327 ARG A C 1
ATOM 2546 O O . ARG A 1 327 ? 7.107 -24.690 -31.237 1.00 84.69 327 ARG A O 1
ATOM 2553 N N . SER A 1 328 ? 6.265 -22.607 -31.361 1.00 84.38 328 SER A N 1
ATOM 2554 C CA . SER A 1 328 ? 5.910 -22.668 -32.787 1.00 84.38 328 SER A CA 1
ATOM 2555 C C . SER A 1 328 ? 7.112 -22.887 -33.711 1.00 84.38 328 SER A C 1
ATOM 2557 O O . SER A 1 328 ? 6.975 -23.523 -34.751 1.00 84.38 328 SER A O 1
ATOM 2559 N N . LEU A 1 329 ? 8.307 -22.454 -33.298 1.00 82.38 329 LEU A N 1
ATOM 2560 C CA . LEU A 1 329 ? 9.554 -22.674 -34.035 1.00 82.38 329 LEU A CA 1
ATOM 2561 C C . LEU A 1 329 ? 10.069 -24.128 -33.943 1.00 82.38 329 LEU A C 1
ATOM 2563 O O . LEU A 1 329 ? 11.174 -24.419 -34.395 1.00 82.38 329 LEU A O 1
ATOM 2567 N N . GLY A 1 330 ? 9.302 -25.049 -33.342 1.00 73.69 330 GLY A N 1
ATOM 2568 C CA . GLY A 1 330 ? 9.693 -26.455 -33.164 1.00 73.69 330 GLY A CA 1
ATOM 2569 C C . GLY A 1 330 ? 10.820 -26.643 -32.148 1.00 73.69 330 GLY A C 1
ATOM 2570 O O . GLY A 1 330 ? 11.445 -27.698 -32.069 1.00 73.69 330 GLY A O 1
ATOM 2571 N N . VAL A 1 331 ? 11.091 -25.599 -31.372 1.00 67.56 331 VAL A N 1
ATOM 2572 C CA . VAL A 1 331 ? 12.180 -25.540 -30.404 1.00 67.56 331 VAL A CA 1
ATOM 2573 C C . VAL A 1 331 ? 11.803 -26.250 -29.091 1.00 67.56 331 VAL A C 1
ATOM 2575 O O . VAL A 1 331 ? 12.681 -26.726 -28.370 1.00 67.56 331 VAL A O 1
ATOM 2578 N N . PHE A 1 332 ? 10.504 -26.390 -28.807 1.00 61.94 332 PHE A N 1
ATOM 2579 C CA . PHE A 1 332 ? 9.973 -27.196 -27.707 1.00 61.94 332 PHE A CA 1
ATOM 2580 C C . PHE A 1 332 ? 9.145 -28.361 -28.261 1.00 61.94 332 PHE A C 1
ATOM 2582 O O . PHE A 1 332 ? 8.345 -28.141 -29.172 1.00 61.94 332 PHE A O 1
ATOM 2589 N N . PRO A 1 333 ? 9.265 -29.583 -27.712 1.00 56.03 333 PRO A N 1
ATOM 2590 C CA . PRO A 1 333 ? 8.270 -30.613 -27.966 1.00 56.03 333 PRO A CA 1
ATOM 2591 C C . PRO A 1 333 ? 6.912 -30.092 -27.483 1.00 56.03 333 PRO A C 1
ATOM 2593 O O . PRO A 1 333 ? 6.832 -29.469 -26.420 1.00 56.03 333 PRO A O 1
ATOM 2596 N N . SER A 1 334 ? 5.849 -30.309 -28.264 1.00 51.81 334 SER A N 1
ATOM 2597 C CA . SER A 1 334 ? 4.496 -30.004 -27.805 1.00 51.81 334 SER A CA 1
ATOM 2598 C C . SER A 1 334 ? 4.285 -30.740 -26.489 1.00 51.81 334 SER A C 1
ATOM 2600 O O . SER A 1 334 ? 4.331 -31.971 -26.463 1.00 51.81 334 SER A O 1
ATOM 2602 N N . ILE A 1 335 ? 4.093 -30.001 -25.398 1.00 52.16 335 ILE A N 1
ATOM 2603 C CA . ILE A 1 335 ? 3.594 -30.590 -24.161 1.00 52.16 335 ILE A CA 1
ATOM 2604 C C . ILE A 1 335 ? 2.202 -31.085 -24.539 1.00 52.16 335 ILE A C 1
ATOM 2606 O O . ILE A 1 335 ? 1.289 -30.275 -24.681 1.00 52.16 335 ILE A O 1
ATOM 2610 N N . GLN A 1 336 ? 2.058 -32.382 -24.818 1.00 45.47 336 GLN A N 1
ATOM 2611 C CA . GLN A 1 336 ? 0.736 -32.979 -24.866 1.00 45.47 336 GLN A CA 1
ATOM 2612 C C . GLN A 1 336 ? 0.143 -32.727 -23.485 1.00 45.47 336 GLN A C 1
ATOM 2614 O O . GLN A 1 336 ? 0.672 -33.205 -22.480 1.00 45.47 336 GLN A O 1
ATOM 2619 N N . GLU A 1 337 ? -0.913 -31.921 -23.430 1.00 45.88 337 GLU A N 1
ATOM 2620 C CA . GLU A 1 337 ? -1.778 -31.777 -22.261 1.00 45.88 337 GLU A CA 1
ATOM 2621 C C . GLU A 1 337 ? -2.554 -33.089 -22.042 1.00 45.88 337 GLU A C 1
ATOM 2623 O O . GLU A 1 337 ? -3.778 -33.109 -21.958 1.00 45.88 337 GLU A O 1
ATOM 2628 N N . ASP A 1 338 ? -1.860 -34.226 -22.002 1.00 36.41 338 ASP A N 1
ATOM 2629 C CA . ASP A 1 338 ? -2.489 -35.515 -21.792 1.00 36.41 338 ASP A CA 1
ATOM 2630 C C . ASP A 1 338 ? -2.805 -35.669 -20.302 1.00 36.41 338 ASP A C 1
ATOM 2632 O O . ASP A 1 338 ? -1.950 -35.924 -19.451 1.00 36.41 338 ASP A O 1
ATOM 2636 N N . SER A 1 339 ? -4.107 -35.593 -20.022 1.00 33.28 339 SER A N 1
ATOM 2637 C CA . SER A 1 339 ? -4.804 -36.177 -18.872 1.00 33.28 339 SER A CA 1
ATOM 2638 C C . SER A 1 339 ? -4.481 -35.606 -17.486 1.00 33.28 339 SER A C 1
ATOM 2640 O O . SER A 1 339 ? -3.912 -36.261 -16.613 1.00 33.28 339 SER A O 1
ATOM 2642 N N . PHE A 1 340 ? -5.027 -34.421 -17.216 1.00 35.00 340 PHE A N 1
ATOM 2643 C CA . PHE A 1 340 ? -5.484 -34.105 -15.863 1.00 35.00 340 PHE A CA 1
ATOM 2644 C C . PHE A 1 340 ? -6.778 -34.892 -15.580 1.00 35.00 340 PHE A C 1
ATOM 2646 O O . PHE A 1 340 ? -7.737 -34.753 -16.342 1.00 35.00 340 PHE A O 1
ATOM 2653 N N . PRO A 1 341 ? -6.871 -35.709 -14.513 1.00 29.48 341 PRO A N 1
ATOM 2654 C CA . PRO A 1 341 ? -8.154 -36.260 -14.104 1.00 29.48 341 PRO A CA 1
ATOM 2655 C C . PRO A 1 341 ? -9.034 -35.109 -13.608 1.00 29.48 341 PRO A C 1
ATOM 2657 O O . PRO A 1 341 ? -8.743 -34.478 -12.591 1.00 29.48 341 PRO A O 1
ATOM 2660 N N . ALA A 1 342 ? -10.103 -34.818 -14.349 1.00 32.00 342 ALA A N 1
ATOM 2661 C CA . ALA A 1 342 ? -11.130 -33.885 -13.913 1.00 32.00 342 ALA A CA 1
ATOM 2662 C C . ALA A 1 342 ? -11.724 -34.357 -12.569 1.00 32.00 342 ALA A C 1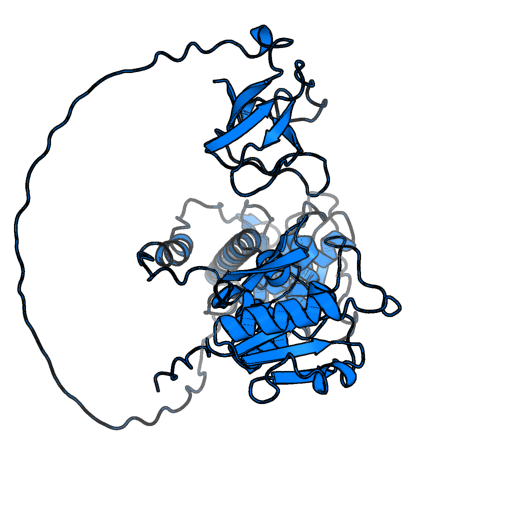
ATOM 2664 O O . ALA A 1 342 ? -11.953 -35.560 -12.394 1.00 32.00 342 ALA A O 1
ATOM 2665 N N . PRO A 1 343 ? -12.003 -33.451 -11.615 1.00 31.98 343 PRO A N 1
ATOM 2666 C CA . PRO A 1 343 ? -12.755 -33.811 -10.424 1.00 31.98 343 PRO A CA 1
ATOM 2667 C C . PRO A 1 343 ? -14.145 -34.283 -10.860 1.00 31.98 343 PRO A C 1
ATOM 2669 O O . PRO A 1 343 ? -14.883 -33.551 -11.516 1.00 31.98 343 PRO A O 1
ATOM 2672 N N . GLN A 1 344 ? -14.480 -35.530 -10.528 1.00 29.44 344 GLN A N 1
ATOM 2673 C CA . GLN A 1 344 ? -15.781 -36.115 -10.828 1.00 29.44 344 GLN A CA 1
ATOM 2674 C C . GLN A 1 344 ? -16.882 -35.310 -10.132 1.00 29.44 344 GLN A C 1
ATOM 2676 O O . GLN A 1 344 ? -17.063 -35.401 -8.919 1.00 29.44 344 GLN A O 1
ATOM 2681 N N . THR A 1 345 ? -17.632 -34.528 -10.903 1.00 33.03 345 THR A N 1
ATOM 2682 C CA . THR A 1 345 ? -18.890 -33.937 -10.462 1.00 33.03 345 THR A CA 1
ATOM 2683 C C . THR A 1 345 ? -20.022 -34.889 -10.831 1.00 33.03 345 THR A C 1
ATOM 2685 O O . THR A 1 345 ? -20.359 -35.100 -11.995 1.00 33.03 345 THR A O 1
ATOM 2688 N N . SER A 1 346 ? -20.603 -35.517 -9.812 1.00 31.00 346 SER A N 1
ATOM 2689 C CA . SER A 1 346 ? -21.836 -36.285 -9.937 1.00 31.00 346 SER A CA 1
ATOM 2690 C C . SER A 1 346 ? -22.995 -35.337 -10.257 1.00 31.00 346 SER A C 1
ATOM 2692 O O . SER A 1 346 ? -23.438 -34.573 -9.400 1.00 31.00 346 SER A O 1
ATOM 2694 N N . ASN A 1 347 ? -23.485 -35.397 -11.493 1.00 34.06 347 ASN A N 1
ATOM 2695 C CA . ASN A 1 347 ? -24.768 -34.827 -11.890 1.00 34.06 347 ASN A CA 1
ATOM 2696 C C . ASN A 1 347 ? -25.916 -35.565 -11.193 1.00 34.06 347 ASN A C 1
ATOM 2698 O O . ASN A 1 347 ? -25.956 -36.792 -11.246 1.00 34.06 347 ASN A O 1
ATOM 2702 N N . GLN A 1 348 ? -26.898 -34.822 -10.673 1.00 30.12 348 GLN A N 1
ATOM 2703 C CA . GLN A 1 348 ? -28.313 -35.141 -10.884 1.00 30.12 348 GLN A CA 1
ATOM 2704 C C . GLN A 1 348 ? -29.242 -33.947 -10.590 1.00 30.12 348 GLN A C 1
ATOM 2706 O O . GLN A 1 348 ? -29.091 -33.251 -9.591 1.00 30.12 348 GLN A O 1
ATOM 2711 N N . CYS A 1 349 ? -30.262 -33.851 -11.453 1.00 24.75 349 CYS A N 1
ATOM 2712 C CA . CYS A 1 349 ? -31.597 -33.260 -11.279 1.00 24.75 349 CYS A CA 1
ATOM 2713 C C . CYS A 1 349 ? -31.903 -31.826 -11.786 1.00 24.75 349 CYS A C 1
ATOM 2715 O O . CYS A 1 349 ? -31.798 -30.840 -11.067 1.00 24.75 349 CYS A O 1
ATOM 2717 N N . SER A 1 350 ? -32.361 -31.801 -13.048 1.00 30.70 350 SER A N 1
ATOM 2718 C CA . SER A 1 350 ? -33.712 -31.418 -13.526 1.00 30.70 350 SER A CA 1
ATOM 2719 C C . SER A 1 350 ? -34.256 -29.979 -13.406 1.00 30.70 350 SER A C 1
ATOM 2721 O O . SER A 1 350 ? -34.688 -29.539 -12.350 1.00 30.70 350 SER A O 1
ATOM 2723 N N . SER A 1 351 ? -34.330 -29.347 -14.591 1.00 32.62 351 SER A N 1
ATOM 2724 C CA . SER A 1 351 ? -35.443 -28.614 -15.247 1.00 32.62 351 SER A CA 1
ATOM 2725 C C . SER A 1 351 ? -36.422 -27.738 -14.449 1.00 32.62 351 SER A C 1
ATOM 2727 O O . SER A 1 351 ? -37.131 -28.258 -13.597 1.00 32.62 351 SER A O 1
ATOM 2729 N N . LEU A 1 352 ? -36.586 -26.479 -14.888 1.00 29.81 352 LEU A N 1
ATOM 2730 C CA . LEU A 1 352 ? -37.820 -25.657 -15.019 1.00 29.81 352 LEU A CA 1
ATOM 2731 C C . LEU A 1 352 ? -37.376 -24.182 -15.163 1.00 29.81 352 LEU A C 1
ATOM 2733 O O . LEU A 1 352 ? -36.42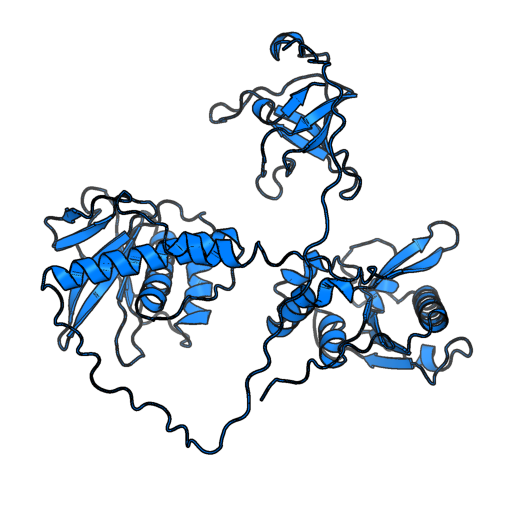9 -23.793 -14.492 1.00 29.81 352 LEU A O 1
ATOM 2737 N N . ALA A 1 353 ? -37.987 -23.253 -15.893 1.00 30.14 353 ALA A N 1
ATOM 2738 C CA . ALA A 1 353 ? -38.876 -23.182 -17.051 1.00 30.14 353 ALA A CA 1
ATOM 2739 C C . ALA A 1 353 ? -38.790 -21.709 -17.523 1.00 30.14 353 ALA A C 1
ATOM 2741 O O . ALA A 1 353 ? -38.452 -20.824 -16.733 1.00 30.14 353 ALA A O 1
ATOM 2742 N N . GLU A 1 354 ? -39.067 -21.468 -18.800 1.00 32.97 354 GLU A N 1
ATOM 2743 C CA . GLU A 1 354 ? -39.112 -20.153 -19.445 1.00 32.97 354 GLU A CA 1
ATOM 2744 C C . GLU A 1 354 ? -40.142 -19.214 -18.804 1.00 32.97 354 GLU A C 1
ATOM 2746 O O . GLU A 1 354 ? -41.261 -19.629 -18.501 1.00 32.97 354 GLU A O 1
ATOM 2751 N N . ILE A 1 355 ? -39.796 -17.927 -18.692 1.00 30.36 355 ILE A N 1
ATOM 2752 C CA . ILE A 1 355 ? -40.769 -16.832 -18.624 1.00 30.36 355 ILE A CA 1
ATOM 2753 C C . ILE A 1 355 ? -40.271 -15.708 -19.540 1.00 30.36 355 ILE A C 1
ATOM 2755 O O . ILE A 1 355 ? -39.219 -15.116 -19.311 1.00 30.36 355 ILE A O 1
ATOM 2759 N N . THR A 1 356 ? -41.049 -15.452 -20.586 1.00 32.06 356 THR A N 1
ATOM 2760 C CA . THR A 1 356 ? -40.992 -14.305 -21.502 1.00 32.06 356 THR A CA 1
ATOM 2761 C C . THR A 1 356 ? -41.951 -13.201 -21.053 1.00 32.06 356 THR A C 1
ATOM 2763 O O . THR A 1 356 ? -43.038 -13.530 -20.581 1.00 32.06 356 THR A O 1
ATOM 2766 N N . ALA A 1 357 ? -41.580 -11.937 -21.285 1.00 28.11 357 ALA A N 1
ATOM 2767 C CA . ALA A 1 357 ? -42.414 -10.751 -21.589 1.00 28.11 357 ALA A CA 1
ATOM 2768 C C . ALA A 1 357 ? -41.484 -9.525 -21.423 1.00 28.11 357 ALA A C 1
ATOM 2770 O O . ALA A 1 357 ? -40.918 -9.344 -20.350 1.00 28.11 357 ALA A O 1
ATOM 2771 N N . ASP A 1 358 ? -41.069 -8.790 -22.457 1.00 27.62 358 ASP A N 1
ATOM 2772 C CA . ASP A 1 358 ? -41.856 -7.858 -23.282 1.00 27.62 358 ASP A CA 1
ATOM 2773 C C . ASP A 1 358 ? -42.820 -6.986 -22.464 1.00 27.62 358 ASP A C 1
ATOM 2775 O O . ASP A 1 358 ? -43.897 -7.437 -22.103 1.00 27.62 358 ASP A O 1
ATOM 2779 N N . GLU A 1 359 ? -42.392 -5.751 -22.166 1.00 28.47 359 GLU A N 1
ATOM 2780 C CA . GLU A 1 359 ? -43.175 -4.499 -22.180 1.00 28.47 359 GLU A CA 1
ATOM 2781 C C . GLU A 1 359 ? -42.395 -3.390 -21.447 1.00 28.47 359 GLU A C 1
ATOM 2783 O O . GLU A 1 359 ? -42.192 -3.462 -20.241 1.00 28.47 359 GLU A O 1
ATOM 2788 N N . PHE A 1 360 ? -41.933 -2.363 -22.173 1.00 27.44 360 PHE A N 1
ATOM 2789 C CA . PHE A 1 360 ? -42.335 -0.959 -21.966 1.00 27.44 360 PHE A CA 1
ATOM 2790 C C . PHE A 1 360 ? -41.566 -0.033 -22.924 1.00 27.44 360 PHE A C 1
ATOM 2792 O O . PHE A 1 360 ? -40.442 0.399 -22.677 1.00 27.44 360 PHE A O 1
ATOM 2799 N N . ALA A 1 361 ? -42.223 0.308 -24.033 1.00 29.16 361 ALA A N 1
ATOM 2800 C CA . ALA A 1 361 ? -41.922 1.491 -24.826 1.00 29.16 361 ALA A CA 1
ATOM 2801 C C . ALA A 1 361 ? -42.629 2.705 -24.198 1.00 29.16 361 ALA A C 1
ATOM 2803 O O . ALA A 1 361 ? -43.809 2.619 -23.855 1.00 29.16 361 ALA A O 1
ATOM 2804 N N . GLY A 1 362 ? -41.950 3.852 -24.079 1.00 26.61 362 GLY A N 1
ATOM 2805 C CA . GLY A 1 362 ? -42.570 5.028 -23.462 1.00 26.61 362 GLY A CA 1
ATOM 2806 C C . GLY A 1 362 ? -41.787 6.340 -23.487 1.00 26.61 362 GLY A C 1
ATOM 2807 O O . GLY A 1 362 ? -41.431 6.843 -22.437 1.00 26.61 362 GLY A O 1
ATOM 2808 N N . LYS A 1 363 ? -41.654 6.922 -24.686 1.00 26.98 363 LYS A N 1
ATOM 2809 C CA . LYS A 1 363 ? -41.635 8.369 -25.012 1.00 26.98 363 LYS A CA 1
ATOM 2810 C C . LYS A 1 363 ? -40.526 9.298 -24.483 1.00 26.98 363 LYS A C 1
ATOM 2812 O O . LYS A 1 363 ? -40.455 9.680 -23.324 1.00 26.98 363 LYS A O 1
ATOM 2817 N N . ALA A 1 364 ? -39.815 9.824 -25.478 1.00 24.31 364 ALA A N 1
ATOM 2818 C CA . ALA A 1 364 ? -39.027 11.043 -25.472 1.00 24.31 364 ALA A CA 1
ATOM 2819 C C . ALA A 1 364 ? -39.850 12.325 -25.234 1.00 24.31 364 ALA A C 1
ATOM 2821 O O . ALA A 1 364 ? -40.968 12.465 -25.737 1.00 24.31 364 ALA A O 1
ATOM 2822 N N . THR A 1 365 ? -39.199 13.314 -24.619 1.00 27.00 365 THR A N 1
ATOM 2823 C CA . THR A 1 365 ? -39.438 14.746 -24.848 1.00 27.00 365 THR A CA 1
ATOM 2824 C C . THR A 1 365 ? -38.108 15.478 -25.001 1.00 27.00 365 THR A C 1
ATOM 2826 O O . THR A 1 365 ? -37.057 15.013 -24.575 1.00 27.00 365 THR A O 1
ATOM 2829 N N . ARG A 1 366 ? -38.193 16.587 -25.725 1.00 24.84 366 ARG A N 1
ATOM 2830 C CA . ARG A 1 366 ? -37.208 17.186 -26.619 1.00 24.84 366 ARG A CA 1
ATOM 2831 C C . ARG A 1 366 ? -36.537 18.409 -25.978 1.00 24.84 366 ARG A C 1
ATOM 2833 O O . ARG A 1 366 ? -37.207 19.188 -25.317 1.00 24.84 366 ARG A O 1
ATOM 2840 N N . TRP A 1 367 ? -35.242 18.526 -26.262 1.00 28.22 367 TRP A N 1
ATOM 2841 C CA . TRP A 1 367 ? -34.362 19.692 -26.406 1.00 28.22 367 TRP A CA 1
ATOM 2842 C C . TRP A 1 367 ? -34.920 21.109 -26.201 1.00 28.22 367 TRP A C 1
ATOM 2844 O O . TRP A 1 367 ? -35.880 21.514 -26.858 1.00 28.22 367 TRP A O 1
ATOM 2854 N N . LEU A 1 368 ? -34.151 21.891 -25.438 1.00 25.22 368 LEU A N 1
ATOM 2855 C CA . LEU A 1 368 ? -33.897 23.312 -25.673 1.00 25.22 368 LEU A CA 1
ATOM 2856 C C . LEU A 1 368 ? -32.397 23.559 -25.452 1.00 25.22 368 LEU A C 1
ATOM 2858 O O . LEU A 1 368 ? -31.891 23.383 -24.346 1.00 25.22 368 LEU A O 1
ATOM 2862 N N . GLU A 1 369 ? -31.706 23.885 -26.540 1.00 30.95 369 GLU A N 1
ATOM 2863 C CA . GLU A 1 369 ? -30.391 24.525 -26.532 1.00 30.95 369 GLU A CA 1
ATOM 2864 C C . GLU A 1 369 ? -30.554 25.998 -26.134 1.00 30.95 369 GLU A C 1
ATOM 2866 O O . GLU A 1 369 ? -31.580 26.603 -26.449 1.00 30.95 369 GLU A O 1
ATOM 2871 N N . ASP A 1 370 ? -29.513 26.580 -25.537 1.00 28.25 370 ASP A N 1
ATOM 2872 C CA . ASP A 1 370 ? -29.124 27.951 -25.870 1.00 28.25 370 ASP A CA 1
ATOM 2873 C C . ASP A 1 370 ? -27.578 28.048 -25.896 1.00 28.25 370 ASP A C 1
ATOM 2875 O O . ASP A 1 370 ? -26.922 27.409 -25.063 1.00 28.25 370 ASP A O 1
ATOM 2879 N N . PRO A 1 371 ? -26.977 28.765 -26.867 1.00 39.69 371 PRO A N 1
ATOM 2880 C CA . PRO A 1 371 ? -25.555 28.703 -27.184 1.00 39.69 371 PRO A CA 1
ATOM 2881 C C . PRO A 1 371 ? -24.756 29.909 -26.656 1.00 39.69 371 PRO A C 1
ATOM 2883 O O . PRO A 1 371 ? -25.277 31.005 -26.483 1.00 39.69 371 PRO A O 1
ATOM 2886 N N . GLY A 1 372 ? -23.438 29.722 -26.551 1.00 37.22 372 GLY A N 1
ATOM 2887 C CA . GLY A 1 372 ? -22.466 30.760 -26.905 1.00 37.22 372 GLY A CA 1
ATOM 2888 C C . GLY A 1 372 ? -22.056 31.763 -25.826 1.00 37.22 372 GLY A C 1
ATOM 2889 O O . GLY A 1 372 ? -22.591 32.863 -25.766 1.00 37.22 372 GLY A O 1
ATOM 2890 N N . VAL A 1 373 ? -20.964 31.449 -25.120 1.00 31.92 373 VAL A N 1
ATOM 2891 C CA . VAL A 1 373 ? -19.901 32.422 -24.809 1.00 31.92 373 VAL A CA 1
ATOM 2892 C C . VAL A 1 373 ? -18.565 31.680 -24.912 1.00 31.92 373 VAL A C 1
ATOM 2894 O O . VAL A 1 373 ? -18.150 30.992 -23.981 1.00 31.92 373 VAL A O 1
ATOM 2897 N N . GLU A 1 374 ? -17.896 31.776 -26.061 1.00 35.19 374 GLU A N 1
ATOM 2898 C CA . GLU A 1 374 ? -16.475 31.437 -26.145 1.00 35.19 374 GLU A CA 1
ATOM 2899 C C . GLU A 1 374 ? -15.702 32.554 -25.440 1.00 35.19 374 GLU A C 1
ATOM 2901 O O . GLU A 1 374 ? -15.590 33.673 -25.940 1.00 35.19 374 GLU A O 1
ATOM 2906 N N . HIS A 1 375 ? -15.207 32.272 -24.237 1.00 36.34 375 HIS A N 1
ATOM 2907 C CA . HIS A 1 375 ? -14.188 33.111 -23.627 1.00 36.34 375 HIS A CA 1
ATOM 2908 C C . HIS A 1 375 ? -12.884 32.879 -24.394 1.00 36.34 375 HIS A C 1
ATOM 2910 O O . HIS A 1 375 ? -12.236 31.846 -24.228 1.00 36.34 375 HIS A O 1
ATOM 2916 N N . GLU A 1 376 ? -12.513 33.841 -25.238 1.00 38.66 376 GLU A N 1
ATOM 2917 C CA . GLU A 1 376 ? -11.165 33.971 -25.789 1.00 38.66 376 GLU A CA 1
ATOM 2918 C C . GLU A 1 376 ? -10.199 34.138 -24.601 1.00 38.66 376 GLU A C 1
ATOM 2920 O O . GLU A 1 376 ? -10.008 35.227 -24.055 1.00 38.66 376 GLU A O 1
ATOM 2925 N N . ALA A 1 377 ? -9.673 33.019 -24.102 1.00 46.75 377 ALA A N 1
ATOM 2926 C CA . ALA A 1 377 ? -8.708 33.013 -23.019 1.00 46.75 377 ALA A CA 1
ATOM 2927 C C . ALA A 1 377 ? -7.402 33.601 -23.561 1.00 46.75 377 ALA A C 1
ATOM 2929 O O . ALA A 1 377 ? -6.677 32.949 -24.311 1.00 46.75 377 ALA A O 1
ATOM 2930 N N . VAL A 1 378 ? -7.128 34.856 -23.204 1.00 46.06 378 VAL A N 1
ATOM 2931 C CA . VAL A 1 378 ? -5.861 35.526 -23.498 1.00 46.06 378 VAL A CA 1
ATOM 2932 C C . VAL A 1 378 ? -4.741 34.704 -22.864 1.00 46.06 378 VAL A C 1
ATOM 2934 O O . VAL A 1 378 ? -4.576 34.688 -21.645 1.00 46.06 378 VAL A O 1
ATOM 2937 N N . GLN A 1 379 ? -3.992 33.989 -23.700 1.00 53.09 379 GLN A N 1
ATOM 2938 C CA . GLN A 1 379 ? -2.823 33.220 -23.293 1.00 53.09 379 GLN A CA 1
ATOM 2939 C C . GLN A 1 379 ? -1.692 34.210 -22.986 1.00 53.09 379 GLN A C 1
ATOM 2941 O O . GLN A 1 379 ? -0.922 34.590 -23.864 1.00 53.09 379 GLN A O 1
ATOM 2946 N N . LEU A 1 380 ? -1.637 34.697 -21.744 1.00 65.38 380 LEU A N 1
ATOM 2947 C CA . LEU A 1 380 ? -0.487 35.454 -21.253 1.00 65.38 380 LEU A CA 1
ATOM 2948 C C . LEU A 1 380 ? 0.722 34.519 -21.200 1.00 65.38 380 LEU A C 1
ATOM 2950 O O . LEU A 1 380 ? 0.610 33.376 -20.747 1.00 65.38 380 LEU A O 1
ATOM 2954 N N . SER A 1 381 ? 1.869 34.989 -21.685 1.00 77.62 381 SER A N 1
ATOM 2955 C CA . SER A 1 381 ? 3.089 34.188 -21.641 1.00 77.62 381 SER A CA 1
ATOM 2956 C C . SER A 1 381 ? 3.583 34.069 -20.196 1.00 77.62 381 SER A C 1
ATOM 2958 O O . SER A 1 381 ? 3.468 35.001 -19.399 1.00 77.62 381 SER A O 1
ATOM 2960 N N . LEU A 1 382 ? 4.134 32.906 -19.841 1.00 77.94 382 LEU A N 1
ATOM 2961 C CA . LEU A 1 382 ? 4.614 32.616 -18.485 1.00 77.94 382 LEU A CA 1
ATOM 2962 C C . LEU A 1 382 ? 5.662 33.642 -18.000 1.00 77.94 382 LEU A C 1
ATOM 2964 O O . LEU A 1 382 ? 5.703 33.991 -16.823 1.00 77.94 382 LEU A O 1
ATOM 2968 N N . GLU A 1 383 ? 6.466 34.155 -18.933 1.00 79.06 383 GLU A N 1
ATOM 2969 C CA . GLU A 1 383 ? 7.516 35.156 -18.712 1.00 79.06 383 GLU A CA 1
ATOM 2970 C C . GLU A 1 383 ? 6.948 36.523 -18.293 1.00 79.06 383 GLU A C 1
ATOM 2972 O O . GLU A 1 383 ? 7.547 37.226 -17.484 1.00 79.06 383 GLU A O 1
ATOM 2977 N N . GLU A 1 384 ? 5.761 36.896 -18.781 1.00 82.75 384 GLU A N 1
ATOM 2978 C CA . GLU A 1 384 ? 5.091 38.152 -18.408 1.00 82.75 384 GLU A CA 1
ATOM 2979 C C . GLU A 1 384 ? 4.444 38.091 -17.016 1.00 82.75 384 GLU A C 1
ATOM 2981 O O . GLU A 1 384 ? 4.117 39.131 -16.422 1.00 82.75 384 GLU A O 1
ATOM 2986 N N . MET A 1 385 ? 4.229 36.874 -16.508 1.00 82.12 385 MET A N 1
ATOM 2987 C CA . MET A 1 385 ? 3.587 36.616 -15.224 1.00 82.12 385 MET A CA 1
ATOM 2988 C C . MET A 1 385 ? 4.578 36.474 -14.061 1.00 82.12 385 MET A C 1
ATOM 2990 O O . MET A 1 385 ? 4.152 36.588 -12.905 1.00 82.12 385 MET A O 1
ATOM 2994 N N . ASP A 1 386 ? 5.874 36.291 -14.333 1.00 83.94 386 ASP A N 1
ATOM 2995 C CA . ASP A 1 386 ? 6.901 36.189 -13.293 1.00 83.94 386 ASP A CA 1
ATOM 2996 C C . ASP A 1 386 ? 6.949 37.467 -12.430 1.00 83.94 386 ASP A C 1
ATOM 2998 O O . ASP A 1 386 ? 6.918 38.601 -12.916 1.00 83.94 386 ASP A O 1
ATOM 3002 N N . GLY A 1 387 ? 6.921 37.293 -11.108 1.00 86.00 387 GLY A N 1
ATOM 3003 C CA . GLY A 1 387 ? 6.790 38.381 -10.133 1.00 86.00 387 GLY A CA 1
ATOM 3004 C C . GLY A 1 387 ? 5.351 38.832 -9.833 1.00 86.00 387 GLY A C 1
ATOM 3005 O O . GLY A 1 387 ? 5.158 39.677 -8.955 1.00 86.00 387 GLY A O 1
ATOM 3006 N N . LYS A 1 388 ? 4.326 38.268 -10.492 1.00 90.94 388 LYS A N 1
ATOM 3007 C CA . LYS A 1 388 ? 2.895 38.587 -10.268 1.00 90.94 388 LYS A CA 1
ATOM 3008 C C . LYS A 1 388 ? 2.032 37.372 -9.907 1.00 90.94 388 LYS A C 1
ATOM 3010 O O . LYS A 1 388 ? 0.805 37.478 -9.897 1.00 90.94 388 LYS A O 1
ATOM 3015 N N . LEU A 1 389 ? 2.652 36.229 -9.607 1.00 92.06 389 LEU A N 1
ATOM 3016 C CA . LEU A 1 389 ? 1.935 34.968 -9.395 1.00 92.06 389 LEU A CA 1
ATOM 3017 C C . LEU A 1 389 ? 1.325 34.801 -8.002 1.00 92.06 389 LEU A C 1
ATOM 3019 O O . LEU A 1 389 ? 0.362 34.060 -7.847 1.00 92.06 389 LEU A O 1
ATOM 3023 N N . LYS A 1 390 ? 1.844 35.487 -6.980 1.00 95.88 390 LYS A N 1
ATOM 3024 C CA . LYS A 1 390 ? 1.403 35.273 -5.596 1.00 95.88 390 LYS A CA 1
ATOM 3025 C C . LYS A 1 390 ? -0.089 35.591 -5.419 1.00 95.88 390 LYS A C 1
ATOM 3027 O O . LYS A 1 390 ? -0.523 36.699 -5.726 1.00 95.88 390 LYS A O 1
ATOM 3032 N N . GLY A 1 391 ? -0.841 34.640 -4.870 1.00 93.69 391 GLY A N 1
ATOM 3033 C CA . GLY A 1 391 ? -2.288 34.712 -4.650 1.00 93.69 391 GLY A CA 1
ATOM 3034 C C . GLY A 1 391 ? -3.132 34.433 -5.898 1.00 93.69 391 GLY A C 1
ATOM 3035 O O . GLY A 1 391 ? -4.356 34.501 -5.830 1.00 93.69 391 GLY A O 1
ATOM 3036 N N . ARG A 1 392 ? -2.513 34.135 -7.050 1.00 95.06 392 ARG A N 1
ATOM 3037 C CA . ARG A 1 392 ? -3.245 33.657 -8.230 1.00 95.06 392 ARG A CA 1
ATOM 3038 C C . ARG A 1 392 ? -3.686 32.221 -8.007 1.00 95.06 392 ARG A C 1
ATOM 3040 O O . ARG A 1 392 ? -2.956 31.421 -7.421 1.00 95.06 392 ARG A O 1
ATOM 3047 N N . ARG A 1 393 ? -4.856 31.894 -8.547 1.00 95.56 393 ARG A N 1
ATOM 3048 C CA . ARG A 1 393 ? -5.325 30.518 -8.650 1.00 95.56 393 ARG A CA 1
ATOM 3049 C C . ARG A 1 393 ? -4.931 29.949 -9.997 1.00 95.56 393 ARG A C 1
ATOM 3051 O O . ARG A 1 393 ? -4.987 30.632 -11.020 1.00 95.56 393 ARG A O 1
ATOM 3058 N N . VAL A 1 394 ? -4.511 28.698 -9.967 1.00 95.56 394 VAL A N 1
ATOM 3059 C CA . VAL A 1 394 ? -4.209 27.922 -11.158 1.00 95.56 394 VAL A CA 1
ATOM 3060 C C . VAL A 1 394 ? -5.004 26.632 -11.117 1.00 95.56 394 VAL A C 1
ATOM 3062 O O . VAL A 1 394 ? -5.231 26.070 -10.046 1.00 95.56 394 VAL A O 1
ATOM 3065 N N . VAL A 1 395 ? -5.423 26.169 -12.289 1.00 96.12 395 VAL A N 1
ATOM 3066 C CA . VAL A 1 395 ? -6.115 24.891 -12.441 1.00 96.12 395 VAL A CA 1
ATOM 3067 C C . VAL A 1 395 ? -5.161 23.893 -13.061 1.00 96.12 395 VAL A C 1
ATOM 3069 O O . VAL A 1 395 ? -4.540 24.157 -14.093 1.00 96.12 395 VAL A O 1
ATOM 3072 N N . VAL A 1 396 ? -5.057 22.729 -12.440 1.00 96.38 396 VAL A N 1
ATOM 3073 C CA . VAL A 1 396 ? -4.259 21.621 -12.942 1.00 96.38 396 VAL A CA 1
ATOM 3074 C C . VAL A 1 396 ? -4.904 21.076 -14.211 1.00 96.38 396 VAL A C 1
ATOM 3076 O O . VAL A 1 396 ? -6.073 20.704 -14.236 1.00 96.38 396 VAL A O 1
ATOM 3079 N N . THR A 1 397 ? -4.134 21.031 -15.292 1.00 96.25 397 THR A N 1
ATOM 3080 C CA . THR A 1 397 ? -4.574 20.525 -16.601 1.00 96.25 397 THR A CA 1
ATOM 3081 C C . THR A 1 397 ? -4.074 19.113 -16.883 1.00 96.25 397 THR A C 1
ATOM 3083 O O . THR A 1 397 ? -4.665 18.406 -17.697 1.00 96.25 397 THR A O 1
ATOM 3086 N N . LYS A 1 398 ? -3.001 18.683 -16.208 1.00 95.88 398 LYS A N 1
ATOM 3087 C CA . LYS A 1 398 ? -2.393 17.357 -16.353 1.00 95.88 398 LYS A CA 1
ATOM 3088 C C . LYS A 1 398 ? -2.089 16.771 -14.982 1.00 95.88 398 LYS A C 1
ATOM 3090 O O . LYS A 1 398 ? -1.669 17.496 -14.088 1.00 95.88 398 LYS A O 1
ATOM 3095 N N . ALA A 1 399 ? -2.265 15.459 -14.838 1.00 95.50 399 ALA A N 1
ATOM 3096 C CA . ALA A 1 399 ? -1.882 14.770 -13.614 1.00 95.50 399 ALA A CA 1
ATOM 3097 C C . ALA A 1 399 ? -0.369 14.897 -13.383 1.00 95.50 399 ALA A C 1
ATOM 3099 O O . ALA A 1 399 ? 0.418 14.770 -14.325 1.00 95.50 399 ALA A O 1
ATOM 3100 N N . TYR A 1 400 ? 0.027 15.112 -12.133 1.00 95.62 400 TYR A N 1
ATOM 3101 C CA . TYR A 1 400 ? 1.423 15.189 -11.721 1.00 95.62 400 TYR A CA 1
ATOM 3102 C C . TYR A 1 400 ? 1.593 14.482 -10.380 1.00 95.62 400 TYR A C 1
ATOM 3104 O O . TYR A 1 400 ? 0.841 14.731 -9.444 1.00 95.62 400 TYR A O 1
ATOM 3112 N N . PHE A 1 401 ? 2.572 13.587 -10.287 1.00 92.38 401 PHE A N 1
ATOM 3113 C CA . PHE A 1 401 ? 2.846 12.830 -9.069 1.00 92.38 401 PHE A CA 1
ATOM 3114 C C . PHE A 1 401 ? 4.299 13.047 -8.679 1.00 92.38 401 PHE A C 1
ATOM 3116 O O . PHE A 1 401 ? 5.206 12.561 -9.358 1.00 92.38 401 PHE A O 1
ATOM 3123 N N . GLY A 1 402 ? 4.504 13.799 -7.602 1.00 84.81 402 GLY A N 1
ATOM 3124 C CA . GLY A 1 402 ? 5.826 14.016 -7.036 1.00 84.81 402 GLY A CA 1
ATOM 3125 C C . GLY A 1 402 ? 6.376 12.747 -6.386 1.00 84.81 402 GLY A C 1
ATOM 3126 O O . GLY A 1 402 ? 5.629 11.880 -5.923 1.00 84.81 402 GLY A O 1
ATOM 3127 N N . GLU A 1 403 ? 7.702 12.637 -6.301 1.00 76.31 403 GLU A N 1
ATOM 3128 C CA . GLU A 1 403 ? 8.325 11.567 -5.520 1.00 76.31 403 GLU A CA 1
ATOM 3129 C C . GLU A 1 403 ? 7.926 11.699 -4.042 1.00 76.31 403 GLU A C 1
ATOM 3131 O O . GLU A 1 403 ? 7.907 12.793 -3.470 1.00 76.31 403 GLU A O 1
ATOM 3136 N N . THR A 1 404 ? 7.599 10.586 -3.387 1.00 58.03 404 THR A N 1
ATOM 3137 C CA . THR A 1 404 ? 7.092 10.624 -2.007 1.00 58.03 404 THR A CA 1
ATOM 3138 C C . THR A 1 404 ? 8.127 11.260 -1.067 1.00 58.03 404 THR A C 1
ATOM 3140 O O . THR A 1 404 ? 9.236 10.751 -0.930 1.00 58.03 404 THR A O 1
ATOM 3143 N N . GLY A 1 405 ? 7.764 12.368 -0.406 1.00 67.88 405 GLY A N 1
ATOM 3144 C CA . GLY A 1 405 ? 8.626 13.078 0.553 1.00 67.88 405 GLY A CA 1
ATOM 3145 C C . GLY A 1 405 ? 9.545 14.157 -0.037 1.00 67.88 405 GLY A C 1
ATOM 3146 O O . GLY A 1 405 ? 10.358 14.717 0.693 1.00 67.88 405 GLY A O 1
ATOM 3147 N N . SER A 1 406 ? 9.413 14.480 -1.326 1.00 80.00 406 SER A N 1
ATOM 3148 C CA . SER A 1 406 ? 10.271 15.458 -2.020 1.00 80.00 406 SER A CA 1
ATOM 3149 C C . SER A 1 406 ? 9.776 16.916 -1.959 1.00 80.00 406 SER A C 1
ATOM 3151 O O . SER A 1 406 ? 10.438 17.810 -2.477 1.00 80.00 406 SER A O 1
ATOM 3153 N N . GLY A 1 407 ? 8.634 17.179 -1.310 1.00 90.38 407 GLY A N 1
ATOM 3154 C CA . GLY A 1 407 ? 8.056 18.527 -1.192 1.00 90.38 407 GLY A CA 1
ATOM 3155 C C . GLY A 1 407 ? 7.223 18.978 -2.398 1.00 90.38 407 GLY A C 1
ATOM 3156 O O . GLY A 1 407 ? 6.885 20.156 -2.495 1.00 90.38 407 GLY A O 1
ATOM 3157 N N . TYR A 1 408 ? 6.882 18.060 -3.303 1.00 95.06 408 TYR A N 1
ATOM 3158 C CA . TYR A 1 408 ? 6.020 18.303 -4.460 1.00 95.06 408 TYR A CA 1
ATOM 3159 C C . TYR A 1 408 ? 4.576 17.873 -4.188 1.00 95.06 408 TYR A C 1
ATOM 3161 O O . TYR A 1 408 ? 4.332 16.937 -3.425 1.00 95.06 408 TYR A O 1
ATOM 3169 N N . LEU A 1 409 ? 3.621 18.541 -4.835 1.00 94.31 409 LEU A N 1
ATOM 3170 C CA . LEU A 1 409 ? 2.208 18.173 -4.760 1.00 94.31 409 LEU A CA 1
ATOM 3171 C C . LEU A 1 409 ? 1.894 16.976 -5.662 1.00 94.31 409 LEU A C 1
ATOM 3173 O O . LEU A 1 409 ? 2.417 16.861 -6.769 1.00 94.31 409 LEU A O 1
ATOM 3177 N N . ASN A 1 410 ? 0.981 16.120 -5.202 1.00 94.00 410 ASN A N 1
ATOM 3178 C CA . ASN A 1 410 ? 0.300 15.152 -6.055 1.00 94.00 410 ASN A CA 1
ATOM 3179 C C . ASN A 1 410 ? -0.984 15.801 -6.566 1.00 94.00 410 ASN A C 1
ATOM 3181 O O . ASN A 1 410 ? -1.836 16.176 -5.765 1.00 94.00 410 ASN A O 1
ATOM 3185 N N . LEU A 1 411 ? -1.088 15.954 -7.880 1.00 94.94 411 LEU A N 1
ATOM 3186 C CA . LEU A 1 411 ? -2.099 16.758 -8.549 1.00 94.94 411 LEU A CA 1
ATOM 3187 C C . LEU A 1 411 ? -2.873 15.924 -9.570 1.00 94.94 411 LEU A C 1
ATOM 3189 O O . LEU A 1 411 ? -2.289 15.150 -10.335 1.00 94.94 411 LEU A O 1
ATOM 3193 N N . GLN A 1 412 ? -4.182 16.134 -9.620 1.00 95.31 412 GLN A N 1
ATOM 3194 C CA . GLN A 1 412 ? -5.098 15.593 -10.618 1.00 95.31 412 GLN A CA 1
ATOM 3195 C C . GLN A 1 412 ? -5.645 16.711 -11.515 1.00 95.31 412 GLN A C 1
ATOM 3197 O O . GLN A 1 412 ? -5.795 17.846 -11.063 1.00 95.31 412 GLN A O 1
ATOM 3202 N N . PRO A 1 413 ? -5.986 16.430 -12.786 1.00 96.44 413 PRO A N 1
ATOM 3203 C CA . PRO A 1 413 ? -6.654 17.406 -13.637 1.00 96.44 413 PRO A CA 1
ATOM 3204 C C . PRO A 1 413 ? -7.940 17.933 -12.986 1.00 96.44 413 PRO A C 1
ATOM 3206 O O . PRO A 1 413 ? -8.794 17.153 -12.571 1.00 96.44 413 PRO A O 1
ATOM 3209 N N . GLY A 1 414 ? -8.083 19.255 -12.930 1.00 94.19 414 GLY A N 1
ATOM 3210 C CA . GLY A 1 414 ? -9.195 19.951 -12.282 1.00 94.19 414 GLY A CA 1
ATOM 3211 C C . GLY A 1 414 ? -8.893 20.451 -10.868 1.00 94.19 414 GLY A C 1
ATOM 3212 O O . GLY A 1 414 ? -9.626 21.312 -10.382 1.00 94.19 414 GLY A O 1
ATOM 3213 N N . ASP A 1 415 ? -7.812 19.986 -10.237 1.00 95.12 415 ASP A N 1
ATOM 3214 C CA . ASP A 1 415 ? -7.374 20.513 -8.945 1.00 95.12 415 ASP A CA 1
ATOM 3215 C C . ASP A 1 415 ? -7.077 22.014 -9.043 1.00 95.12 415 ASP A C 1
ATOM 3217 O O . ASP A 1 415 ? -6.494 22.490 -10.021 1.00 95.12 415 ASP A O 1
ATOM 3221 N N . GLN A 1 416 ? -7.469 22.769 -8.017 1.00 95.88 416 GLN A N 1
ATOM 3222 C CA . GLN A 1 416 ? -7.168 24.194 -7.912 1.00 95.88 416 GLN A CA 1
ATOM 3223 C C . GLN A 1 416 ? -6.021 24.407 -6.936 1.00 95.88 416 GLN A C 1
ATOM 3225 O O . GLN A 1 416 ? -6.027 23.857 -5.839 1.00 95.88 416 GLN A O 1
ATOM 3230 N N . VAL A 1 417 ? -5.049 25.230 -7.309 1.00 96.19 417 VAL A N 1
ATOM 3231 C CA . VAL A 1 417 ? -3.898 25.555 -6.464 1.00 96.19 417 VAL A CA 1
ATOM 3232 C C . VAL A 1 417 ? -3.773 27.071 -6.344 1.00 96.19 417 VAL A C 1
ATOM 3234 O O . VAL A 1 417 ? -3.795 27.779 -7.349 1.00 96.19 417 VAL A O 1
ATOM 3237 N N . GLU A 1 418 ? -3.629 27.583 -5.122 1.00 96.31 418 GLU A N 1
ATOM 3238 C CA . GLU A 1 418 ? -3.264 28.981 -4.873 1.00 96.31 418 GLU A CA 1
ATOM 3239 C C . GLU A 1 418 ? -1.745 29.116 -4.809 1.00 96.31 418 GLU A C 1
ATOM 3241 O O . GLU A 1 418 ? -1.078 28.453 -4.016 1.00 96.31 418 GLU A O 1
ATOM 3246 N N . VAL A 1 419 ? -1.176 29.970 -5.654 1.00 96.69 419 VAL A N 1
ATOM 3247 C CA . VAL A 1 419 ? 0.275 30.147 -5.727 1.00 96.69 419 VAL A CA 1
ATOM 3248 C C . VAL A 1 419 ? 0.758 31.024 -4.567 1.00 96.69 419 VAL A C 1
ATOM 3250 O O . VAL A 1 419 ? 0.301 32.150 -4.379 1.00 96.69 419 VAL A O 1
ATOM 3253 N N . MET A 1 420 ? 1.733 30.537 -3.800 1.00 96.50 420 MET A N 1
ATOM 3254 C CA . MET A 1 420 ? 2.182 31.169 -2.552 1.00 96.50 420 MET A CA 1
ATOM 3255 C C . MET A 1 420 ? 3.362 32.134 -2.741 1.00 96.50 420 MET A C 1
ATOM 3257 O O . MET A 1 420 ? 3.541 33.065 -1.944 1.00 96.50 420 MET A O 1
ATOM 3261 N N . TYR A 1 421 ? 4.147 31.956 -3.809 1.00 93.88 421 TYR A N 1
ATOM 3262 C CA . TYR A 1 421 ? 5.292 32.807 -4.149 1.00 93.88 421 TYR A CA 1
ATOM 3263 C C . TYR A 1 421 ? 5.131 33.476 -5.514 1.00 93.88 421 TYR A C 1
ATOM 3265 O O . TYR A 1 421 ? 4.463 32.972 -6.404 1.00 93.88 421 TYR A O 1
ATOM 3273 N N . ALA A 1 422 ? 5.719 34.662 -5.667 1.00 92.00 422 ALA A N 1
ATOM 3274 C CA . ALA A 1 422 ? 5.548 35.457 -6.882 1.00 92.00 422 ALA A CA 1
ATOM 3275 C C . ALA A 1 422 ? 6.450 35.003 -8.038 1.00 92.00 422 ALA A C 1
ATOM 3277 O O . ALA A 1 422 ? 6.152 35.334 -9.181 1.00 92.00 422 ALA A O 1
ATOM 3278 N N . THR A 1 423 ? 7.534 34.293 -7.727 1.00 93.44 423 THR A N 1
ATOM 3279 C CA . THR A 1 423 ? 8.597 33.914 -8.659 1.00 93.44 423 THR A CA 1
ATOM 3280 C C . THR A 1 423 ? 8.458 32.472 -9.118 1.00 93.44 423 THR A C 1
ATOM 3282 O O . THR A 1 423 ? 8.156 31.598 -8.301 1.00 93.44 423 THR A O 1
ATOM 3285 N N . ILE A 1 424 ? 8.751 32.227 -10.391 1.00 94.69 424 ILE A N 1
ATOM 3286 C CA . ILE A 1 424 ? 8.910 30.878 -10.939 1.00 94.69 424 ILE A CA 1
ATOM 3287 C C . ILE A 1 424 ? 10.333 30.400 -10.638 1.00 94.69 424 ILE A C 1
ATOM 3289 O O . ILE A 1 424 ? 11.310 31.072 -10.968 1.00 94.69 424 ILE A O 1
ATOM 3293 N N . GLU A 1 425 ? 10.466 29.240 -9.998 1.00 95.12 425 GLU A N 1
ATOM 3294 C CA . GLU A 1 425 ? 11.764 28.604 -9.805 1.00 95.12 425 GLU A CA 1
ATOM 3295 C C . GLU A 1 425 ? 12.225 27.987 -11.125 1.00 95.12 425 GLU A C 1
ATOM 3297 O O . GLU A 1 425 ? 11.505 27.204 -11.754 1.00 95.12 425 GLU A O 1
ATOM 3302 N N . ALA A 1 426 ? 13.424 28.379 -11.557 1.00 92.81 426 ALA A N 1
ATOM 3303 C CA . ALA A 1 426 ? 14.029 27.839 -12.759 1.00 92.81 426 ALA A CA 1
ATOM 3304 C C . ALA A 1 426 ? 14.252 26.327 -12.594 1.00 92.81 426 ALA A C 1
ATOM 3306 O O . ALA A 1 426 ? 14.636 25.877 -11.512 1.00 92.81 426 ALA A O 1
ATOM 3307 N N . PRO A 1 427 ? 14.039 25.540 -13.655 1.00 92.38 427 PRO A N 1
ATOM 3308 C CA . PRO A 1 427 ? 14.255 24.109 -13.588 1.00 92.38 427 PRO A CA 1
ATOM 3309 C C . PRO A 1 427 ? 15.720 23.780 -13.305 1.00 92.38 427 PRO A C 1
ATOM 3311 O O . PRO A 1 427 ? 16.637 24.520 -13.679 1.00 92.38 427 PRO A O 1
ATOM 3314 N N . GLY A 1 428 ? 15.943 22.629 -12.671 1.00 88.94 428 GLY A N 1
ATOM 3315 C CA . GLY A 1 428 ? 17.274 22.042 -12.596 1.00 88.94 428 GLY A CA 1
ATOM 3316 C C . GLY A 1 428 ? 17.828 21.730 -13.996 1.00 88.94 428 GLY A C 1
ATOM 3317 O O . GLY A 1 428 ? 17.066 21.603 -14.954 1.00 88.94 428 GLY A O 1
ATOM 3318 N N . PRO A 1 429 ? 19.154 21.559 -14.137 1.00 87.38 429 PRO A N 1
ATOM 3319 C CA . PRO A 1 429 ? 19.790 21.315 -15.436 1.00 87.38 429 PRO A CA 1
ATOM 3320 C C . PRO A 1 429 ? 19.292 20.045 -16.147 1.00 87.38 429 PRO A C 1
ATOM 3322 O O . PRO A 1 429 ? 19.365 19.975 -17.370 1.00 87.38 429 PRO A O 1
ATOM 3325 N N . ASP A 1 430 ? 18.775 19.074 -15.390 1.00 89.88 430 ASP A N 1
ATOM 3326 C CA . ASP A 1 430 ? 18.258 17.796 -15.896 1.00 89.88 430 ASP A CA 1
ATOM 3327 C C . ASP A 1 430 ? 16.725 17.700 -15.827 1.00 89.88 430 ASP A C 1
ATOM 3329 O O . ASP A 1 430 ? 16.148 16.630 -16.043 1.00 89.88 430 ASP A O 1
ATOM 3333 N N . ASP A 1 431 ? 16.054 18.798 -15.481 1.00 89.62 431 ASP A N 1
ATOM 3334 C CA . ASP A 1 431 ? 14.616 18.789 -15.288 1.00 89.62 431 ASP A CA 1
ATOM 3335 C C . ASP A 1 431 ? 13.862 18.873 -16.621 1.00 89.62 431 ASP A C 1
ATOM 3337 O O . ASP A 1 431 ? 14.282 19.535 -17.571 1.00 89.62 431 ASP A O 1
ATOM 3341 N N . ARG A 1 432 ? 12.732 18.171 -16.698 1.00 91.69 432 ARG A N 1
ATOM 3342 C CA . ARG A 1 432 ? 11.885 18.112 -17.898 1.00 91.69 432 ARG A CA 1
ATOM 3343 C C . ARG A 1 432 ? 10.844 19.220 -17.928 1.00 91.69 432 ARG A C 1
ATOM 3345 O O . ARG A 1 432 ? 10.273 19.480 -18.986 1.00 91.69 432 ARG A O 1
ATOM 3352 N N . HIS A 1 433 ? 10.584 19.837 -16.783 1.00 94.00 433 HIS A N 1
ATOM 3353 C CA . HIS A 1 433 ? 9.614 20.908 -16.650 1.00 94.00 433 HIS A CA 1
ATOM 3354 C C . HIS A 1 433 ? 10.266 22.266 -16.915 1.00 94.00 433 HIS A C 1
ATOM 3356 O O . HIS A 1 433 ? 11.453 22.459 -16.680 1.00 94.00 433 HIS A O 1
ATOM 3362 N N . SER A 1 434 ? 9.492 23.230 -17.414 1.00 91.56 434 SER A N 1
ATOM 3363 C CA . SER A 1 434 ? 9.997 24.574 -17.741 1.00 91.56 434 SER A CA 1
ATOM 3364 C C . SER A 1 434 ? 10.265 25.451 -16.516 1.00 91.56 434 SER A C 1
ATOM 3366 O O . SER A 1 434 ? 10.870 26.511 -16.644 1.00 91.56 434 SER A O 1
ATOM 3368 N N . GLY A 1 435 ? 9.798 25.027 -15.343 1.00 94.94 435 GLY A N 1
ATOM 3369 C CA . GLY A 1 435 ? 9.937 25.732 -14.076 1.00 94.94 435 GLY A CA 1
ATOM 3370 C C . GLY A 1 435 ? 8.848 25.325 -13.095 1.00 94.94 435 GLY A C 1
ATOM 3371 O O . GLY A 1 435 ? 7.867 24.678 -13.478 1.00 94.94 435 GLY A O 1
ATOM 3372 N N . TYR A 1 436 ? 9.009 25.737 -11.844 1.00 96.75 436 TYR A N 1
ATOM 3373 C CA . TYR A 1 436 ? 8.138 25.344 -10.744 1.00 96.75 436 TYR A CA 1
ATOM 3374 C C . TYR A 1 436 ? 7.565 26.545 -10.016 1.00 96.75 436 TYR A C 1
ATOM 3376 O O . TYR A 1 436 ? 8.198 27.589 -9.885 1.00 96.75 436 TYR A O 1
ATOM 3384 N N . VAL A 1 437 ? 6.356 26.377 -9.500 1.00 96.44 437 VAL A N 1
ATOM 3385 C CA . VAL A 1 437 ? 5.746 27.322 -8.568 1.00 96.44 437 VAL A CA 1
ATOM 3386 C C . VAL A 1 437 ? 5.381 26.583 -7.293 1.00 96.44 437 VAL A C 1
ATOM 3388 O O . VAL A 1 437 ? 5.040 25.403 -7.325 1.00 96.44 437 VAL A O 1
ATOM 3391 N N . TYR A 1 438 ? 5.487 27.262 -6.156 1.00 96.88 438 TYR A N 1
ATOM 3392 C CA . TYR A 1 438 ? 5.067 26.710 -4.873 1.00 96.88 438 TYR A CA 1
ATOM 3393 C C . TYR A 1 438 ? 3.637 27.147 -4.594 1.00 96.88 438 TYR A C 1
ATOM 3395 O O . TYR A 1 438 ? 3.328 28.342 -4.669 1.00 96.88 438 TYR A O 1
ATOM 3403 N N . GLY A 1 439 ? 2.772 26.198 -4.261 1.00 96.44 439 GLY A N 1
ATOM 3404 C CA . GLY A 1 439 ? 1.355 26.464 -4.091 1.00 96.44 439 GLY A CA 1
ATOM 3405 C C . GLY A 1 439 ? 0.705 25.648 -2.988 1.00 96.44 439 GLY A C 1
ATOM 3406 O O . GLY A 1 439 ? 1.284 24.706 -2.446 1.00 96.44 439 GLY A O 1
ATOM 3407 N N . GLN A 1 440 ? -0.513 26.054 -2.661 1.00 96.38 440 GLN A N 1
ATOM 3408 C CA . GLN A 1 440 ? -1.414 25.391 -1.735 1.00 96.38 440 GLN A CA 1
ATOM 3409 C C . GLN A 1 440 ? -2.563 24.771 -2.516 1.00 96.38 440 GLN A C 1
ATOM 3411 O O . GLN A 1 440 ? -3.284 25.475 -3.222 1.00 96.38 440 GLN A O 1
ATOM 3416 N N . LEU A 1 441 ? -2.739 23.460 -2.389 1.00 95.44 441 LEU A N 1
ATOM 3417 C CA . LEU A 1 441 ? -3.861 22.760 -3.000 1.00 95.44 441 LEU A CA 1
ATOM 3418 C C . LEU A 1 441 ? -5.170 23.192 -2.321 1.00 95.44 441 LEU A C 1
ATOM 3420 O O . LEU A 1 441 ? -5.385 22.927 -1.140 1.00 95.44 441 LEU A O 1
ATOM 3424 N N . LEU A 1 442 ? -6.048 23.848 -3.078 1.00 93.19 442 LEU A N 1
ATOM 3425 C CA . LEU A 1 442 ? -7.377 24.294 -2.665 1.00 93.19 442 LEU A CA 1
ATOM 3426 C C . LEU A 1 442 ? -8.396 23.168 -2.877 1.00 93.19 442 LEU A C 1
ATOM 3428 O O . LEU A 1 442 ? -9.332 23.282 -3.667 1.00 93.19 442 LEU A O 1
ATOM 3432 N N . SER A 1 443 ? -8.191 22.043 -2.204 1.00 83.25 443 SER A N 1
ATOM 3433 C CA . SER A 1 443 ? -9.152 20.943 -2.219 1.00 83.25 443 SER A CA 1
ATOM 3434 C C . SER A 1 443 ? -10.080 21.037 -1.015 1.00 83.25 443 SER A C 1
ATOM 3436 O O . SER A 1 443 ? -9.653 21.330 0.099 1.00 83.25 443 SER A O 1
ATOM 3438 N N . ALA A 1 444 ? -11.362 20.735 -1.223 1.00 58.59 444 ALA A N 1
ATOM 3439 C CA . ALA A 1 444 ? -12.342 20.679 -0.141 1.00 58.59 444 ALA A CA 1
ATOM 3440 C C . ALA A 1 444 ? -12.092 19.514 0.839 1.00 58.59 444 ALA A C 1
ATOM 3442 O O . ALA A 1 444 ? -12.656 19.507 1.930 1.00 58.59 444 ALA A O 1
ATOM 3443 N N . THR A 1 445 ? -11.289 18.516 0.450 1.00 62.84 445 THR A N 1
ATOM 3444 C CA . THR A 1 445 ? -11.134 17.245 1.181 1.00 62.84 445 THR A CA 1
ATOM 3445 C C . THR A 1 445 ? -9.709 16.959 1.637 1.00 62.84 445 THR A C 1
ATOM 3447 O O . THR A 1 445 ? -9.522 16.316 2.669 1.00 62.84 445 THR A O 1
ATOM 3450 N N . SER A 1 446 ? -8.701 17.439 0.911 1.00 55.00 446 SER A N 1
ATOM 3451 C CA . SER A 1 446 ? -7.300 17.341 1.314 1.00 55.00 446 SER A CA 1
ATOM 3452 C C . SER A 1 446 ? -6.870 18.700 1.844 1.00 55.00 446 SER A C 1
ATOM 3454 O O . SER A 1 446 ? -6.590 19.600 1.055 1.00 55.00 446 SER A O 1
ATOM 3456 N N . GLY A 1 447 ? -6.891 18.863 3.171 1.00 61.75 447 GLY A N 1
ATOM 3457 C CA . GLY A 1 447 ? -6.543 20.125 3.829 1.00 61.75 447 GLY A CA 1
ATOM 3458 C C . GLY A 1 447 ? -5.202 20.691 3.362 1.00 61.75 447 GLY A C 1
ATOM 3459 O O . GLY A 1 447 ? -4.376 19.932 2.868 1.00 61.75 447 GLY A O 1
ATOM 3460 N N . ASP A 1 448 ? -5.028 22.006 3.522 1.00 80.44 448 ASP A N 1
ATOM 3461 C CA . ASP A 1 448 ? -3.887 22.889 3.208 1.00 80.44 448 ASP A CA 1
ATOM 3462 C C . ASP A 1 448 ? -2.544 22.213 2.877 1.00 80.44 448 ASP A C 1
ATOM 3464 O O . ASP A 1 448 ? -1.537 22.373 3.571 1.00 80.44 448 ASP A O 1
ATOM 3468 N N . THR A 1 449 ? -2.511 21.450 1.785 1.00 91.75 449 THR A N 1
ATOM 3469 C CA . THR A 1 449 ? -1.320 20.714 1.376 1.00 91.75 449 THR A CA 1
ATOM 3470 C C . THR A 1 449 ? -0.485 21.666 0.542 1.00 91.75 449 THR A C 1
ATOM 3472 O O . THR A 1 449 ? -0.930 22.153 -0.498 1.00 91.75 449 THR A O 1
ATOM 3475 N N . LEU A 1 450 ? 0.714 21.964 1.034 1.00 95.06 450 LEU A N 1
ATOM 3476 C CA . LEU A 1 450 ? 1.670 22.853 0.388 1.00 95.06 450 LEU A CA 1
ATOM 3477 C C . LEU A 1 450 ? 2.720 22.036 -0.359 1.00 95.06 450 LEU A C 1
ATOM 3479 O O . LEU A 1 450 ? 3.179 21.006 0.138 1.00 95.06 450 LEU A O 1
ATOM 3483 N N . GLY A 1 451 ? 3.132 22.514 -1.526 1.00 96.19 451 GLY A N 1
ATOM 3484 C CA . GLY A 1 451 ? 4.221 21.891 -2.260 1.00 96.19 451 GLY A CA 1
ATOM 3485 C C . GLY A 1 451 ? 4.517 22.558 -3.594 1.00 96.19 451 GLY A C 1
ATOM 3486 O O . GLY A 1 451 ? 3.805 23.453 -4.053 1.00 96.19 451 GLY A O 1
ATOM 3487 N N . TRP A 1 452 ? 5.597 22.099 -4.212 1.00 96.94 452 TRP A N 1
ATOM 3488 C CA . TRP A 1 452 ? 6.001 22.504 -5.552 1.00 96.94 452 TRP A CA 1
ATOM 3489 C C . TRP A 1 452 ? 5.161 21.813 -6.622 1.00 96.94 452 TRP A C 1
ATOM 3491 O O . TRP A 1 452 ? 4.810 20.636 -6.496 1.00 96.94 452 TRP A O 1
ATOM 3501 N N . LEU A 1 453 ? 4.874 22.543 -7.696 1.00 96.50 453 LEU A N 1
ATOM 3502 C CA . LEU A 1 453 ? 4.194 22.033 -8.876 1.00 96.50 453 LEU A CA 1
ATOM 3503 C C . LEU A 1 453 ? 4.817 22.588 -10.167 1.00 96.50 453 LEU A C 1
ATOM 3505 O O . LEU A 1 453 ? 5.239 23.750 -10.189 1.00 96.50 453 LEU A O 1
ATOM 3509 N N . PRO A 1 454 ? 4.880 21.789 -11.243 1.00 96.88 454 PRO A N 1
ATOM 3510 C CA . PRO A 1 454 ? 5.375 22.265 -12.522 1.00 96.88 454 PRO A CA 1
ATOM 3511 C C . PRO A 1 454 ? 4.455 23.310 -13.155 1.00 96.88 454 PRO A C 1
ATOM 3513 O O . PRO A 1 454 ? 3.228 23.237 -13.080 1.00 96.88 454 PRO A O 1
ATOM 3516 N N . THR A 1 455 ? 5.049 24.278 -13.837 1.00 95.56 455 THR A N 1
ATOM 3517 C CA . THR A 1 455 ? 4.305 25.340 -14.528 1.00 95.56 455 THR A CA 1
ATOM 3518 C C . THR A 1 455 ? 3.582 24.863 -15.789 1.00 95.56 455 THR A C 1
ATOM 3520 O O . THR A 1 455 ? 2.566 25.437 -16.165 1.00 95.56 455 THR A O 1
ATOM 3523 N N . ASP A 1 456 ? 4.051 23.788 -16.419 1.00 95.25 456 ASP A N 1
ATOM 3524 C CA . ASP A 1 456 ? 3.500 23.204 -17.648 1.00 95.25 456 ASP A CA 1
ATOM 3525 C C . ASP A 1 456 ? 2.345 22.213 -17.409 1.00 95.25 456 ASP A C 1
ATOM 3527 O O . ASP A 1 456 ? 1.724 21.733 -18.368 1.00 95.25 456 ASP A O 1
ATOM 3531 N N . VAL A 1 457 ? 2.040 21.905 -16.142 1.00 95.94 457 VAL A N 1
ATOM 3532 C CA . VAL A 1 457 ? 0.881 21.079 -15.756 1.00 95.94 457 VAL A CA 1
ATOM 3533 C C . VAL A 1 457 ? -0.313 21.909 -15.294 1.00 95.94 457 VAL A C 1
ATOM 3535 O O . VAL A 1 457 ? -1.385 21.350 -15.063 1.00 95.94 457 VAL A O 1
ATOM 3538 N N . VAL A 1 458 ? -0.181 23.235 -15.215 1.00 94.88 458 VAL A N 1
ATOM 3539 C CA . VAL A 1 458 ? -1.242 24.142 -14.759 1.00 94.88 458 VAL A CA 1
ATOM 3540 C C . VAL A 1 458 ? -1.588 25.210 -15.788 1.00 94.88 458 VAL A C 1
ATOM 3542 O O . VAL A 1 458 ? -0.783 25.584 -16.634 1.00 94.88 458 VAL A O 1
ATOM 3545 N N . ARG A 1 459 ? -2.818 25.716 -15.703 1.00 94.75 459 ARG A N 1
ATOM 3546 C CA . ARG A 1 459 ? -3.294 26.881 -16.446 1.00 94.75 459 ARG A CA 1
ATOM 3547 C C . ARG A 1 459 ? -3.653 27.979 -15.453 1.00 94.75 459 ARG A C 1
ATOM 3549 O O . ARG A 1 459 ? -4.422 27.734 -14.525 1.00 94.75 459 ARG A O 1
ATOM 3556 N N . PHE A 1 460 ? -3.102 29.171 -15.657 1.00 87.69 460 PHE A N 1
ATOM 3557 C CA . PHE A 1 460 ? -3.432 30.349 -14.859 1.00 87.69 460 PHE A CA 1
ATOM 3558 C C . PHE A 1 460 ? -4.824 30.866 -15.232 1.00 87.69 460 PHE A C 1
ATOM 3560 O O . PHE A 1 460 ? -5.140 30.952 -16.421 1.00 87.69 460 PHE A O 1
ATOM 3567 N N . GLU A 1 461 ? -5.639 31.172 -14.220 1.00 83.81 461 GLU A N 1
ATOM 3568 C CA . GLU A 1 461 ? -6.941 31.835 -14.387 1.00 83.81 461 GLU A CA 1
ATOM 3569 C C . GLU A 1 461 ? -6.841 33.371 -14.360 1.00 83.81 461 GLU A C 1
ATOM 3571 O O . GLU A 1 461 ? -5.949 33.950 -13.672 1.00 83.81 461 GLU A O 1
#

Sequence (461 aa):
MRGRQHDVDKTICVVDAESVSDIDGGRAVTDSRPLNVGRILQAIQKLQAEGLKIILVSRQDMSTLMHDSSVDASGFLYIKSLNGPAIDTVRIAADYRCFFVTSADAAAFESDWRLPQKHQMWVYQNHNMQVRFEFEPHSREFVPVFSASSPSQASPEKIEECHQQTELLGPEHGVLETLPSGWISDSLEPLMAVLPCREDVALQPVLAMQAQDEKDPIVQHAVSLSQTHIYSGTEESDLQDWRKIKGPWSHEHISSHVVRVAGTRNPLWAVGAGSRKLARKRAAHLALVVAYHASKSATAAWNVGPKDCQDLNCMVARARRLMAHARSLGVFPSIQEDSFPAPQTSNQCSSLAEITADEFAGKATRWLEDPGVEHEAVQLSLEEMDGKLKGRRVVVTKAYFGETGSGYLNLQPGDQVEVMYATIEAPGPDDRHSGYVYGQLLSATSGDTLGWLPTDVVRFE

Radius of gyration: 29.63 Å; chains: 1; bounding box: 73×75×71 Å

Secondary structure (DSSP, 8-state):
--------EEEEEEEEHHHHH-SSSSS---TTSPP-HHHHHHHHHHHHHTT-EEEEEESS--GGGGG-TTS-GGGEEEEE--S-SS-THHHHHHHHTEEEE-SS-HHHHHT-TTS-HHHHHHHHHTGGGEEEEEE-TTT--EEEEEPP-------GGGSSHHHHTTT---TTS---EE-TTS-EE-SSSSPEEEEEEEETTEEEEEEEEE-S-TT-HHHHHHHHHHHHHT-----GGG----TT---TTTTSS-EEEEEE---SSS--EEEEEESSHHHHHHHHHHHHHHHHHHHSSSPPPPSS-HHHHHHHHHHHHHHHHHHHHHHHTT-S-------------------------------------------------HHHHTT--TT-EEEE-S-B-PPTTSSBPPB-TT-EEEE--SSPBPPPTT-SSS-EEEEEE--SSSTTEEEEEEGGGEEE-

pLDDT: mean 73.22, std 21.05, range [24.31, 96.94]